Protein 5CWF (pdb70)

Structure (mmCIF, N/CA/C/O backbone):
data_5CWF
#
_entry.id   5CWF
#
_cell.length_a   75.690
_cell.length_b   76.360
_cell.length_c   133.140
_cell.angle_alpha   90.000
_cell.angle_beta   90.000
_cell.angle_gamma   90.000
#
_symmetry.space_group_name_H-M   'P 21 21 2'
#
loop_
_entity.id
_entity.type
_entity.pdbx_description
1 polymer 'Designed helical repeat protein'
2 non-polymer 'CALCIUM ION'
3 water water
#
loop_
_atom_site.group_PDB
_atom_site.id
_atom_site.type_symbol
_atom_site.label_atom_id
_atom_site.label_alt_id
_atom_site.label_comp_id
_atom_site.label_asym_id
_atom_site.label_entity_id
_atom_site.label_seq_id
_atom_site.pdbx_PDB_ins_code
_atom_site.Cartn_x
_atom_site.Cartn_y
_atom_site.Cartn_z
_atom_site.occupancy
_atom_site.B_iso_or_equiv
_atom_site.auth_seq_id
_atom_site.auth_comp_id
_atom_site.auth_asym_id
_atom_site.auth_atom_id
_atom_site.pdbx_PDB_model_num
ATOM 1 N N . MET A 1 1 ? 19.570 59.260 122.591 1.00 89.73 1 MET A N 1
ATOM 2 C CA . MET A 1 1 ? 19.568 58.771 121.183 1.00 84.75 1 MET A CA 1
ATOM 3 C C . MET A 1 1 ? 20.217 59.775 120.233 1.00 81.09 1 MET A C 1
ATOM 4 O O . MET A 1 1 ? 19.804 60.932 120.152 1.00 83.26 1 MET A O 1
ATOM 20 N N . SER A 1 2 ? 21.231 59.306 119.511 1.00 71.99 2 SER A N 1
ATOM 21 C CA . SER A 1 2 ? 21.949 60.115 118.531 1.00 65.67 2 SER A CA 1
ATOM 22 C C . SER A 1 2 ? 21.091 60.456 117.321 1.00 67.02 2 SER A C 1
ATOM 23 O O . SER A 1 2 ? 20.010 59.893 117.127 1.00 65.98 2 SER A O 1
ATOM 31 N N . ASP A 1 3 ? 21.591 61.380 116.505 1.00 70.15 3 ASP A N 1
ATOM 32 C CA . ASP A 1 3 ? 20.906 61.787 115.286 1.00 69.86 3 ASP A CA 1
ATOM 33 C C . ASP A 1 3 ? 21.010 60.722 114.193 1.00 58.70 3 ASP A C 1
ATOM 34 O O . ASP A 1 3 ? 20.092 60.576 113.386 1.00 52.95 3 ASP A O 1
ATOM 43 N N . GLU A 1 4 ? 22.117 59.982 114.153 1.00 55.22 4 GLU A N 1
ATOM 44 C CA . GLU A 1 4 ? 22.222 58.876 113.207 1.00 54.09 4 GLU A CA 1
ATOM 45 C C . GLU A 1 4 ? 21.254 57.763 113.601 1.00 49.22 4 GLU A C 1
ATOM 46 O O . GLU A 1 4 ? 20.662 57.114 112.736 1.00 43.76 4 GLU A O 1
ATOM 58 N N . MET A 1 5 ? 21.070 57.561 114.902 1.00 52.45 5 MET A N 1
ATOM 59 C CA . MET A 1 5 ? 20.105 56.578 115.371 1.00 50.04 5 MET A CA 1
ATOM 60 C C . MET A 1 5 ? 18.691 57.033 115.030 1.00 48.70 5 MET A C 1
ATOM 61 O O . MET A 1 5 ? 17.881 56.235 114.572 1.00 46.91 5 MET A O 1
ATOM 75 N N . LYS A 1 6 ? 18.397 58.313 115.237 1.00 47.07 6 LYS A N 1
ATOM 76 C CA . LYS A 1 6 ? 17.039 58.806 114.995 1.00 50.59 6 LYS A CA 1
ATOM 77 C C . LYS A 1 6 ? 16.650 58.578 113.540 1.00 45.73 6 LYS A C 1
ATOM 78 O O . LYS A 1 6 ? 15.485 58.279 113.248 1.00 39.82 6 LYS A O 1
ATOM 97 N N . LYS A 1 7 ? 17.618 58.733 112.635 1.00 49.34 7 LYS A N 1
ATOM 98 C CA . LYS A 1 7 ? 17.392 58.470 111.210 1.00 52.73 7 LYS A CA 1
ATOM 99 C C . LYS A 1 7 ? 17.098 56.998 110.928 1.00 41.73 7 LYS A C 1
ATOM 100 O O . LYS A 1 7 ? 16.193 56.671 110.159 1.00 38.10 7 LYS A O 1
ATOM 119 N N . VAL A 1 8 ? 17.872 56.100 111.533 1.00 36.78 8 VAL A N 1
ATOM 120 C CA . VAL A 1 8 ? 17.639 54.678 111.342 1.00 36.14 8 VAL A CA 1
ATOM 121 C C . VAL A 1 8 ? 16.279 54.258 111.896 1.00 33.63 8 VAL A C 1
ATOM 122 O O . VAL A 1 8 ? 15.600 53.420 111.296 1.00 33.61 8 VAL A O 1
ATOM 135 N N . MET A 1 9 ? 15.889 54.826 113.032 1.00 33.72 9 MET A N 1
ATOM 136 C CA . MET A 1 9 ? 14.609 54.480 113.662 1.00 34.77 9 MET A CA 1
ATOM 137 C C . MET A 1 9 ? 13.408 54.923 112.835 1.00 39.28 9 MET A C 1
ATOM 138 O O . MET A 1 9 ? 12.395 54.217 112.751 1.00 38.32 9 MET A O 1
ATOM 152 N N . GLU A 1 10 ? 13.534 56.088 112.216 1.00 38.92 10 GLU A N 1
ATOM 153 C CA . GLU A 1 10 ? 12.502 56.590 111.320 1.00 40.51 10 GLU A CA 1
ATOM 154 C C . GLU A 1 10 ? 12.403 55.662 110.115 1.00 34.18 10 GLU A C 1
ATOM 155 O O . GLU A 1 10 ? 11.303 55.416 109.595 1.00 33.39 10 GLU A O 1
ATOM 167 N N . ALA A 1 11 ? 13.535 55.113 109.684 1.00 35.17 11 ALA A N 1
ATOM 168 C CA . ALA A 1 11 ? 13.531 54.177 108.555 1.00 34.96 11 ALA A CA 1
ATOM 169 C C . ALA A 1 11 ? 12.883 52.849 108.966 1.00 31.98 11 ALA A C 1
ATOM 170 O O . ALA A 1 11 ? 12.211 52.188 108.156 1.00 29.79 11 ALA A O 1
ATOM 177 N N . LEU A 1 12 ? 13.121 52.441 110.210 1.00 30.44 12 LEU A N 1
ATOM 178 C CA . LEU A 1 12 ? 12.488 51.240 110.746 1.00 27.15 12 LEU A CA 1
ATOM 179 C C . LEU A 1 12 ? 10.984 51.415 110.807 1.00 25.57 12 LEU A C 1
ATOM 180 O O . LEU A 1 12 ? 10.250 50.490 110.495 1.00 29.89 12 LEU A O 1
ATOM 196 N N . LYS A 1 13 ? 10.533 52.591 111.230 1.00 27.11 13 LYS A N 1
ATOM 197 C CA . LYS A 1 13 ? 9.101 52.875 111.274 1.00 31.12 13 LYS A CA 1
ATOM 198 C C . LYS A 1 13 ? 8.508 52.785 109.857 1.00 32.93 13 LYS A C 1
ATOM 199 O O . LYS A 1 13 ? 7.391 52.296 109.669 1.00 29.45 13 LYS A O 1
ATOM 218 N N . LYS A 1 14 ? 9.260 53.236 108.863 1.00 34.21 14 LYS A N 1
ATOM 219 C CA . LYS A 1 14 ? 8.828 53.103 107.472 1.00 35.57 14 LYS A CA 1
ATOM 220 C C . LYS A 1 14 ? 8.815 51.653 107.018 1.00 29.14 14 LYS A C 1
ATOM 221 O O . LYS A 1 14 ? 7.955 51.249 106.225 1.00 27.27 14 LYS A O 1
ATOM 240 N N . ALA A 1 15 ? 9.782 50.873 107.486 1.00 26.40 15 ALA A N 1
ATOM 241 C CA . ALA A 1 15 ? 9.848 49.458 107.138 1.00 24.58 15 ALA A CA 1
ATOM 242 C C . ALA A 1 15 ? 8.655 48.680 107.702 1.00 22.69 15 ALA A C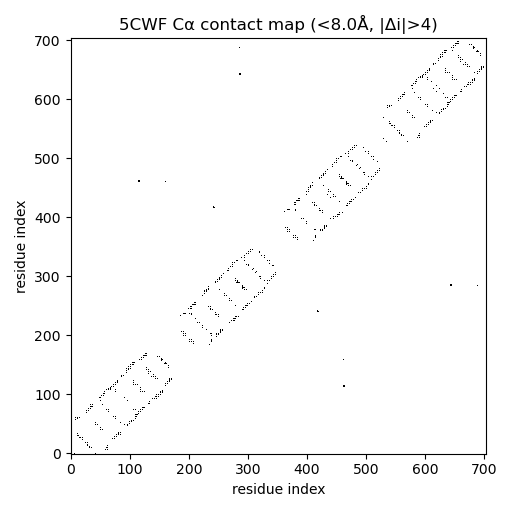 1
ATOM 243 O O . ALA A 1 15 ? 8.162 47.735 107.075 1.00 22.97 15 ALA A O 1
ATOM 250 N N . VAL A 1 16 ? 8.204 49.071 108.885 1.00 23.45 16 VAL A N 1
ATOM 251 C CA . VAL A 1 16 ? 7.057 48.427 109.508 1.00 23.45 16 VAL A CA 1
ATOM 252 C C . VAL A 1 16 ? 5.818 48.731 108.680 1.00 23.93 16 VAL A C 1
ATOM 253 O O . VAL A 1 16 ? 5.006 47.861 108.412 1.00 24.13 16 VAL A O 1
ATOM 266 N N . GLU A 1 17 ? 5.675 49.991 108.295 1.00 25.69 17 GLU A N 1
ATOM 267 C CA . GLU A 1 17 ? 4.518 50.414 107.519 1.00 26.88 17 GLU A CA 1
ATOM 268 C C . GLU A 1 17 ? 4.483 49.736 106.151 1.00 25.64 17 GLU A C 1
ATOM 269 O O . GLU A 1 17 ? 3.415 49.339 105.663 1.00 24.77 17 GLU A O 1
ATOM 281 N N . LEU A 1 18 ? 5.647 49.591 105.532 1.00 25.35 18 LEU A N 1
ATOM 282 C CA . LEU A 1 18 ? 5.749 48.898 104.262 1.00 25.90 18 LEU A CA 1
ATOM 283 C C . LEU A 1 18 ? 5.414 47.421 104.416 1.00 24.85 18 LEU A C 1
ATOM 284 O O . LEU A 1 18 ? 4.754 46.840 103.573 1.00 26.53 18 LEU A O 1
ATOM 300 N N . ALA A 1 19 ? 5.913 46.800 105.478 1.00 22.14 19 ALA A N 1
ATOM 301 C CA . ALA A 1 19 ? 5.568 45.411 105.750 1.00 19.79 19 ALA A CA 1
ATOM 302 C C . ALA A 1 19 ? 4.056 45.262 105.893 1.00 18.95 19 ALA A C 1
ATOM 303 O O . ALA A 1 19 ? 3.459 44.296 105.375 1.00 19.72 19 ALA A O 1
ATOM 310 N N . LYS A 1 20 ? 3.422 46.172 106.630 1.00 20.26 20 LYS A N 1
ATOM 311 C CA . LYS A 1 20 ? 1.976 46.069 106.800 1.00 20.09 20 LYS A CA 1
ATOM 312 C C . LYS A 1 20 ? 1.264 46.223 105.459 1.00 21.10 20 LYS A C 1
ATOM 313 O O . LYS A 1 20 ? 0.275 45.537 105.190 1.00 20.53 20 LYS A O 1
ATOM 332 N N . LYS A 1 21 ? 1.757 47.142 104.643 1.00 23.66 21 LYS A N 1
ATOM 333 C CA . LYS A 1 21 ? 1.139 47.425 103.332 1.00 26.25 21 LYS A CA 1
ATOM 334 C C . LYS A 1 21 ? 1.088 46.167 102.468 1.00 25.02 21 LYS A C 1
ATOM 335 O O . LYS A 1 21 ? 0.112 45.948 101.724 1.00 24.85 21 LYS A O 1
ATOM 354 N N . ASN A 1 22 ? 2.131 45.336 102.588 1.00 25.37 22 ASN A N 1
ATOM 355 C CA . ASN A 1 22 ? 2.255 44.124 101.793 1.00 26.95 22 ASN A CA 1
ATOM 356 C C . ASN A 1 22 ? 1.628 42.885 102.466 1.00 28.81 22 ASN A C 1
ATOM 357 O O . ASN A 1 22 ? 1.850 41.765 102.029 1.00 29.60 22 ASN A O 1
ATOM 368 N N . ASN A 1 23 ? 0.823 43.109 103.509 1.00 23.45 23 ASN A N 1
ATOM 369 C CA . ASN A 1 23 ? 0.182 42.046 104.307 1.00 23.24 23 ASN A CA 1
ATOM 370 C C . ASN A 1 23 ? 1.181 41.107 105.003 1.00 25.77 23 ASN A C 1
ATOM 371 O O . ASN A 1 23 ? 0.854 39.947 105.289 1.00 28.60 23 ASN A O 1
ATOM 382 N N . ASP A 1 24 ? 2.368 41.625 105.313 1.00 22.76 24 ASP A N 1
ATOM 383 C CA . ASP A 1 24 ? 3.392 40.876 106.030 1.00 19.90 24 ASP A CA 1
ATOM 384 C C . ASP A 1 24 ? 3.297 41.259 107.510 1.00 19.87 24 ASP A C 1
ATOM 385 O O . ASP A 1 24 ? 4.225 41.821 108.078 1.00 19.60 24 ASP A O 1
ATOM 394 N N . ASP A 1 25 ? 2.170 40.928 108.128 1.00 20.39 25 ASP A N 1
ATOM 395 C CA . ASP A 1 25 ? 1.877 41.420 109.474 1.00 20.25 25 ASP A CA 1
ATOM 396 C C . ASP A 1 25 ? 2.824 40.851 110.532 1.00 22.94 25 ASP A C 1
ATOM 397 O O . ASP A 1 25 ? 3.193 41.554 111.508 1.00 23.71 25 ASP A O 1
ATOM 406 N N . GLU A 1 26 ? 3.198 39.584 110.395 1.00 20.44 26 GLU A N 1
ATOM 407 C CA . GLU A 1 26 ? 4.121 38.992 111.389 1.00 21.36 26 GLU A CA 1
ATOM 408 C C . GLU A 1 26 ? 5.551 39.551 111.288 1.00 23.11 26 GLU A C 1
ATOM 409 O O . GLU A 1 26 ? 6.292 39.670 112.299 1.00 24.44 26 GLU A O 1
ATOM 421 N N . VAL A 1 27 ? 5.964 39.901 110.082 1.00 24.62 27 VAL A N 1
ATOM 422 C CA . VAL A 1 27 ? 7.259 40.549 109.891 1.00 25.54 27 VAL A CA 1
ATOM 423 C C . VAL A 1 27 ? 7.231 41.915 110.558 1.00 24.46 27 VAL A C 1
ATOM 424 O O . VAL A 1 27 ? 8.176 42.314 111.238 1.00 25.21 27 VAL A O 1
ATOM 437 N N . ALA A 1 28 ? 6.140 42.647 110.326 1.00 21.44 28 ALA A N 1
ATOM 438 C CA . ALA A 1 28 ? 5.986 43.976 110.858 1.00 21.15 28 ALA A CA 1
ATOM 439 C C . ALA A 1 28 ? 6.018 43.955 112.387 1.00 22.48 28 ALA A C 1
ATOM 440 O O . ALA A 1 28 ? 6.637 44.820 113.033 1.00 20.28 28 ALA A O 1
ATOM 447 N N B ARG A 1 29 ? 5.383 42.940 112.965 0.56 23.04 29 ARG A N 1
ATOM 448 N N C ARG A 1 29 ? 5.379 42.939 112.962 0.44 23.01 29 ARG A N 1
ATOM 449 C CA B ARG A 1 29 ? 5.356 42.808 114.416 0.56 23.57 29 ARG A CA 1
ATOM 450 C CA C ARG A 1 29 ? 5.297 42.799 114.414 0.44 23.43 29 ARG A CA 1
ATOM 451 C C B ARG A 1 29 ? 6.755 42.633 114.976 0.56 22.62 29 ARG A C 1
ATOM 452 C C C ARG A 1 29 ? 6.668 42.498 115.044 0.44 22.57 29 ARG A C 1
ATOM 453 O O B ARG A 1 29 ? 7.133 43.269 115.963 0.56 21.56 29 ARG A O 1
ATOM 454 O O C ARG A 1 29 ? 6.934 42.913 116.174 0.44 22.06 29 ARG A O 1
ATOM 495 N N . GLU A 1 30 ? 7.538 41.791 114.320 1.00 23.68 30 GLU A N 1
ATOM 496 C CA . GLU A 1 30 ? 8.866 41.486 114.833 1.00 26.05 30 GLU A CA 1
ATOM 497 C C . GLU A 1 30 ? 9.823 42.663 114.652 1.00 23.23 30 GLU A C 1
ATOM 498 O O . GLU A 1 30 ? 10.677 42.913 115.510 1.00 22.59 30 GLU A O 1
ATOM 511 N N . ILE A 1 31 ? 9.705 43.385 113.542 1.00 22.61 31 ILE A N 1
ATOM 512 C CA . ILE A 1 31 ? 10.519 44.589 113.382 1.00 25.66 31 ILE A CA 1
ATOM 513 C C . ILE A 1 31 ? 10.149 45.592 114.473 1.00 27.17 31 ILE A C 1
ATOM 514 O O . ILE A 1 31 ? 11.018 46.182 115.131 1.00 28.40 31 ILE A O 1
ATOM 530 N N . GLU A 1 32 ? 8.849 45.759 114.708 1.00 25.19 32 GLU A N 1
ATOM 531 C CA . GLU A 1 32 ? 8.409 46.679 115.731 1.00 25.34 32 GLU A CA 1
ATOM 532 C C . GLU A 1 32 ? 8.884 46.251 117.122 1.00 27.61 32 GLU A C 1
ATOM 533 O O . GLU A 1 32 ? 9.335 47.094 117.895 1.00 26.31 32 GLU A O 1
ATOM 545 N N . ARG A 1 33 ? 8.829 44.953 117.431 1.00 26.65 33 ARG A N 1
ATOM 546 C CA . ARG A 1 33 ? 9.340 44.467 118.717 1.00 24.11 33 ARG A CA 1
ATOM 547 C C . ARG A 1 33 ? 10.822 44.787 118.904 1.00 22.85 33 ARG A C 1
ATOM 548 O O . ARG A 1 33 ? 11.228 45.188 119.986 1.00 26.06 33 ARG A O 1
ATOM 569 N N . ALA A 1 34 ? 11.637 44.559 117.880 1.00 22.69 34 ALA A N 1
ATOM 570 C CA . ALA A 1 34 ? 13.053 44.850 117.967 1.00 23.23 34 ALA A CA 1
ATOM 571 C C . ALA A 1 34 ? 13.303 46.344 118.151 1.00 26.26 34 ALA A C 1
ATOM 572 O O . ALA A 1 34 ? 14.094 46.747 118.998 1.00 28.05 34 ALA A O 1
ATOM 579 N N . ALA A 1 35 ? 12.639 47.160 117.343 1.00 27.55 35 ALA A N 1
ATOM 580 C CA . ALA A 1 35 ? 12.755 48.609 117.452 1.00 30.05 35 ALA A CA 1
ATOM 581 C C . ALA A 1 35 ? 12.366 49.075 118.857 1.00 29.88 35 ALA A C 1
ATOM 582 O O . ALA A 1 35 ? 13.042 49.912 119.441 1.00 31.20 35 ALA A O 1
ATOM 589 N N . LYS A 1 36 ? 11.293 48.515 119.413 1.00 28.76 36 LYS A N 1
ATOM 590 C CA . LYS A 1 36 ? 10.828 48.958 120.725 1.00 31.81 36 LYS A CA 1
ATOM 591 C C . LYS A 1 36 ? 11.826 48.581 121.824 1.00 30.03 36 LYS A C 1
ATOM 592 O O . LYS A 1 36 ? 12.072 49.365 122.756 1.00 32.08 36 LYS A O 1
ATOM 611 N N A GLU A 1 37 ? 12.393 47.390 121.714 0.54 28.61 37 GLU A N 1
ATOM 612 N N B GLU A 1 37 ? 12.403 47.386 121.739 0.46 28.70 37 GLU A N 1
ATOM 613 C CA A GLU A 1 37 ? 13.417 46.948 122.653 0.54 30.94 37 GLU A CA 1
ATOM 614 C CA B GLU A 1 37 ? 13.436 46.992 122.702 0.46 30.62 37 GLU A CA 1
ATOM 615 C C A GLU A 1 37 ? 14.644 47.875 122.637 0.54 30.03 37 GLU A C 1
ATOM 616 C C B GLU A 1 37 ? 14.632 47.937 122.650 0.46 30.55 37 GLU A C 1
ATOM 617 O O A GLU A 1 37 ? 15.186 48.234 123.690 0.54 30.69 37 GLU A O 1
ATOM 618 O O B GLU A 1 37 ? 15.149 48.365 123.690 0.46 30.66 37 GLU A O 1
ATOM 641 N N . ILE A 1 38 ? 15.082 48.248 121.440 1.00 31.82 38 ILE A N 1
ATOM 642 C CA . ILE A 1 38 ? 16.214 49.146 121.262 1.00 33.30 38 ILE A CA 1
ATOM 643 C C . ILE A 1 38 ? 15.934 50.494 121.926 1.00 35.05 38 ILE A C 1
ATOM 644 O O . ILE A 1 38 ? 16.782 51.036 122.635 1.00 33.69 38 ILE A O 1
ATOM 661 N N . VAL A 1 39 ? 14.747 51.043 121.695 1.00 31.21 39 VAL A N 1
ATOM 662 C CA . VAL A 1 39 ? 14.407 52.337 122.274 1.00 33.30 39 VAL A CA 1
ATOM 663 C C . VAL A 1 39 ? 14.437 52.290 123.805 1.00 36.19 39 VAL A C 1
ATOM 664 O O . VAL A 1 39 ? 14.967 53.201 124.432 1.00 36.03 39 VAL A O 1
ATOM 677 N N A GLU A 1 40 ? 13.883 51.241 124.407 0.59 34.85 40 GLU A N 1
ATOM 678 N N B GLU A 1 40 ? 13.893 51.228 124.394 0.41 34.90 40 GLU A N 1
ATOM 679 C CA A GLU A 1 40 ? 13.894 51.141 125.868 0.59 34.79 40 GLU A CA 1
ATOM 680 C CA B GLU A 1 40 ? 13.897 51.090 125.849 0.41 34.28 40 GLU A CA 1
ATOM 681 C C A GLU A 1 40 ? 15.318 50.937 126.401 0.59 35.46 40 GLU A C 1
ATOM 682 C C B GLU A 1 40 ? 15.320 50.954 126.380 0.41 35.51 40 GLU A C 1
ATOM 683 O O A GLU A 1 40 ? 15.668 51.487 127.441 0.59 36.79 40 GLU A O 1
ATOM 684 O O B GLU A 1 40 ? 15.669 51.560 127.390 0.41 36.82 40 GLU A O 1
ATOM 707 N N . ALA A 1 41 ? 16.136 50.159 125.695 1.00 34.45 41 ALA A N 1
ATOM 708 C CA . ALA A 1 41 ? 17.533 49.976 126.093 1.00 36.07 41 ALA A CA 1
ATOM 709 C C . ALA A 1 41 ? 18.277 51.318 126.119 1.00 39.40 41 ALA A C 1
ATOM 710 O O . ALA A 1 41 ? 19.097 51.561 126.998 1.00 40.99 41 ALA A O 1
ATOM 718 N N . LEU A 1 42 ? 18.025 52.171 125.128 1.00 37.51 42 LEU A N 1
ATOM 719 C CA . LEU A 1 42 ? 18.708 53.461 125.059 1.00 35.40 42 LEU A CA 1
ATOM 720 C C . LEU A 1 42 ? 18.165 54.483 126.084 1.00 43.48 42 LEU A C 1
ATOM 721 O O . LEU A 1 42 ? 18.887 55.382 126.517 1.00 42.52 42 LEU A O 1
ATOM 737 N N A ARG A 1 43 ? 16.901 54.331 126.463 0.41 43.01 43 ARG A N 1
ATOM 738 N N B ARG A 1 43 ? 16.899 54.340 126.462 0.59 42.93 43 ARG A N 1
ATOM 739 C CA A ARG A 1 43 ? 16.272 55.243 127.410 0.41 45.59 43 ARG A CA 1
ATOM 740 C CA B ARG A 1 43 ? 16.284 55.252 127.420 0.59 45.71 43 ARG A CA 1
ATOM 741 C C A ARG A 1 43 ? 16.932 55.138 128.783 0.41 45.64 43 ARG A C 1
ATOM 742 C C B ARG A 1 43 ? 16.946 55.143 128.786 0.59 45.64 43 ARG A C 1
ATOM 743 O O A ARG A 1 43 ? 17.050 56.132 129.498 0.41 47.97 43 ARG A O 1
ATOM 744 O O B ARG A 1 43 ? 17.080 56.134 129.500 0.59 48.00 43 ARG A O 1
ATOM 785 N N . GLU A 1 44 ? 17.358 53.930 129.142 1.00 44.29 44 GLU A N 1
ATOM 786 C CA . GLU A 1 44 ? 17.852 53.652 130.487 1.00 50.35 44 GLU A CA 1
ATOM 787 C C . GLU A 1 44 ? 19.372 53.662 130.596 1.00 46.67 44 GLU A C 1
ATOM 788 O O . GLU A 1 44 ? 19.912 53.712 131.695 1.00 48.57 44 GLU A O 1
ATOM 801 N N . ASN A 1 45 ? 20.056 53.629 129.461 1.00 46.11 45 ASN A N 1
ATOM 802 C CA . ASN A 1 45 ? 21.496 53.407 129.445 1.00 42.72 45 ASN A CA 1
ATOM 803 C C . ASN A 1 45 ? 22.223 54.324 128.457 1.00 43.34 45 ASN A C 1
ATOM 804 O O . ASN A 1 45 ? 22.026 54.225 127.241 1.00 46.10 45 ASN A O 1
ATOM 815 N N . ASN A 1 46 ? 23.073 55.201 128.986 1.00 41.94 46 ASN A N 1
ATOM 816 C CA . ASN A 1 46 ? 23.830 56.144 128.167 1.00 49.96 46 ASN A CA 1
ATOM 817 C C . ASN A 1 46 ? 25.230 55.647 127.822 1.00 46.84 46 ASN A C 1
ATOM 818 O O . ASN A 1 46 ? 26.076 56.428 127.414 1.00 49.02 46 ASN A O 1
ATOM 829 N N . SER A 1 47 ? 25.470 54.354 127.979 1.00 44.72 47 SER A N 1
ATOM 830 C CA . SER A 1 47 ? 26.766 53.788 127.610 1.00 48.36 47 SER A CA 1
ATOM 831 C C . SER A 1 47 ? 26.972 53.932 126.100 1.00 53.79 47 SER A C 1
ATOM 832 O O . SER A 1 47 ? 26.061 53.649 125.322 1.00 46.71 47 SER A O 1
ATOM 840 N N . ASP A 1 48 ? 28.160 54.368 125.683 1.00 62.32 48 ASP A N 1
ATOM 841 C CA . ASP A 1 48 ? 28.458 54.500 124.251 1.00 68.14 48 ASP A CA 1
ATOM 842 C C . ASP A 1 48 ? 28.592 53.137 123.596 1.00 54.27 48 ASP A C 1
ATOM 843 O O . ASP A 1 48 ? 28.248 52.975 122.425 1.00 54.89 48 ASP A O 1
ATOM 852 N N A GLU A 1 49 ? 29.116 52.178 124.342 0.55 47.65 49 GLU A N 1
ATOM 853 N N B GLU A 1 49 ? 29.146 52.170 124.331 0.45 47.65 49 GLU A N 1
ATOM 854 C CA A GLU A 1 49 ? 29.229 50.832 123.828 0.55 42.06 49 GLU A CA 1
ATOM 855 C CA B GLU A 1 49 ? 29.200 50.783 123.873 0.45 41.68 49 GLU A CA 1
ATOM 856 C C A GLU A 1 49 ? 27.811 50.315 123.533 0.55 39.32 49 GLU A C 1
ATOM 857 C C B GLU A 1 49 ? 27.798 50.326 123.524 0.45 39.23 49 GLU A C 1
ATOM 858 O O A GLU A 1 49 ? 27.581 49.662 122.520 0.55 37.22 49 GLU A O 1
ATOM 859 O O B GLU A 1 49 ? 27.569 49.715 122.487 0.45 37.18 49 GLU A O 1
ATOM 882 N N . MET A 1 50 ? 26.868 50.610 124.427 1.00 38.90 50 MET A N 1
ATOM 883 C CA . MET A 1 50 ? 25.468 50.248 124.216 1.00 40.47 50 MET A CA 1
ATOM 884 C C . MET A 1 50 ? 24.948 50.862 122.919 1.00 37.81 50 MET A C 1
ATOM 885 O O . MET A 1 50 ? 24.351 50.176 122.074 1.00 34.58 50 MET A O 1
ATOM 900 N N . ALA A 1 51 ? 25.214 52.153 122.746 1.00 37.49 51 ALA A N 1
ATOM 901 C CA . ALA A 1 51 ? 24.742 52.873 121.571 1.00 38.48 51 ALA A CA 1
ATOM 902 C C . ALA A 1 51 ? 25.306 52.228 120.306 1.00 36.28 51 ALA A C 1
ATOM 903 O O . ALA A 1 51 ? 24.607 52.114 119.288 1.00 35.96 51 ALA A O 1
ATOM 910 N N A LYS A 1 52 ? 26.540 51.748 120.395 0.34 35.32 52 LYS A N 1
ATOM 911 N N B LYS A 1 52 ? 26.562 51.793 120.378 0.66 35.07 52 LYS A N 1
ATOM 912 C CA A LYS A 1 52 ? 27.225 51.165 119.247 0.34 35.10 52 LYS A CA 1
ATOM 913 C CA B LYS A 1 52 ? 27.221 51.152 119.236 0.66 34.92 52 LYS A CA 1
ATOM 914 C C A LYS A 1 52 ? 26.552 49.863 118.809 0.34 32.28 52 LYS A C 1
ATOM 915 C C B LYS A 1 52 ? 26.494 49.883 118.810 0.66 32.39 52 LYS A C 1
ATOM 916 O O A LYS A 1 52 ? 26.346 49.631 117.620 0.34 30.41 52 LYS A O 1
ATOM 917 O O B LYS A 1 52 ? 26.203 49.687 117.636 0.66 30.69 52 LYS A O 1
ATOM 954 N N . VAL A 1 53 ? 26.227 49.011 119.776 1.00 31.47 53 VAL A N 1
ATOM 955 C CA . VAL A 1 53 ? 25.519 47.769 119.509 1.00 31.19 53 VAL A CA 1
ATOM 956 C C . VAL A 1 53 ? 24.127 48.057 118.957 1.00 29.25 53 VAL A C 1
ATOM 957 O O . VAL A 1 53 ? 23.705 47.440 117.975 1.00 26.77 53 VAL A O 1
ATOM 971 N N . MET A 1 54 ? 23.423 49.016 119.563 1.00 27.40 54 MET A N 1
ATOM 972 C CA . MET A 1 54 ? 22.060 49.296 119.139 1.00 29.29 54 MET A CA 1
ATOM 973 C C . MET A 1 54 ? 22.016 49.818 117.705 1.00 27.50 54 MET A C 1
ATOM 974 O O . MET A 1 54 ? 21.101 49.475 116.955 1.00 28.43 54 MET A O 1
ATOM 988 N N . LEU A 1 55 ? 22.995 50.632 117.312 1.00 31.05 55 LEU A N 1
ATOM 989 C CA . LEU A 1 55 ? 23.017 51.141 115.936 1.00 31.89 55 LEU A CA 1
ATOM 990 C C . LEU A 1 55 ? 23.230 50.025 114.943 1.00 29.78 55 LEU A C 1
ATOM 991 O O . LEU A 1 55 ? 22.551 49.957 113.904 1.00 30.72 55 LEU A O 1
ATOM 1007 N N . ALA A 1 56 ? 24.164 49.135 115.251 1.00 29.63 56 ALA A N 1
ATOM 1008 C CA . ALA A 1 56 ? 24.426 48.013 114.361 1.00 27.54 56 ALA A CA 1
ATOM 1009 C C . ALA A 1 56 ? 23.162 47.156 114.217 1.00 23.55 56 ALA A C 1
ATOM 1010 O O . ALA A 1 56 ? 22.804 46.756 113.113 1.00 26.10 56 ALA A O 1
ATOM 1017 N N . LEU A 1 57 ? 22.476 46.884 115.320 1.00 24.89 57 LEU A N 1
ATOM 1018 C CA . LEU A 1 57 ? 21.257 46.057 115.268 1.00 24.18 57 LEU A CA 1
ATOM 1019 C C . LEU A 1 57 ? 20.130 46.698 114.463 1.00 24.83 57 LEU A C 1
ATOM 1020 O O . LEU A 1 57 ? 19.486 46.031 113.644 1.00 23.68 57 LEU A O 1
ATOM 1036 N N . ALA A 1 58 ? 19.919 47.987 114.685 1.00 25.51 58 ALA A N 1
ATOM 1037 C CA . ALA A 1 58 ? 18.902 48.731 113.968 1.00 30.97 58 ALA A CA 1
ATOM 1038 C C . ALA A 1 58 ? 19.169 48.670 112.470 1.00 28.26 58 ALA A C 1
ATOM 1039 O O . ALA A 1 58 ? 18.264 48.393 111.689 1.00 29.28 58 ALA A O 1
ATOM 1046 N N . LYS A 1 59 ? 20.414 48.890 112.063 1.00 25.41 59 LYS A N 1
ATOM 1047 C CA . LYS A 1 59 ? 20.758 48.786 110.633 1.00 24.37 59 LYS A CA 1
ATOM 1048 C C . LYS A 1 59 ? 20.573 47.388 110.091 1.00 23.39 59 LYS A C 1
ATOM 1049 O O . LYS A 1 59 ? 20.197 47.219 108.923 1.00 26.50 59 LYS A O 1
ATOM 1068 N N . ALA A 1 60 ? 20.841 46.376 110.916 1.00 26.48 60 ALA A N 1
ATOM 1069 C CA . ALA A 1 60 ? 20.740 44.994 110.444 1.00 27.88 60 ALA A CA 1
ATOM 1070 C C . ALA A 1 60 ? 19.291 44.636 110.152 1.00 27.67 60 ALA A C 1
ATOM 1071 O O . ALA A 1 60 ? 18.988 43.996 109.142 1.00 24.68 60 ALA A O 1
ATOM 1078 N N . VAL A 1 61 ? 18.396 45.064 111.027 1.00 24.26 61 VAL A N 1
ATOM 1079 C CA . VAL A 1 61 ? 16.980 44.778 110.845 1.00 22.33 61 VAL A CA 1
ATOM 1080 C C . VAL A 1 61 ? 16.469 45.471 109.583 1.00 25.47 61 VAL A C 1
ATOM 1081 O O . VAL A 1 61 ? 15.752 44.878 108.776 1.00 26.35 61 VAL A O 1
ATOM 1094 N N . LEU A 1 62 ? 16.887 46.715 109.401 1.00 25.65 62 LEU A N 1
ATOM 1095 C CA . LEU A 1 62 ? 16.459 47.532 108.272 1.00 29.21 62 LEU A CA 1
ATOM 1096 C C . LEU A 1 62 ? 16.926 46.923 106.950 1.00 30.29 62 LEU A C 1
ATOM 1097 O O . LEU A 1 62 ? 16.156 46.837 105.992 1.00 28.28 62 LEU A O 1
ATOM 1113 N N . LEU A 1 63 ? 18.185 46.477 106.910 1.00 27.40 63 LEU A N 1
ATOM 1114 C CA . LEU A 1 63 ? 18.714 45.868 105.699 1.00 27.56 63 LEU A CA 1
ATOM 1115 C C . LEU A 1 63 ? 18.087 44.516 105.405 1.00 25.66 63 LEU A C 1
ATOM 1116 O O . LEU A 1 63 ? 17.855 44.181 104.233 1.00 30.76 63 LEU A O 1
ATOM 1132 N N . ALA A 1 64 ? 17.811 43.746 106.453 1.00 24.85 64 ALA A N 1
ATOM 1133 C CA . ALA A 1 64 ? 17.185 42.446 106.273 1.00 26.76 64 ALA A CA 1
ATOM 1134 C C . ALA A 1 64 ? 15.766 42.620 105.762 1.00 27.34 64 ALA A C 1
ATOM 1135 O O . ALA A 1 64 ? 15.308 41.870 104.898 1.00 28.33 64 ALA A O 1
ATOM 1142 N N . ALA A 1 65 ? 15.070 43.634 106.260 1.00 27.58 65 ALA A N 1
ATOM 1143 C CA . ALA A 1 65 ? 13.703 43.852 105.791 1.00 28.50 65 ALA A CA 1
ATOM 1144 C C . ALA A 1 65 ? 13.729 44.194 104.299 1.00 30.67 65 ALA A C 1
ATOM 1145 O O . ALA A 1 65 ? 12.828 43.830 103.551 1.00 29.75 65 ALA A O 1
ATOM 1152 N N . LYS A 1 66 ? 14.793 44.854 103.869 1.00 30.84 66 LYS A N 1
ATOM 1153 C CA . LYS A 1 66 ? 14.909 45.265 102.476 1.00 36.12 66 LYS A CA 1
ATOM 1154 C C . LYS A 1 66 ? 15.476 44.170 101.580 1.00 34.74 66 LYS A C 1
ATOM 1155 O O . LYS A 1 66 ? 15.044 44.019 100.439 1.00 37.83 66 LYS A O 1
ATOM 1174 N N . ASN A 1 67 ? 16.438 43.412 102.095 1.00 30.47 67 ASN A N 1
ATOM 1175 C CA . ASN A 1 67 ? 17.189 42.471 101.275 1.00 32.34 67 ASN A CA 1
ATOM 1176 C C . ASN A 1 67 ? 16.677 41.042 101.299 1.00 34.73 67 ASN A C 1
ATOM 1177 O O . ASN A 1 67 ? 16.762 40.341 100.298 1.00 38.49 67 ASN A O 1
ATOM 1188 N N . ASN A 1 68 ? 16.180 40.588 102.439 1.00 31.38 68 ASN A N 1
ATOM 1189 C CA . ASN A 1 68 ? 15.910 39.161 102.595 1.00 28.32 68 ASN A CA 1
ATOM 1190 C C . ASN A 1 68 ? 14.443 38.749 102.444 1.00 29.55 68 ASN A C 1
ATOM 1191 O O . ASN A 1 68 ? 13.542 39.579 102.483 1.00 33.27 68 ASN A O 1
ATOM 1202 N N . ASP A 1 69 ? 14.246 37.447 102.252 1.00 30.42 69 ASP A N 1
ATOM 1203 C CA . ASP A 1 69 ? 12.938 36.802 102.309 1.00 34.83 69 ASP A CA 1
ATOM 1204 C C . ASP A 1 69 ? 12.203 37.166 103.601 1.00 30.20 69 ASP A C 1
ATOM 1205 O O . ASP A 1 69 ? 12.849 37.423 104.617 1.00 30.41 69 ASP A O 1
ATOM 1214 N N . ASP A 1 70 ? 10.869 37.185 103.563 1.00 26.41 70 ASP A N 1
ATOM 1215 C CA . ASP A 1 70 ? 10.072 37.547 104.755 1.00 26.34 70 ASP A CA 1
ATOM 1216 C C . ASP A 1 70 ? 10.455 36.729 105.958 1.00 23.91 70 ASP A C 1
ATOM 1217 O O . ASP A 1 70 ? 10.650 37.254 107.070 1.00 24.65 70 ASP A O 1
ATOM 1226 N N . GLU A 1 71 ? 10.598 35.429 105.741 1.00 24.06 71 GLU A N 1
ATOM 1227 C CA . GLU A 1 71 ? 10.833 34.544 106.875 1.00 23.96 71 GLU A CA 1
ATOM 1228 C C . GLU A 1 71 ? 12.259 34.697 107.410 1.00 23.87 71 GLU A C 1
ATOM 1229 O O . GLU A 1 71 ? 12.491 34.563 108.611 1.00 24.86 71 GLU A O 1
ATOM 1241 N N . VAL A 1 72 ? 13.210 35.044 106.559 1.00 26.93 72 VAL A N 1
ATOM 1242 C CA . VAL A 1 72 ? 14.574 35.318 107.031 1.00 27.26 72 VAL A CA 1
ATOM 1243 C C . VAL A 1 72 ? 14.625 36.662 107.767 1.00 24.53 72 VAL A C 1
ATOM 1244 O O . VAL A 1 72 ? 15.349 36.824 108.767 1.00 24.69 72 VAL A O 1
ATOM 1257 N N . ALA A 1 73 ? 13.875 37.630 107.255 1.00 25.26 73 ALA A N 1
ATOM 1258 C CA . ALA A 1 73 ? 13.772 38.943 107.861 1.00 26.99 73 ALA A CA 1
ATOM 1259 C C . ALA A 1 73 ? 13.247 38.803 109.287 1.00 25.99 73 ALA A C 1
ATOM 1260 O O . ALA A 1 73 ? 13.697 39.498 110.181 1.00 23.54 73 ALA A O 1
ATOM 1267 N N . ARG A 1 74 ? 12.283 37.913 109.482 1.00 25.12 74 ARG A N 1
ATOM 1268 C CA . ARG A 1 74 ? 11.746 37.670 110.819 1.00 24.28 74 ARG A CA 1
ATOM 1269 C C . ARG A 1 74 ? 12.813 37.145 111.767 1.00 25.82 74 ARG A C 1
ATOM 1270 O O . ARG A 1 74 ? 12.845 37.518 112.936 1.00 26.45 74 ARG A O 1
ATOM 1291 N N . GLU A 1 75 ? 13.676 36.266 111.276 1.00 25.06 75 GLU A N 1
ATOM 1292 C CA . GLU A 1 75 ? 14.721 35.688 112.127 1.00 24.59 75 GLU A CA 1
ATOM 1293 C C . GLU A 1 75 ? 15.767 36.704 112.534 1.00 24.34 75 GLU A C 1
ATOM 1294 O O . GLU A 1 75 ? 16.237 36.670 113.660 1.00 25.78 75 GLU A O 1
ATOM 1306 N N A ILE A 1 76 ? 16.147 37.595 111.623 0.55 23.43 76 ILE A N 1
ATOM 1307 N N B ILE A 1 76 ? 16.135 37.593 111.617 0.45 23.45 76 ILE A N 1
ATOM 1308 C CA A ILE A 1 76 ? 17.099 38.639 111.961 0.55 23.20 76 ILE A CA 1
ATOM 1309 C CA B ILE A 1 76 ? 17.073 38.657 111.930 0.45 23.06 76 ILE A CA 1
ATOM 1310 C C A ILE A 1 76 ? 16.461 39.592 112.970 0.55 23.02 76 ILE A C 1
ATOM 1311 C C B ILE A 1 76 ? 16.456 39.583 112.967 0.45 23.05 76 ILE A C 1
ATOM 1312 O O A ILE A 1 76 ? 17.103 39.976 113.948 0.55 23.46 76 ILE A O 1
ATOM 1313 O O B ILE A 1 76 ? 17.102 39.934 113.954 0.45 23.41 76 ILE A O 1
ATOM 1344 N N . ALA A 1 77 ? 15.202 39.972 112.749 1.00 23.10 77 ALA A N 1
ATOM 1345 C CA . ALA A 1 77 ? 14.522 40.855 113.694 1.00 25.33 77 ALA A CA 1
ATOM 1346 C C . ALA A 1 77 ? 14.423 40.184 115.071 1.00 26.29 77 ALA A C 1
ATOM 1347 O O . ALA A 1 77 ? 14.657 40.817 116.119 1.00 24.53 77 ALA A O 1
ATOM 1355 N N . ARG A 1 78 ? 14.110 38.892 115.091 1.00 26.17 78 ARG A N 1
ATOM 1356 C CA . ARG A 1 78 ? 14.041 38.200 116.378 1.00 28.18 78 ARG A CA 1
ATOM 1357 C C . ARG A 1 78 ? 15.401 38.161 117.058 1.00 25.37 78 ARG A C 1
ATOM 1358 O O . ARG A 1 78 ? 15.498 38.371 118.282 1.00 24.93 78 ARG A O 1
ATOM 1379 N N . ALA A 1 79 ? 16.445 37.864 116.290 1.00 24.24 79 ALA A N 1
ATOM 1380 C CA . ALA A 1 79 ? 17.794 37.798 116.851 1.00 25.11 79 ALA A CA 1
ATOM 1381 C C . ALA A 1 79 ? 18.155 39.134 117.446 1.00 27.49 79 ALA A C 1
ATOM 1382 O O . ALA A 1 79 ? 18.719 39.194 118.543 1.00 25.68 79 ALA A O 1
ATOM 1389 N N . ALA A 1 80 ? 17.829 40.211 116.729 1.00 24.63 80 ALA A N 1
ATOM 1390 C CA . ALA A 1 80 ? 18.126 41.548 117.221 1.00 24.79 80 ALA A CA 1
ATOM 1391 C C . ALA A 1 80 ? 17.413 41.822 118.543 1.00 25.69 80 ALA A C 1
ATOM 1392 O O . ALA A 1 80 ? 18.035 42.276 119.504 1.00 31.28 80 ALA A O 1
ATOM 1399 N N . ALA A 1 81 ? 16.115 41.542 118.598 1.00 24.75 81 ALA A N 1
ATOM 1400 C CA . ALA A 1 81 ? 15.338 41.791 119.809 1.00 23.71 81 ALA A CA 1
ATOM 1401 C C . ALA A 1 81 ? 15.878 40.964 120.984 1.00 26.23 81 ALA A C 1
ATOM 1402 O O . ALA A 1 81 ? 15.949 41.460 122.118 1.00 25.77 81 ALA A O 1
ATOM 1409 N N . GLU A 1 82 ? 16.265 39.716 120.735 1.00 24.68 82 GLU A N 1
ATOM 1410 C CA . GLU A 1 82 ? 16.753 38.873 121.829 1.00 24.21 82 GLU A CA 1
ATOM 1411 C C . GLU A 1 82 ? 18.147 39.333 122.294 1.00 24.25 82 GLU A C 1
ATOM 1412 O O . GLU A 1 82 ? 18.469 39.222 123.482 1.00 25.58 82 GLU A O 1
ATOM 1424 N N . ILE A 1 83 ? 18.966 39.836 121.369 1.00 26.08 83 ILE A N 1
ATOM 1425 C CA . ILE A 1 83 ? 20.266 40.416 121.722 1.00 28.00 83 ILE A CA 1
ATOM 1426 C C . ILE A 1 83 ? 20.062 41.601 122.659 1.00 27.89 83 ILE A C 1
ATOM 1427 O O . ILE A 1 83 ? 20.768 41.749 123.669 1.00 26.92 83 ILE A O 1
ATOM 1443 N N . VAL A 1 84 ? 19.094 42.455 122.330 1.00 26.29 84 VAL A N 1
ATOM 1444 C CA . VAL A 1 84 ? 18.826 43.613 123.180 1.00 26.16 84 VAL A CA 1
ATOM 1445 C C . VAL A 1 84 ? 18.299 43.159 124.533 1.00 26.06 84 VAL A C 1
ATOM 1446 O O . VAL A 1 84 ? 18.713 43.709 125.553 1.00 28.23 84 VAL A O 1
ATOM 1459 N N . GLU A 1 85 ? 17.387 42.180 124.560 1.00 25.61 85 GLU A N 1
ATOM 1460 C CA . GLU A 1 85 ? 16.884 41.665 125.841 1.00 29.18 85 GLU A CA 1
ATOM 1461 C C . GLU A 1 85 ? 18.021 41.154 126.743 1.00 29.88 85 GLU A C 1
ATOM 1462 O O . GLU A 1 85 ? 18.018 41.385 127.962 1.00 29.62 85 GLU A O 1
ATOM 1474 N N . ALA A 1 86 ? 18.983 40.455 126.151 1.00 25.45 86 ALA A N 1
ATOM 1475 C CA . ALA A 1 86 ? 20.123 39.913 126.887 1.00 26.73 86 ALA A CA 1
ATOM 1476 C C . ALA A 1 86 ? 21.004 41.023 127.447 1.00 29.75 86 ALA A C 1
ATOM 1477 O O . ALA A 1 86 ? 21.494 40.949 128.588 1.00 28.78 86 ALA A O 1
ATOM 1484 N N . LEU A 1 87 ? 21.200 42.062 126.648 1.00 28.17 87 LEU A N 1
ATOM 1485 C CA . LEU A 1 87 ? 22.006 43.184 127.096 1.00 33.59 87 LEU A CA 1
ATOM 1486 C C . LEU A 1 87 ? 21.323 43.978 128.186 1.00 35.19 87 LEU A C 1
ATOM 1487 O O . LEU A 1 87 ? 21.980 44.537 129.070 1.00 31.92 87 LEU A O 1
ATOM 1503 N N . ARG A 1 88 ? 19.999 44.034 128.145 1.00 33.95 88 ARG A N 1
ATOM 1504 C CA . ARG A 1 88 ? 19.305 44.756 129.184 1.00 32.70 88 ARG A CA 1
ATOM 1505 C C . ARG A 1 88 ? 19.376 43.980 130.498 1.00 32.78 88 ARG A C 1
ATOM 1506 O O . ARG A 1 88 ? 19.308 44.576 131.561 1.00 31.46 88 ARG A O 1
ATOM 1527 N N . GLU A 1 89 ? 19.562 42.666 130.441 1.00 28.08 89 GLU A N 1
ATOM 1528 C CA . GLU A 1 89 ? 19.761 41.908 131.674 1.00 33.59 89 GLU A CA 1
ATOM 1529 C C . GLU A 1 89 ? 21.174 42.103 132.217 1.00 34.22 89 GLU A C 1
ATOM 1530 O O . GLU A 1 89 ? 21.376 42.175 133.415 1.00 31.11 89 GLU A O 1
ATOM 1542 N N . ASN A 1 90 ? 22.160 42.160 131.336 1.00 33.12 90 ASN A N 1
ATOM 1543 C CA . ASN A 1 90 ? 23.548 42.283 131.785 1.00 33.78 90 ASN A CA 1
ATOM 1544 C C . ASN A 1 90 ? 24.362 42.946 130.692 1.00 32.79 90 ASN A C 1
ATOM 1545 O O . ASN A 1 90 ? 24.537 42.339 129.637 1.00 33.35 90 ASN A O 1
ATOM 1556 N N . ASN A 1 91 ? 24.842 44.178 130.920 1.00 30.41 91 ASN A N 1
ATOM 1557 C CA . ASN A 1 91 ? 25.668 44.857 129.900 1.00 30.53 91 ASN A CA 1
ATOM 1558 C C . ASN A 1 91 ? 27.059 45.125 130.444 1.00 33.01 91 ASN A C 1
ATOM 1559 O O . ASN A 1 91 ? 27.625 46.202 130.247 1.00 35.83 91 ASN A O 1
ATOM 1570 N N . SER A 1 92 ? 27.617 44.110 131.105 1.00 32.63 92 SER A N 1
ATOM 1571 C CA . SER A 1 92 ? 29.029 44.124 131.489 1.00 39.03 92 SER A CA 1
ATOM 1572 C C . SER A 1 92 ? 29.884 44.360 130.254 1.00 38.38 92 SER A C 1
ATOM 1573 O O . SER A 1 92 ? 29.409 44.196 129.142 1.00 31.57 92 SER A O 1
ATOM 1581 N N . ASP A 1 93 ? 31.141 44.753 130.431 1.00 37.56 93 ASP A N 1
ATOM 1582 C CA . ASP A 1 93 ? 31.983 45.026 129.265 1.00 38.83 93 ASP A CA 1
ATOM 1583 C C . ASP A 1 93 ? 32.157 43.762 128.397 1.00 35.00 93 ASP A C 1
ATOM 1584 O O . ASP A 1 93 ? 32.181 43.840 127.163 1.00 33.87 93 ASP A O 1
ATOM 1593 N N . GLU A 1 94 ? 32.231 42.598 129.035 1.00 36.19 94 GLU A N 1
ATOM 1594 C CA . GLU A 1 94 ? 32.318 41.333 128.304 1.00 36.38 94 GLU A CA 1
ATOM 1595 C C . GLU A 1 94 ? 31.029 41.014 127.530 1.00 32.63 94 GLU A C 1
ATOM 1596 O O . GLU A 1 94 ? 31.088 40.601 126.392 1.00 30.46 94 GLU A O 1
ATOM 1608 N N . MET A 1 95 ? 29.868 41.225 128.142 1.00 32.15 95 MET A N 1
ATOM 1609 C CA . MET A 1 95 ? 28.599 40.998 127.454 1.00 29.82 95 MET A CA 1
ATOM 1610 C C . MET A 1 95 ? 28.458 41.908 126.253 1.00 31.05 95 MET A C 1
ATOM 1611 O O . MET A 1 95 ? 27.963 41.486 125.212 1.00 30.61 95 MET A O 1
ATOM 1625 N N . ALA A 1 96 ? 28.883 43.160 126.395 1.00 30.24 96 ALA A N 1
ATOM 1626 C CA . ALA A 1 96 ? 28.778 44.100 125.283 1.00 30.86 96 ALA A CA 1
ATOM 1627 C C . ALA A 1 96 ? 29.675 43.664 124.136 1.00 29.13 96 ALA A C 1
ATOM 1628 O O . ALA A 1 96 ? 29.304 43.805 122.983 1.00 28.25 96 ALA A O 1
ATOM 1635 N N . LYS A 1 97 ? 30.840 43.106 124.444 1.00 28.89 97 LYS A N 1
ATOM 1636 C CA . LYS A 1 97 ? 31.729 42.634 123.385 1.00 28.58 97 LYS A CA 1
ATOM 1637 C C . LYS A 1 97 ? 31.103 41.492 122.599 1.00 27.48 97 LYS A C 1
ATOM 1638 O O . LYS A 1 97 ? 31.219 41.444 121.382 1.00 27.15 97 LYS A O 1
ATOM 1657 N N . VAL A 1 98 ? 30.466 40.562 123.300 1.00 28.20 98 VAL A N 1
ATOM 1658 C CA . VAL A 1 98 ? 29.794 39.460 122.632 1.00 26.11 98 VAL A CA 1
ATOM 1659 C C . VAL A 1 98 ? 28.717 39.996 121.703 1.00 25.76 98 VAL A C 1
ATOM 1660 O O . VAL A 1 98 ? 28.622 39.625 120.543 1.00 27.42 98 VAL A O 1
ATOM 1673 N N . MET A 1 99 ? 27.901 40.893 122.241 1.00 26.18 99 MET A N 1
ATOM 1674 C CA . MET A 1 99 ? 26.760 41.373 121.510 1.00 27.24 99 MET A CA 1
ATOM 1675 C C . MET A 1 99 ? 27.185 42.281 120.363 1.00 29.04 99 MET A C 1
ATOM 1676 O O . MET A 1 99 ? 26.516 42.307 119.330 1.00 27.66 99 MET A O 1
ATOM 1690 N N . LEU A 1 100 ? 28.294 43.007 120.514 1.00 26.80 100 LEU A N 1
ATOM 1691 C CA . LEU A 1 100 ? 28.742 43.839 119.391 1.00 27.15 100 LEU A CA 1
ATOM 1692 C C . LEU A 1 100 ? 29.181 42.941 118.229 1.00 26.58 100 LEU A C 1
ATOM 1693 O O . LEU A 1 100 ? 28.878 43.211 117.076 1.00 26.46 100 LEU A O 1
ATOM 1709 N N . ALA A 1 101 ? 29.878 41.861 118.549 1.00 28.33 101 ALA A N 1
ATOM 1710 C CA . ALA A 1 101 ? 30.311 40.912 117.523 1.00 28.37 101 ALA A CA 1
ATOM 1711 C C . ALA A 1 101 ? 29.106 40.291 116.826 1.00 27.58 101 ALA A C 1
ATOM 1712 O O . ALA A 1 101 ? 29.087 40.169 115.600 1.00 25.27 101 ALA A O 1
ATOM 1719 N N . LEU A 1 102 ? 28.071 39.925 117.582 1.00 26.42 102 LEU A N 1
ATOM 1720 C CA . LEU A 1 102 ? 26.897 39.333 116.973 1.00 24.68 102 LEU A CA 1
ATOM 1721 C C . LEU A 1 102 ? 26.129 40.355 116.140 1.00 24.68 102 LEU A C 1
ATOM 1722 O O . LEU A 1 102 ? 25.679 40.036 115.058 1.00 23.98 102 LEU A O 1
ATOM 1738 N N . ALA A 1 103 ? 26.023 41.588 116.638 1.00 26.52 103 ALA A N 1
ATOM 1739 C CA . ALA A 1 103 ? 25.335 42.646 115.898 1.00 27.22 103 ALA A CA 1
ATOM 1740 C C . ALA A 1 103 ? 26.045 42.931 114.577 1.00 26.47 103 ALA A C 1
ATOM 1741 O O . ALA A 1 103 ? 25.409 43.087 113.539 1.00 26.55 103 ALA A O 1
ATOM 1748 N N . LYS A 1 104 ? 27.372 42.952 114.610 1.00 25.66 104 LYS A N 1
ATOM 1749 C CA . LYS A 1 104 ? 28.136 43.138 113.387 1.00 26.11 104 LYS A CA 1
ATOM 1750 C C . LYS A 1 104 ? 27.927 41.989 112.410 1.00 25.50 104 LYS A C 1
ATOM 1751 O O . LYS A 1 104 ? 27.868 42.205 111.201 1.00 25.84 104 LYS A O 1
ATOM 1770 N N . ALA A 1 105 ? 27.798 40.770 112.937 1.00 25.71 105 ALA A N 1
ATOM 1771 C CA . ALA A 1 105 ? 27.604 39.593 112.083 1.00 24.42 105 ALA A CA 1
ATOM 1772 C C . ALA A 1 105 ? 26.227 39.567 111.397 1.00 23.92 105 ALA A C 1
ATOM 1773 O O . ALA A 1 105 ? 26.131 39.235 110.216 1.00 25.30 105 ALA A O 1
ATOM 1780 N N . VAL A 1 106 ? 25.172 39.882 112.135 1.00 26.69 106 VAL A N 1
ATOM 1781 C CA . VAL A 1 106 ? 23.846 39.891 111.531 1.00 26.96 106 VAL A CA 1
ATOM 1782 C C . VAL A 1 106 ? 23.756 41.061 110.548 1.00 27.25 106 VAL A C 1
ATOM 1783 O O . VAL A 1 106 ? 23.113 40.947 109.528 1.00 27.06 106 VAL A O 1
ATOM 1796 N N . LEU A 1 107 ? 24.441 42.165 110.818 1.00 27.58 107 LEU A N 1
ATOM 1797 C CA . LEU A 1 107 ? 24.441 43.285 109.870 1.00 31.12 107 LEU A CA 1
ATOM 1798 C C . LEU A 1 107 ? 25.109 42.903 108.549 1.00 32.29 107 LEU A C 1
ATOM 1799 O O . LEU A 1 107 ? 24.561 43.119 107.467 1.00 31.98 107 LEU A O 1
ATOM 1815 N N . LEU A 1 108 ? 26.270 42.279 108.647 1.00 30.14 108 LEU A N 1
ATOM 1816 C CA . LEU A 1 108 ? 26.988 41.868 107.453 1.00 29.35 108 LEU A CA 1
ATOM 1817 C C . LEU A 1 108 ? 26.185 40.805 106.694 1.00 29.16 108 LEU A C 1
ATOM 1818 O O . LEU A 1 108 ? 26.087 40.854 105.464 1.00 29.60 108 LEU A O 1
ATOM 1834 N N . ALA A 1 109 ? 25.595 39.857 107.420 1.00 29.56 109 ALA A N 1
ATOM 1835 C CA . ALA A 1 109 ? 24.778 38.837 106.782 1.00 32.32 109 ALA A CA 1
ATOM 1836 C C . ALA A 1 109 ? 23.589 39.475 106.057 1.00 31.84 109 ALA A C 1
ATOM 1837 O O . ALA A 1 109 ? 23.277 39.117 104.908 1.00 32.28 109 ALA A O 1
ATOM 1844 N N . ALA A 1 110 ? 22.931 40.428 106.711 1.00 29.54 110 ALA A N 1
ATOM 1845 C CA . ALA A 1 110 ? 21.799 41.122 106.067 1.00 30.31 110 ALA A CA 1
ATOM 1846 C C . ALA A 1 110 ? 22.251 41.935 104.850 1.00 35.07 110 ALA A C 1
ATOM 1847 O O . ALA A 1 110 ? 21.468 42.156 103.913 1.00 39.78 110 ALA A O 1
ATOM 1854 N N . LYS A 1 111 ? 23.501 42.385 104.870 1.00 33.12 111 LYS A N 1
ATOM 1855 C CA . LYS A 1 111 ? 24.034 43.232 103.804 1.00 38.15 111 LYS A CA 1
ATOM 1856 C C . LYS A 1 111 ? 24.517 42.420 102.605 1.00 42.40 111 LYS A C 1
ATOM 1857 O O . LYS A 1 111 ? 24.511 42.901 101.463 1.00 41.43 111 LYS A O 1
ATOM 1876 N N . ASN A 1 112 ? 24.874 41.168 102.852 1.00 43.90 112 ASN A N 1
ATOM 1877 C CA . ASN A 1 112 ? 25.428 40.324 101.801 1.00 44.84 112 ASN A CA 1
ATOM 1878 C C . ASN A 1 112 ? 24.359 39.707 100.898 1.00 43.63 112 ASN A C 1
ATOM 1879 O O . ASN A 1 112 ? 24.686 39.006 99.944 1.00 50.14 112 ASN A O 1
ATOM 1890 N N . ASN A 1 113 ? 23.084 39.941 101.206 1.00 40.37 113 ASN A N 1
ATOM 1891 C CA . ASN A 1 113 ? 22.000 39.479 100.338 1.00 45.26 113 ASN A CA 1
ATOM 1892 C C . ASN A 1 113 ? 21.892 37.954 100.103 1.00 47.39 113 ASN A C 1
ATOM 1893 O O . ASN A 1 113 ? 21.427 37.533 99.039 1.00 47.71 113 ASN A O 1
ATOM 1904 N N . ASP A 1 114 ? 22.439 37.135 100.999 1.00 46.45 114 ASP A N 1
ATOM 1905 C CA . ASP A 1 114 ? 22.256 35.675 100.923 1.00 45.03 114 ASP A CA 1
ATOM 1906 C C . ASP A 1 114 ? 21.281 35.140 102.000 1.00 38.21 114 ASP A C 1
ATOM 1907 O O . ASP A 1 114 ? 21.586 35.200 103.199 1.00 33.21 114 ASP A O 1
ATOM 1916 N N . ASP A 1 115 ? 20.105 34.644 101.595 1.00 33.36 115 ASP A N 1
ATOM 1917 C CA . ASP A 1 115 ? 19.087 34.228 102.577 1.00 34.47 115 ASP A CA 1
ATOM 1918 C C . ASP A 1 115 ? 19.512 33.075 103.485 1.00 33.63 115 ASP A C 1
ATOM 1919 O O . ASP A 1 115 ? 19.112 33.037 104.647 1.00 33.42 115 ASP A O 1
ATOM 1928 N N . GLU A 1 116 ? 20.273 32.119 102.962 1.00 30.82 116 GLU A N 1
ATOM 1929 C CA . GLU A 1 116 ? 20.657 30.948 103.753 1.00 35.13 116 GLU A CA 1
ATOM 1930 C C . GLU A 1 116 ? 21.687 31.352 104.796 1.00 33.80 116 GLU A C 1
ATOM 1931 O O . GLU A 1 116 ? 21.623 30.931 105.955 1.00 29.33 116 GLU A O 1
ATOM 1943 N N . VAL A 1 117 ? 22.644 32.186 104.399 1.00 31.81 117 VAL A N 1
ATOM 1944 C CA . VAL A 1 117 ? 23.639 32.672 105.344 1.00 30.47 117 VAL A CA 1
ATOM 1945 C C . VAL A 1 117 ? 22.991 33.563 106.399 1.00 31.16 117 VAL A C 1
ATOM 1946 O O . VAL A 1 117 ? 23.277 33.440 107.591 1.00 30.24 117 VAL A O 1
ATOM 1959 N N . ALA A 1 118 ? 22.087 34.441 105.976 1.00 30.28 118 ALA A N 1
ATOM 1960 C CA . ALA A 1 118 ? 21.445 35.344 106.913 1.00 29.54 118 ALA A CA 1
ATOM 1961 C C . ALA A 1 118 ? 20.687 34.535 107.954 1.00 28.90 118 ALA A C 1
ATOM 1962 O O . ALA A 1 118 ? 20.751 34.830 109.150 1.00 28.97 118 ALA A O 1
ATOM 1969 N N A ARG A 1 119 ? 19.984 33.497 107.507 0.64 25.46 119 ARG A N 1
ATOM 1970 N N B ARG A 1 119 ? 19.957 33.524 107.495 0.36 25.76 119 ARG A N 1
ATOM 1971 C CA A ARG A 1 119 ? 19.227 32.663 108.434 0.64 25.99 119 ARG A CA 1
ATOM 1972 C CA B ARG A 1 119 ? 19.238 32.639 108.401 0.36 26.22 119 ARG A CA 1
ATOM 1973 C C A ARG A 1 119 ? 20.134 31.939 109.428 0.64 25.80 119 ARG A C 1
ATOM 1974 C C B ARG A 1 119 ? 20.178 32.015 109.429 0.36 26.07 119 ARG A C 1
ATOM 1975 O O A ARG A 1 119 ? 19.813 31.852 110.610 0.64 25.83 119 ARG A O 1
ATOM 1976 O O B ARG A 1 119 ? 19.938 32.094 110.630 0.36 25.84 119 ARG A O 1
ATOM 2017 N N . GLU A 1 120 ? 21.248 31.394 108.958 1.00 26.29 120 GLU A N 1
ATOM 2018 C CA . GLU A 1 120 ? 22.111 30.611 109.841 1.00 24.38 120 GLU A CA 1
ATOM 2019 C C . GLU A 1 120 ? 22.919 31.502 110.794 1.00 23.87 120 GLU A C 1
ATOM 2020 O O . GLU A 1 120 ? 23.207 31.105 111.909 1.00 25.67 120 GLU A O 1
ATOM 2033 N N . ILE A 1 121 ? 23.320 32.689 110.343 1.00 24.31 121 ILE A N 1
ATOM 2034 C CA . ILE A 1 121 ? 24.031 33.628 111.226 1.00 24.26 121 ILE A CA 1
ATOM 2035 C C . ILE A 1 121 ? 23.081 34.083 112.340 1.00 23.10 121 ILE A C 1
ATOM 2036 O O . ILE A 1 121 ? 23.450 34.064 113.518 1.00 25.87 121 ILE A O 1
ATOM 2052 N N . ALA A 1 122 ? 21.841 34.411 111.987 1.00 24.40 122 ALA A N 1
ATOM 2053 C CA . ALA A 1 122 ? 20.866 34.829 112.987 1.00 27.93 122 ALA A CA 1
ATOM 2054 C C . ALA A 1 122 ? 20.646 33.712 114.003 1.00 28.97 122 ALA A C 1
ATOM 2055 O O . ALA A 1 122 ? 20.525 33.966 115.190 1.00 29.12 122 ALA A O 1
ATOM 2062 N N . ARG A 1 123 ? 20.591 32.472 113.536 1.00 25.01 123 ARG A N 1
ATOM 2063 C CA . ARG A 1 123 ? 20.339 31.349 114.449 1.00 25.06 123 ARG A CA 1
ATOM 2064 C C . ARG A 1 123 ? 21.513 31.084 115.398 1.00 24.31 123 ARG A C 1
ATOM 2065 O O . ARG A 1 123 ? 21.327 30.704 116.557 1.00 24.73 123 ARG A O 1
ATOM 2086 N N . ALA A 1 124 ? 22.724 31.233 114.889 1.00 24.87 124 ALA A N 1
ATOM 2087 C CA . ALA A 1 124 ? 23.911 31.066 115.702 1.00 25.36 124 ALA A CA 1
ATOM 2088 C C . ALA A 1 124 ? 23.965 32.147 116.796 1.00 24.86 124 ALA A C 1
ATOM 2089 O O . ALA A 1 124 ? 24.215 31.856 117.965 1.00 24.04 124 ALA A O 1
ATOM 2096 N N . ALA A 1 125 ? 23.683 33.386 116.407 1.00 24.94 125 ALA A N 1
ATOM 2097 C CA . ALA A 1 125 ? 23.584 34.498 117.348 1.00 25.84 125 ALA A CA 1
ATOM 2098 C C . ALA A 1 125 ? 22.535 34.185 118.401 1.00 25.93 125 ALA A C 1
ATOM 2099 O O . ALA A 1 125 ? 22.751 34.376 119.601 1.00 25.83 125 ALA A O 1
ATOM 2106 N N . ALA A 1 126 ? 21.384 33.700 117.955 1.00 23.75 126 ALA A N 1
ATOM 2107 C CA . ALA A 1 126 ? 20.324 33.378 118.910 1.00 25.11 126 ALA A CA 1
ATOM 2108 C C . ALA A 1 126 ? 20.731 32.293 119.896 1.00 24.94 126 ALA A C 1
ATOM 2109 O O . ALA A 1 126 ? 20.334 32.348 121.067 1.00 27.50 126 ALA A O 1
ATOM 2116 N N . GLU A 1 127 ? 21.514 31.317 119.456 1.00 24.80 127 GLU A N 1
ATOM 2117 C CA . GLU A 1 127 ? 21.906 30.245 120.355 1.00 25.26 127 GLU A CA 1
ATOM 2118 C C . GLU A 1 127 ? 22.865 30.750 121.415 1.00 24.68 127 GLU A C 1
ATOM 2119 O O . GLU A 1 127 ? 22.790 30.356 122.571 1.00 25.22 127 GLU A O 1
ATOM 2131 N N . ILE A 1 128 ? 23.762 31.626 120.997 1.00 23.66 128 ILE A N 1
ATOM 2132 C CA . ILE A 1 128 ? 24.743 32.232 121.897 1.00 23.47 128 ILE A CA 1
ATOM 2133 C C . ILE A 1 128 ? 24.038 33.123 122.917 1.00 25.00 128 ILE A C 1
ATOM 2134 O O . ILE A 1 128 ? 24.337 33.080 124.124 1.00 23.72 128 ILE A O 1
ATOM 2150 N N . VAL A 1 129 ? 23.074 33.918 122.444 1.00 23.61 129 VAL A N 1
ATOM 2151 C CA . VAL A 1 129 ? 22.289 34.757 123.377 1.00 25.47 129 VAL A CA 1
ATOM 2152 C C . VAL A 1 129 ? 21.569 33.897 124.405 1.00 30.06 129 VAL A C 1
ATOM 2153 O O . VAL A 1 129 ? 21.661 34.146 125.623 1.00 28.78 129 VAL A O 1
ATOM 2166 N N . GLU A 1 130 ? 20.906 32.846 123.935 1.00 29.17 130 GLU A N 1
ATOM 2167 C CA . GLU A 1 130 ? 20.150 31.960 124.826 1.00 30.26 130 GLU A CA 1
ATOM 2168 C C . GLU A 1 130 ? 21.055 31.382 125.913 1.00 28.43 130 GLU A C 1
ATOM 2169 O O . GLU A 1 130 ? 20.685 31.320 127.090 1.00 31.38 130 GLU A O 1
ATOM 2181 N N . ALA A 1 131 ? 22.266 31.006 125.528 1.00 27.71 131 ALA A N 1
ATOM 2182 C CA . ALA A 1 131 ? 23.229 30.443 126.484 1.00 29.04 131 ALA A CA 1
ATOM 2183 C C . ALA A 1 131 ? 23.594 31.446 127.574 1.00 29.60 131 ALA A C 1
ATOM 2184 O O . ALA A 1 131 ? 23.741 31.102 128.753 1.00 30.80 131 ALA A O 1
ATOM 2191 N N . LEU A 1 132 ? 23.785 32.688 127.169 1.00 28.82 132 LEU A N 1
ATOM 2192 C CA . LEU A 1 132 ? 24.182 33.718 128.107 1.00 30.90 132 LEU A CA 1
ATOM 2193 C C . LEU A 1 132 ? 23.019 34.071 129.038 1.00 37.20 132 LEU A C 1
ATOM 2194 O O . LEU A 1 132 ? 23.226 34.447 130.186 1.00 36.73 132 LEU A O 1
ATOM 2210 N N . ARG A 1 133 ? 21.786 33.982 128.553 1.00 37.75 133 ARG A N 1
ATOM 2211 C CA . ARG A 1 133 ? 20.674 34.312 129.443 1.00 41.43 133 ARG A CA 1
ATOM 2212 C C . ARG A 1 133 ? 20.465 33.230 130.494 1.00 37.38 133 ARG A C 1
ATOM 2213 O O . ARG A 1 133 ? 19.940 33.503 131.582 1.00 35.98 133 ARG A O 1
ATOM 2234 N N . GLU A 1 134 ? 20.910 32.014 130.190 1.00 30.13 134 GLU A N 1
ATOM 2235 C CA . GLU A 1 134 ? 20.869 30.932 131.168 1.00 33.56 134 GLU A CA 1
ATOM 2236 C C . GLU A 1 134 ? 21.988 31.116 132.191 1.00 33.20 134 GLU A C 1
ATOM 2237 O O . GLU A 1 134 ? 21.811 30.869 133.395 1.00 34.60 134 GLU A O 1
ATOM 2249 N N . ASN A 1 135 ? 23.137 31.589 131.714 1.00 30.75 135 ASN A N 1
ATOM 2250 C CA . ASN A 1 135 ? 24.294 31.838 132.582 1.00 32.77 135 ASN A CA 1
ATOM 2251 C C . ASN A 1 135 ? 25.224 32.888 131.991 1.00 33.94 135 ASN A C 1
ATOM 2252 O O . ASN A 1 135 ? 25.937 32.608 131.026 1.00 33.68 135 ASN A O 1
ATOM 2263 N N . ASN A 1 136 ? 25.192 34.105 132.536 1.00 38.00 136 ASN A N 1
ATOM 2264 C CA . ASN A 1 136 ? 25.986 35.205 131.972 1.00 43.34 136 ASN A CA 1
ATOM 2265 C C . ASN A 1 136 ? 27.129 35.575 132.915 1.00 46.02 136 ASN A C 1
ATOM 2266 O O . ASN A 1 136 ? 27.474 36.750 133.086 1.00 51.35 136 ASN A O 1
ATOM 2277 N N . SER A 1 137 ? 27.695 34.540 133.531 1.00 42.07 137 SER A N 1
ATOM 2278 C CA . SER A 1 137 ? 28.933 34.644 134.292 1.00 47.82 137 SER A CA 1
ATOM 2279 C C . SER A 1 137 ? 30.069 35.154 133.416 1.00 46.44 137 SER A C 1
ATOM 2280 O O . SER A 1 137 ? 30.040 35.010 132.193 1.00 41.42 137 SER A O 1
ATOM 2288 N N . ASP A 1 138 ? 31.075 35.740 134.056 1.00 48.92 138 ASP A N 1
ATOM 2289 C CA . ASP A 1 138 ? 32.269 36.186 133.357 1.00 57.63 138 ASP A CA 1
ATOM 2290 C C . ASP A 1 138 ? 32.850 35.045 132.525 1.00 49.21 138 ASP A C 1
ATOM 2291 O O . ASP A 1 138 ? 33.262 35.254 131.395 1.00 44.59 138 ASP A O 1
ATOM 2300 N N . GLU A 1 139 ? 32.886 33.843 133.097 1.00 53.44 139 GLU A N 1
ATOM 2301 C CA . GLU A 1 139 ? 33.430 32.679 132.402 1.00 55.40 139 GLU A CA 1
ATOM 2302 C C . GLU A 1 139 ? 32.606 32.252 131.185 1.00 47.63 139 GLU A C 1
ATOM 2303 O O . GLU A 1 139 ? 33.163 31.911 130.149 1.00 45.66 139 GLU A O 1
ATOM 2315 N N . MET A 1 140 ? 31.284 32.239 131.304 1.00 39.21 140 MET A N 1
ATOM 2316 C CA . MET A 1 140 ? 30.472 31.866 130.151 1.00 36.38 140 MET A CA 1
ATOM 2317 C C . MET A 1 140 ? 30.601 32.938 129.073 1.00 34.37 140 MET A C 1
ATOM 2318 O O . MET A 1 140 ? 30.711 32.622 127.880 1.00 33.46 140 MET A O 1
ATOM 2332 N N . ALA A 1 141 ? 30.647 34.201 129.481 1.00 34.92 141 ALA A N 1
ATOM 2333 C CA . ALA A 1 141 ? 30.732 35.293 128.513 1.00 36.12 141 ALA A CA 1
ATOM 2334 C C . ALA A 1 141 ? 32.031 35.237 127.706 1.00 35.02 141 ALA A C 1
ATOM 2335 O O . ALA A 1 141 ? 32.052 35.567 126.519 1.00 34.17 141 ALA A O 1
ATOM 2342 N N . LYS A 1 142 ? 33.124 34.838 128.349 1.00 36.63 142 LYS A N 1
ATOM 2343 C CA . LYS A 1 142 ? 34.393 34.721 127.639 1.00 37.40 142 LYS A CA 1
ATOM 2344 C C . LYS A 1 142 ? 34.326 33.614 126.582 1.00 36.36 142 LYS A C 1
ATOM 2345 O O . LYS A 1 142 ? 34.799 33.776 125.466 1.00 36.07 142 LYS A O 1
ATOM 2364 N N . LYS A 1 143 ? 33.729 32.488 126.947 1.00 37.71 143 LYS A N 1
ATOM 2365 C CA . LYS A 1 143 ? 33.524 31.389 126.010 1.00 39.26 143 LYS A CA 1
ATOM 2366 C C . LYS A 1 143 ? 32.645 31.819 124.842 1.00 33.07 143 LYS A C 1
ATOM 2367 O O . LYS A 1 143 ? 32.915 31.516 123.678 1.00 32.51 143 LYS A O 1
ATOM 2386 N N . MET A 1 144 ? 31.575 32.537 125.147 1.00 32.24 144 MET A N 1
ATOM 2387 C CA . MET A 1 144 ? 30.643 32.918 124.085 1.00 30.54 144 MET A CA 1
ATOM 2388 C C . MET A 1 144 ? 31.254 34.013 123.203 1.00 30.70 144 MET A C 1
ATOM 2389 O O . MET A 1 144 ? 30.890 34.138 122.026 1.00 29.54 144 MET A O 1
ATOM 2403 N N . LEU A 1 145 ? 32.207 34.772 123.734 1.00 32.17 145 LEU A N 1
ATOM 2404 C CA . LEU A 1 145 ? 32.872 35.805 122.926 1.00 32.49 145 LEU A CA 1
ATOM 2405 C C . LEU A 1 145 ? 33.679 35.160 121.805 1.00 32.53 145 LEU A C 1
ATOM 2406 O O . LEU A 1 145 ? 33.684 35.631 120.664 1.00 31.89 145 LEU A O 1
ATOM 2422 N N . GLU A 1 146 ? 34.352 34.069 122.118 1.00 33.32 146 GLU A N 1
ATOM 2423 C CA . GLU A 1 146 ? 35.119 33.359 121.096 1.00 33.44 146 GLU A CA 1
ATOM 2424 C C . GLU A 1 146 ? 34.209 32.790 120.001 1.00 31.69 146 GLU A C 1
ATOM 2425 O O . GLU A 1 146 ? 34.541 32.828 118.794 1.00 31.37 146 GLU A O 1
ATOM 2437 N N . LEU A 1 147 ? 33.048 32.296 120.398 1.00 30.60 147 LEU A N 1
ATOM 2438 C CA . LEU A 1 147 ? 32.091 31.797 119.412 1.00 28.92 147 LEU A CA 1
ATOM 2439 C C . LEU A 1 147 ? 31.485 32.922 118.574 1.00 27.90 147 LEU A C 1
ATOM 2440 O O . LEU A 1 147 ? 31.306 32.769 117.376 1.00 27.02 147 LEU A O 1
ATOM 2456 N N . ALA A 1 148 ? 31.201 34.053 119.206 1.00 28.10 148 ALA A N 1
ATOM 2457 C CA . ALA A 1 148 ? 30.646 35.214 118.517 1.00 27.26 148 ALA A CA 1
ATOM 2458 C C . ALA A 1 148 ? 31.616 35.775 117.487 1.00 27.81 148 ALA A C 1
ATOM 2459 O O . ALA A 1 148 ? 31.220 36.219 116.414 1.00 26.88 148 ALA A O 1
ATOM 2466 N N A LYS A 1 149 ? 32.901 35.748 117.826 0.50 29.40 149 LYS A N 1
ATOM 2467 N N B LYS A 1 149 ? 32.902 35.770 117.815 0.50 29.40 149 LYS A N 1
ATOM 2468 C CA A LYS A 1 149 ? 33.941 36.174 116.900 0.50 30.13 149 LYS A CA 1
ATOM 2469 C CA B LYS A 1 149 ? 33.913 36.192 116.853 0.50 30.08 149 LYS A CA 1
ATOM 2470 C C A LYS A 1 149 ? 33.937 35.258 115.678 0.50 29.37 149 LYS A C 1
ATOM 2471 C C B LYS A 1 149 ? 33.893 35.259 115.651 0.50 29.31 149 LYS A C 1
ATOM 2472 O O A LYS A 1 149 ? 34.164 35.693 114.544 0.50 29.16 149 LYS A O 1
ATOM 2473 O O B LYS A 1 149 ? 34.060 35.681 114.501 0.50 29.02 149 LYS A O 1
ATOM 2510 N N . ARG A 1 150 ? 33.679 33.974 115.906 1.00 29.02 150 ARG A N 1
ATOM 2511 C CA . ARG A 1 150 ? 33.637 33.014 114.790 1.00 28.32 150 ARG A CA 1
ATOM 2512 C C . ARG A 1 150 ? 32.389 33.194 113.922 1.00 26.54 150 ARG A C 1
ATOM 2513 O O . ARG A 1 150 ? 32.450 33.002 112.707 1.00 26.20 150 ARG A O 1
ATOM 2535 N N . VAL A 1 151 ? 31.281 33.604 114.530 1.00 26.98 151 VAL A N 1
ATOM 2536 C CA . VAL A 1 151 ? 30.060 33.889 113.779 1.00 24.35 151 VAL A CA 1
ATOM 2537 C C . VAL A 1 151 ? 30.301 35.069 112.839 1.00 26.05 151 VAL A C 1
ATOM 2538 O O . VAL A 1 151 ? 29.930 35.033 111.658 1.00 26.85 151 VAL A O 1
ATOM 2551 N N . LEU A 1 152 ? 30.960 36.098 113.351 1.00 26.36 152 LEU A N 1
ATOM 2552 C CA . LEU A 1 152 ? 31.299 37.262 112.544 1.00 27.67 152 LEU A CA 1
ATOM 2553 C C . LEU A 1 152 ? 32.202 36.866 111.380 1.00 26.97 152 LEU A C 1
ATOM 2554 O O . LEU A 1 152 ? 31.989 37.314 110.240 1.00 28.96 152 LEU A O 1
ATOM 2570 N N . ASP A 1 153 ? 33.190 36.003 111.632 1.00 26.86 153 ASP A N 1
ATOM 2571 C CA . ASP A 1 153 ? 34.090 35.560 110.564 1.00 28.79 153 ASP A CA 1
ATOM 2572 C C . ASP A 1 153 ? 33.297 34.763 109.518 1.00 26.38 153 ASP A C 1
ATOM 2573 O O . ASP A 1 153 ? 33.507 34.919 108.288 1.00 25.91 153 ASP A O 1
ATOM 2582 N N . ALA A 1 154 ? 32.353 33.948 109.992 1.00 27.75 154 ALA A N 1
ATOM 2583 C CA . ALA A 1 154 ? 31.501 33.158 109.090 1.00 26.03 154 ALA A CA 1
ATOM 2584 C C . ALA A 1 154 ? 30.640 34.043 108.210 1.00 28.05 154 ALA A C 1
ATOM 2585 O O . ALA A 1 154 ? 30.379 33.705 107.064 1.00 29.37 154 ALA A O 1
ATOM 2592 N N . ALA A 1 155 ? 30.132 35.133 108.767 1.00 26.28 155 ALA A N 1
ATOM 2593 C CA . ALA A 1 155 ? 29.377 36.086 107.976 1.00 25.19 155 ALA A CA 1
ATOM 2594 C C . ALA A 1 155 ? 30.292 36.718 106.923 1.00 29.30 155 ALA A C 1
ATOM 2595 O O . ALA A 1 155 ? 29.896 36.905 105.764 1.00 30.84 155 ALA A O 1
ATOM 2602 N N . LYS A 1 156 ? 31.513 37.033 107.332 1.00 28.74 156 LYS A N 1
ATOM 2603 C CA . LYS A 1 156 ? 32.491 37.638 106.421 1.00 30.74 156 LYS A CA 1
ATOM 2604 C C . LYS A 1 156 ? 32.858 36.703 105.271 1.00 36.33 156 LYS A C 1
ATOM 2605 O O . LYS A 1 156 ? 33.148 37.157 104.156 1.00 39.28 156 LYS A O 1
ATOM 2624 N N . ASN A 1 157 ? 32.808 35.401 105.534 1.00 35.50 157 ASN A N 1
ATOM 2625 C CA . ASN A 1 157 ? 33.121 34.392 104.534 1.00 35.10 157 ASN A CA 1
ATOM 2626 C C . ASN A 1 157 ? 31.886 33.823 103.834 1.00 33.83 157 ASN A C 1
ATOM 2627 O O . ASN A 1 157 ? 32.008 32.868 103.061 1.00 35.11 157 ASN A O 1
ATOM 2638 N N . ASN A 1 158 ? 30.713 34.390 104.117 1.00 36.78 158 ASN A N 1
ATOM 2639 C CA . ASN A 1 158 ? 29.446 33.905 103.564 1.00 39.44 158 ASN A CA 1
ATOM 2640 C C . ASN A 1 158 ? 29.331 32.385 103.727 1.00 39.40 158 ASN A C 1
ATOM 2641 O O . ASN A 1 158 ? 29.079 31.664 102.780 1.00 42.13 158 ASN A O 1
ATOM 2652 N N . ASP A 1 159 ? 29.590 31.914 104.942 1.00 36.86 159 ASP A N 1
ATOM 2653 C CA . ASP A 1 159 ? 29.784 30.490 105.215 1.00 38.49 159 ASP A CA 1
ATOM 2654 C C . ASP A 1 159 ? 28.659 29.944 106.107 1.00 36.35 159 ASP A C 1
ATOM 2655 O O . ASP A 1 159 ? 28.763 29.983 107.341 1.00 35.49 159 ASP A O 1
ATOM 2664 N N . ASP A 1 160 ? 27.593 29.453 105.480 1.00 32.60 160 ASP A N 1
ATOM 2665 C CA . ASP A 1 160 ? 26.410 28.999 106.223 1.00 31.99 160 ASP A CA 1
ATOM 2666 C C . ASP A 1 160 ? 26.685 27.691 106.960 1.00 35.52 160 ASP A C 1
ATOM 2667 O O . ASP A 1 160 ? 26.149 27.463 108.039 1.00 37.70 160 ASP A O 1
ATOM 2676 N N . GLU A 1 161 ? 27.545 26.845 106.397 1.00 36.30 161 GLU A N 1
ATOM 2677 C CA . GLU A 1 161 ? 27.866 25.570 107.027 1.00 37.31 161 GLU A CA 1
ATOM 2678 C C . GLU A 1 161 ? 28.575 25.805 108.373 1.00 37.10 161 GLU A C 1
ATOM 2679 O O . GLU A 1 161 ? 28.258 25.183 109.395 1.00 37.30 161 GLU A O 1
ATOM 2691 N N . THR A 1 162 ? 29.532 26.720 108.381 1.00 36.72 162 THR A N 1
ATOM 2692 C CA . THR A 1 162 ? 30.252 27.037 109.613 1.00 36.48 162 THR A CA 1
ATOM 2693 C C . THR A 1 162 ? 29.327 27.721 110.627 1.00 34.38 162 THR A C 1
ATOM 2694 O O . THR A 1 162 ? 29.405 27.452 111.820 1.00 34.40 162 THR A O 1
ATOM 2705 N N . ALA A 1 163 ? 28.421 28.567 110.153 1.00 32.64 163 ALA A N 1
ATOM 2706 C CA . ALA A 1 163 ? 27.459 29.182 111.073 1.00 30.69 163 ALA A CA 1
ATOM 2707 C C . ALA A 1 163 ? 26.649 28.107 111.820 1.00 31.19 163 ALA A C 1
ATOM 2708 O O . ALA A 1 163 ? 26.478 28.173 113.047 1.00 30.58 163 ALA A O 1
ATOM 2715 N N . ARG A 1 164 ? 26.188 27.092 111.098 1.00 32.40 164 ARG A N 1
ATOM 2716 C CA . ARG A 1 164 ? 25.399 26.031 111.726 1.00 33.01 164 ARG A CA 1
ATOM 2717 C C . ARG A 1 164 ? 26.219 25.262 112.761 1.00 34.40 164 ARG A C 1
ATOM 2718 O O . ARG A 1 164 ? 25.702 24.883 113.802 1.00 34.21 164 ARG A O 1
ATOM 2739 N N A GLU A 1 165 ? 27.497 25.028 112.474 0.50 35.85 165 GLU A N 1
ATOM 2740 N N B GLU A 1 165 ? 27.500 25.059 112.459 0.50 35.81 165 GLU A N 1
ATOM 2741 C CA A GLU A 1 165 ? 28.366 24.347 113.433 0.50 37.23 165 GLU A CA 1
ATOM 2742 C CA B GLU A 1 165 ? 28.435 24.389 113.362 0.50 37.25 165 GLU A CA 1
ATOM 2743 C C A GLU A 1 165 ? 28.544 25.156 114.710 0.50 35.89 165 GLU A C 1
ATOM 2744 C C B GLU A 1 165 ? 28.600 25.149 114.674 0.50 35.96 165 GLU A C 1
ATOM 2745 O O A GLU A 1 165 ? 28.557 24.599 115.812 0.50 36.38 165 GLU A O 1
ATOM 2746 O O B GLU A 1 165 ? 28.648 24.558 115.757 0.50 36.52 165 GLU A O 1
ATOM 2769 N N . ILE A 1 166 ? 28.688 26.468 114.575 1.00 34.25 166 ILE A N 1
ATOM 2770 C CA . ILE A 1 166 ? 28.849 27.310 115.764 1.00 32.91 166 ILE A CA 1
ATOM 2771 C C . ILE A 1 166 ? 27.561 27.262 116.591 1.00 31.68 166 ILE A C 1
ATOM 2772 O O . ILE A 1 166 ? 27.614 27.223 117.803 1.00 31.47 166 ILE A O 1
ATOM 2789 N N . ALA A 1 167 ? 26.408 27.237 115.936 1.00 31.14 167 ALA A N 1
ATOM 2790 C CA . ALA A 1 167 ? 25.137 27.172 116.659 1.00 29.87 167 ALA A CA 1
ATOM 2791 C C . ALA A 1 167 ? 25.032 25.898 117.483 1.00 34.55 167 ALA A C 1
ATOM 2792 O O . ALA A 1 167 ? 24.557 25.935 118.632 1.00 32.86 167 ALA A O 1
ATOM 2799 N N . ARG A 1 168 ? 25.454 24.778 116.900 1.00 33.37 168 ARG A N 1
ATOM 2800 C CA . ARG A 1 168 ? 25.461 23.503 117.625 1.00 35.01 168 ARG A CA 1
ATOM 2801 C C . ARG A 1 168 ? 26.434 23.518 118.804 1.00 35.48 168 ARG A C 1
ATOM 2802 O O . ARG A 1 168 ? 26.116 23.013 119.874 1.00 35.75 168 ARG A O 1
ATOM 2823 N N . GLN A 1 169 ? 27.625 24.072 118.603 1.00 35.68 169 GLN A N 1
ATOM 2824 C CA . GLN A 1 169 ? 28.602 24.160 119.691 1.00 36.94 169 GLN A CA 1
ATOM 2825 C C . GLN A 1 169 ? 28.108 25.062 120.819 1.00 37.02 169 GLN A C 1
ATOM 2826 O O . GLN A 1 169 ? 28.321 24.764 121.990 1.00 38.29 169 GLN A O 1
ATOM 2840 N N . ALA A 1 170 ? 27.424 26.152 120.481 1.00 33.87 170 ALA A N 1
ATOM 2841 C CA . ALA A 1 170 ? 26.882 27.016 121.525 1.00 33.94 170 ALA A CA 1
ATOM 2842 C C . ALA A 1 170 ? 25.815 26.269 122.340 1.00 38.09 170 ALA A C 1
ATOM 2843 O O . ALA A 1 170 ? 25.806 26.361 123.568 1.00 33.41 170 ALA A O 1
ATOM 2850 N N . ALA A 1 171 ? 24.942 25.523 121.666 1.00 41.53 171 ALA A N 1
ATOM 2851 C CA . ALA A 1 171 ? 23.898 24.762 122.354 1.00 45.32 171 ALA A CA 1
ATOM 2852 C C . ALA A 1 171 ? 24.499 23.669 123.246 1.00 47.85 171 ALA A C 1
ATOM 2853 O O . ALA A 1 171 ? 23.975 23.380 124.324 1.00 47.66 171 ALA A O 1
ATOM 2860 N N . GLU A 1 172 ? 25.591 23.063 122.791 1.00 43.61 172 GLU A N 1
ATOM 2861 C CA . GLU A 1 172 ? 26.270 22.022 123.558 1.00 52.09 172 GLU A CA 1
ATOM 2862 C C . GLU A 1 172 ? 27.147 22.553 124.698 1.00 52.80 172 GLU A C 1
ATOM 2863 O O . GLU A 1 172 ? 27.372 21.850 125.680 1.00 51.22 172 GLU A O 1
ATOM 2875 N N . GLU A 1 173 ? 27.674 23.768 124.566 1.00 56.36 173 GLU A N 1
ATOM 2876 C CA . GLU A 1 173 ? 28.410 24.378 125.672 1.00 59.70 173 GLU A CA 1
ATOM 2877 C C . GLU A 1 173 ? 27.447 24.640 126.834 1.00 61.35 173 GLU A C 1
ATOM 2878 O O . GLU A 1 173 ? 27.820 24.513 128.004 1.00 57.59 173 GLU A O 1
ATOM 2890 N N . VAL A 1 174 ? 26.213 25.011 126.500 1.00 68.38 174 VAL A N 1
ATOM 2891 C CA . VAL A 1 174 ? 25.162 25.189 127.499 1.00 69.12 174 VAL A CA 1
ATOM 2892 C C . VAL A 1 174 ? 24.967 23.889 128.248 1.00 68.71 174 VAL A C 1
ATOM 2893 O O . VAL A 1 174 ? 24.883 23.872 129.474 1.00 69.96 174 VAL A O 1
ATOM 2906 N N . GLU A 1 175 ? 24.885 22.804 127.486 1.00 65.94 175 GLU A N 1
ATOM 2907 C CA . GLU A 1 175 ? 24.720 21.477 128.049 1.00 66.20 175 GLU A CA 1
ATOM 2908 C C . GLU A 1 175 ? 25.872 21.158 128.996 1.00 63.37 175 GLU A C 1
ATOM 2909 O O . GLU A 1 175 ? 25.654 20.674 130.106 1.00 62.23 175 GLU A O 1
ATOM 2921 N N . ALA A 1 176 ? 27.096 21.460 128.565 1.00 62.02 176 ALA A N 1
ATOM 2922 C CA . ALA A 1 176 ? 28.279 21.212 129.390 1.00 64.65 176 ALA A CA 1
ATOM 2923 C C . ALA A 1 176 ? 28.236 22.022 130.680 1.00 67.84 176 ALA A C 1
ATOM 2924 O O . ALA A 1 176 ? 28.590 21.521 131.744 1.00 65.91 176 ALA A O 1
ATOM 2931 N N . ASP A 1 177 ? 27.799 23.273 130.581 1.00 77.52 177 ASP A N 1
ATOM 2932 C CA . ASP A 1 177 ? 27.728 24.145 131.745 1.00 82.45 177 ASP A CA 1
ATOM 2933 C C . ASP A 1 177 ? 26.687 23.632 132.738 1.00 85.96 177 ASP A C 1
ATOM 2934 O O . ASP A 1 177 ? 26.789 23.873 133.941 1.00 87.15 177 ASP A O 1
ATOM 2943 N N . ASP B 1 3 ? 11.005 -9.042 118.656 1.00 128.53 3 ASP B N 1
ATOM 2944 C CA . ASP B 1 3 ? 11.467 -9.431 117.328 1.00 128.24 3 ASP B CA 1
ATOM 2945 C C . ASP B 1 3 ? 10.922 -8.477 116.268 1.00 125.95 3 ASP B C 1
ATOM 2946 O O . ASP B 1 3 ? 11.578 -8.215 115.259 1.00 125.83 3 ASP B O 1
ATOM 2949 N N . GLU B 1 4 ? 9.722 -7.957 116.507 1.00 121.71 4 GLU B N 1
ATOM 2950 C CA . GLU B 1 4 ? 9.154 -6.926 115.649 1.00 117.61 4 GLU B CA 1
ATOM 2951 C C . GLU B 1 4 ? 10.002 -5.673 115.813 1.00 115.08 4 GLU B C 1
ATOM 2952 O O . GLU B 1 4 ? 10.192 -4.896 114.876 1.00 114.09 4 GLU B O 1
ATOM 2956 N N . MET B 1 5 ? 10.502 -5.491 117.029 1.00 116.08 5 MET B N 1
ATOM 2957 C CA . MET B 1 5 ? 11.392 -4.389 117.354 1.00 112.88 5 MET B CA 1
ATOM 2958 C C . MET B 1 5 ? 12.733 -4.556 116.644 1.00 112.54 5 MET B C 1
ATOM 2959 O O . MET B 1 5 ? 13.262 -3.616 116.054 1.00 110.74 5 MET B O 1
ATOM 2973 N N . LYS B 1 6 ? 13.243 -5.784 116.689 1.00 108.74 6 LYS B N 1
ATOM 2974 C CA . LYS B 1 6 ? 14.571 -6.145 116.188 1.00 107.52 6 LYS B CA 1
ATOM 2975 C C . LYS B 1 6 ? 14.857 -5.946 114.692 1.00 104.09 6 LYS B C 1
ATOM 2976 O O . LYS B 1 6 ? 15.989 -5.631 114.324 1.00 104.87 6 LYS B O 1
ATOM 2980 N N . LYS B 1 7 ? 13.860 -6.133 113.832 1.00 102.78 7 LYS B N 1
ATOM 2981 C CA . LYS B 1 7 ? 14.089 -6.040 112.388 1.00 98.53 7 LYS B CA 1
ATOM 2982 C C . LYS B 1 7 ? 14.618 -4.669 111.966 1.00 96.92 7 LYS B C 1
ATOM 2983 O O . LYS B 1 7 ? 15.562 -4.583 111.175 1.00 95.12 7 LYS B O 1
ATOM 2987 N N . VAL B 1 8 ? 14.023 -3.605 112.497 1.00 90.36 8 VAL B N 1
ATOM 2988 C CA . VAL B 1 8 ? 14.494 -2.251 112.223 1.00 86.22 8 VAL B CA 1
ATOM 2989 C C . VAL B 1 8 ? 15.897 -2.057 112.771 1.00 83.22 8 VAL B C 1
ATOM 2990 O O . VAL B 1 8 ? 16.736 -1.392 112.162 1.00 80.83 8 VAL B O 1
ATOM 3003 N N . MET B 1 9 ? 16.142 -2.654 113.930 1.00 86.85 9 MET B N 1
ATOM 3004 C CA . MET B 1 9 ? 17.423 -2.524 114.603 1.00 87.51 9 MET B CA 1
ATOM 3005 C C . MET B 1 9 ? 18.500 -3.204 113.764 1.00 93.08 9 MET B C 1
ATOM 3006 O O . MET B 1 9 ? 19.651 -2.769 113.746 1.00 86.88 9 MET B O 1
ATOM 3020 N N . GLU B 1 10 ? 18.122 -4.281 113.080 1.00 108.81 10 GLU B N 1
ATOM 3021 C CA . GLU B 1 10 ? 19.023 -4.942 112.143 1.00 119.82 10 GLU B CA 1
ATOM 3022 C C . GLU B 1 10 ? 19.318 -4.006 110.975 1.00 121.47 10 GLU B C 1
ATOM 3023 O O . GLU B 1 10 ? 20.439 -3.955 110.472 1.00 125.27 10 GLU B O 1
ATOM 3027 N N . ALA B 1 11 ? 18.297 -3.268 110.550 1.00 118.01 11 ALA B N 1
ATOM 3028 C CA . ALA B 1 11 ? 18.449 -2.284 109.485 1.00 111.66 11 ALA B CA 1
ATOM 3029 C C . ALA B 1 11 ? 19.216 -1.067 109.995 1.00 102.27 11 ALA B C 1
ATOM 3030 O O . ALA B 1 11 ? 19.995 -0.464 109.256 1.00 103.53 11 ALA B O 1
ATOM 3037 N N . LEU B 1 12 ? 18.978 -0.713 111.260 1.00 89.59 12 LEU B N 1
ATOM 3038 C CA . LEU B 1 12 ? 19.648 0.415 111.903 1.00 77.22 12 LEU B CA 1
ATOM 3039 C C . LEU B 1 12 ? 21.158 0.209 111.929 1.00 72.62 12 LEU B C 1
ATOM 3040 O O . LEU B 1 12 ? 21.922 1.098 111.550 1.00 67.13 12 LEU B O 1
ATOM 3056 N N . LYS B 1 13 ? 21.578 -0.981 112.352 1.00 73.98 13 LYS B N 1
ATOM 3057 C CA . LYS B 1 13 ? 22.988 -1.347 112.369 1.00 81.50 13 LYS B CA 1
ATOM 3058 C C . LYS B 1 13 ? 23.502 -1.392 110.928 1.00 89.78 13 LYS B C 1
ATOM 3059 O O . LYS B 1 13 ? 24.648 -1.036 110.648 1.00 89.15 13 LYS B O 1
ATOM 3078 N N . LYS B 1 14 ? 22.643 -1.851 110.021 1.00 98.64 14 LYS B N 1
ATOM 3079 C CA . LYS B 1 14 ? 22.953 -1.873 108.593 1.00 104.87 14 LYS B CA 1
ATOM 3080 C C . LYS B 1 14 ? 22.991 -0.455 108.025 1.00 105.59 14 LYS B C 1
ATOM 3081 O O . LYS B 1 14 ? 23.803 -0.143 107.153 1.00 106.28 14 LYS B O 1
ATOM 3100 N N . ALA B 1 15 ? 22.104 0.395 108.532 1.00 106.55 15 ALA B N 1
ATOM 3101 C CA . ALA B 1 15 ? 22.035 1.791 108.116 1.00 103.43 15 ALA B CA 1
ATOM 3102 C C . ALA B 1 15 ? 23.321 2.519 108.483 1.00 99.81 15 ALA B C 1
ATOM 3103 O O . ALA B 1 15 ? 23.749 3.433 107.778 1.00 103.03 15 ALA B O 1
ATOM 3110 N N . VAL B 1 16 ? 23.926 2.119 109.599 1.00 88.74 16 VAL B N 1
ATOM 3111 C CA . VAL B 1 16 ? 25.214 2.662 110.003 1.00 82.99 16 VAL B CA 1
ATOM 3112 C C . VAL B 1 16 ? 26.256 2.231 108.982 1.00 95.18 16 VAL B C 1
ATOM 3113 O O . VAL B 1 16 ? 27.076 3.036 108.537 1.00 91.84 16 VAL B O 1
ATOM 3126 N N . GLU B 1 17 ? 26.214 0.951 108.616 1.00 115.47 17 GLU B N 1
ATOM 3127 C CA . GLU B 1 17 ? 27.133 0.397 107.629 1.00 127.94 17 GLU B CA 1
ATOM 3128 C C . GLU B 1 17 ? 26.910 1.091 106.291 1.00 134.87 17 GLU B C 1
ATOM 3129 O O . GLU B 1 17 ? 27.857 1.368 105.555 1.00 137.75 17 GLU B O 1
ATOM 3133 N N . LEU B 1 18 ? 25.646 1.370 105.991 1.00 134.45 18 LEU B N 1
ATOM 3134 C CA . LEU B 1 18 ? 25.279 2.088 104.778 1.00 134.25 18 LEU B CA 1
ATOM 3135 C C . LEU B 1 18 ? 25.856 3.498 104.793 1.00 132.83 18 LEU B C 1
ATOM 3136 O O . LEU B 1 18 ? 26.357 3.982 103.777 1.00 134.92 18 LEU B O 1
ATOM 3152 N N . ALA B 1 19 ? 25.777 4.152 105.948 1.00 127.50 19 ALA B N 1
ATOM 3153 C CA . ALA B 1 19 ? 26.351 5.481 106.120 1.00 123.72 19 ALA B CA 1
ATOM 3154 C C . ALA B 1 19 ? 27.845 5.435 105.821 1.00 124.93 19 ALA B C 1
ATOM 3155 O O . ALA B 1 19 ? 28.379 6.321 105.153 1.00 121.75 19 ALA B O 1
ATOM 3162 N N . LYS B 1 20 ? 28.513 4.404 106.329 1.00 132.63 20 LYS B N 1
ATOM 3163 C CA . LYS B 1 20 ? 29.938 4.223 106.086 1.00 136.03 20 LYS B CA 1
ATOM 3164 C C . LYS B 1 20 ? 30.180 4.102 104.584 1.00 133.54 20 LYS B C 1
ATOM 3165 O O . LYS B 1 20 ? 31.165 4.624 104.061 1.00 137.68 20 LYS B O 1
ATOM 3169 N N . LYS B 1 21 ? 29.273 3.405 103.901 1.00 124.88 21 LYS B N 1
ATOM 3170 C CA . LYS B 1 21 ? 29.368 3.207 102.456 1.00 112.04 21 LYS B CA 1
ATOM 3171 C C . LYS B 1 21 ? 29.371 4.540 101.713 1.00 105.06 21 LYS B C 1
ATOM 3172 O O . LYS B 1 21 ? 29.076 5.586 102.292 1.00 101.52 21 LYS B O 1
ATOM 3176 N N . ASP B 1 24 ? 30.922 13.289 103.815 1.00 117.01 24 ASP B N 1
ATOM 3177 C CA . ASP B 1 24 ? 29.769 12.520 104.262 1.00 114.51 24 ASP B CA 1
ATOM 3178 C C . ASP B 1 24 ? 30.019 11.915 105.645 1.00 105.67 24 ASP B C 1
ATOM 3179 O O . ASP B 1 24 ? 29.123 11.312 106.234 1.00 109.57 24 ASP B O 1
ATOM 3187 N N . ASP B 1 25 ? 31.238 12.069 106.157 1.00 74.22 25 ASP B N 1
ATOM 3188 C CA . ASP B 1 25 ? 31.625 11.398 107.395 1.00 65.67 25 ASP B CA 1
ATOM 3189 C C . ASP B 1 25 ? 30.927 11.951 108.631 1.00 61.41 25 ASP B C 1
ATOM 3190 O O . ASP B 1 25 ? 30.519 11.186 109.502 1.00 53.75 25 ASP B O 1
ATOM 3199 N N . GLU B 1 26 ? 30.767 13.269 108.711 1.00 66.65 26 GLU B N 1
ATOM 3200 C CA . GLU B 1 26 ? 30.148 13.854 109.898 1.00 69.89 26 GLU B CA 1
ATOM 3201 C C . GLU B 1 26 ? 28.675 13.478 109.944 1.00 60.28 26 GLU B C 1
ATOM 3202 O O . GLU B 1 26 ? 28.083 13.385 111.025 1.00 58.33 26 GLU B O 1
ATOM 3214 N N . VAL B 1 27 ? 28.082 13.278 108.772 1.00 58.60 27 VAL B N 1
ATOM 3215 C CA . VAL B 1 27 ? 26.732 12.737 108.714 1.00 55.48 27 VAL B CA 1
ATOM 3216 C C . VAL B 1 27 ? 26.751 11.308 109.244 1.00 47.44 27 VAL B C 1
ATOM 3217 O O . VAL B 1 27 ? 25.938 10.950 110.087 1.00 41.85 27 VAL B O 1
ATOM 3230 N N . ALA B 1 28 ? 27.696 10.504 108.773 1.00 42.81 28 ALA B N 1
ATOM 3231 C CA . ALA B 1 28 ? 27.769 9.112 109.212 1.00 46.60 28 ALA B CA 1
ATOM 3232 C C . ALA B 1 28 ? 27.996 9.037 110.730 1.00 47.88 28 ALA B C 1
ATOM 3233 O O . ALA B 1 28 ? 27.410 8.190 111.417 1.00 48.47 28 ALA B O 1
ATOM 3240 N N . ARG B 1 29 ? 28.834 9.929 111.255 1.00 43.92 29 ARG B N 1
ATOM 3241 C CA . ARG B 1 29 ? 29.096 9.964 112.689 1.00 47.88 29 ARG B CA 1
ATOM 3242 C C . ARG B 1 29 ? 27.845 10.352 113.478 1.00 44.19 29 ARG B C 1
ATOM 3243 O O . ARG B 1 29 ? 27.599 9.810 114.559 1.00 44.69 29 ARG B O 1
ATOM 3264 N N . GLU B 1 30 ? 27.064 11.295 112.953 1.00 42.81 30 GLU B N 1
ATOM 3265 C CA . GLU B 1 30 ? 25.844 11.720 113.638 1.00 42.77 30 GLU B CA 1
ATOM 3266 C C . GLU B 1 30 ? 24.810 10.597 113.596 1.00 38.88 30 GLU B C 1
ATOM 3267 O O . GLU B 1 30 ? 24.100 10.372 114.567 1.00 36.31 30 GLU B O 1
ATOM 3279 N N . ILE B 1 31 ? 24.744 9.872 112.485 1.00 36.72 31 ILE B N 1
ATOM 3280 C CA . ILE B 1 31 ? 23.874 8.704 112.413 1.00 37.88 31 ILE B CA 1
ATOM 3281 C C . ILE B 1 31 ? 24.316 7.642 113.425 1.00 41.27 31 ILE B C 1
ATOM 3282 O O . ILE B 1 31 ? 23.488 7.055 114.131 1.00 39.73 31 ILE B O 1
ATOM 3298 N N . GLU B 1 32 ? 25.622 7.410 113.505 1.00 43.02 32 GLU B N 1
ATOM 3299 C CA . GLU B 1 32 ? 26.169 6.454 114.464 1.00 44.30 32 GLU B CA 1
ATOM 3300 C C . GLU B 1 32 ? 25.913 6.866 115.923 1.00 39.12 32 GLU B C 1
ATOM 3301 O O . GLU B 1 32 ? 25.555 6.024 116.755 1.00 39.38 32 GLU B O 1
ATOM 3313 N N . ARG B 1 33 ? 26.073 8.152 116.236 1.00 36.91 33 ARG B N 1
ATOM 3314 C CA . ARG B 1 33 ? 25.742 8.658 117.573 1.00 39.63 33 ARG B CA 1
ATOM 3315 C C . ARG B 1 33 ? 24.293 8.389 117.968 1.00 39.11 33 ARG B C 1
ATOM 3316 O O . ARG B 1 33 ? 24.008 7.949 119.079 1.00 42.63 33 ARG B O 1
ATOM 3337 N N . ALA B 1 34 ? 23.380 8.644 117.051 1.00 37.07 34 ALA B N 1
ATOM 3338 C CA . ALA B 1 34 ? 21.967 8.426 117.314 1.00 35.19 34 ALA B CA 1
ATOM 3339 C C . ALA B 1 34 ? 21.691 6.943 117.535 1.00 34.21 34 ALA B C 1
ATOM 3340 O O . ALA B 1 34 ? 21.014 6.577 118.473 1.00 32.39 34 ALA B O 1
ATOM 3347 N N . ALA B 1 35 ? 22.232 6.096 116.668 1.00 35.24 35 ALA B N 1
ATOM 3348 C CA . ALA B 1 35 ? 22.044 4.653 116.781 1.00 39.14 35 ALA B CA 1
ATOM 3349 C C . ALA B 1 35 ? 22.512 4.141 118.138 1.00 41.76 35 ALA B C 1
ATOM 3350 O O . ALA B 1 35 ? 21.859 3.301 118.762 1.00 37.82 35 ALA B O 1
ATOM 3357 N N A LYS B 1 36 ? 23.649 4.658 118.593 0.51 42.76 36 LYS B N 1
ATOM 3358 N N B LYS B 1 36 ? 23.641 4.661 118.604 0.49 42.73 36 LYS B N 1
ATOM 3359 C CA A LYS B 1 36 ? 24.237 4.217 119.849 0.51 43.84 36 LYS B CA 1
ATOM 3360 C CA B LYS B 1 36 ? 24.227 4.198 119.853 0.49 43.75 36 LYS B CA 1
ATOM 3361 C C A LYS B 1 36 ? 23.416 4.668 121.055 0.51 40.30 36 LYS B C 1
ATOM 3362 C C B LYS B 1 36 ? 23.425 4.672 121.065 0.49 40.31 36 LYS B C 1
ATOM 3363 O O A LYS B 1 36 ? 23.225 3.904 122.004 0.51 40.92 36 LYS B O 1
ATOM 3364 O O B LYS B 1 36 ? 23.253 3.923 122.030 0.49 41.04 36 LYS B O 1
ATOM 3401 N N . GLU B 1 37 ? 22.917 5.900 121.009 1.00 38.19 37 GLU B N 1
ATOM 3402 C CA . GLU B 1 37 ? 22.036 6.399 122.057 1.00 37.62 37 GLU B CA 1
ATOM 3403 C C . GLU B 1 37 ? 20.782 5.528 122.131 1.00 31.27 37 GLU B C 1
ATOM 3404 O O . GLU B 1 37 ? 20.373 5.129 123.216 1.00 33.69 37 GLU B O 1
ATOM 3417 N N . ILE B 1 38 ? 20.189 5.220 120.976 1.00 34.05 38 ILE B N 1
ATOM 3418 C CA . ILE B 1 38 ? 18.969 4.412 120.947 1.00 35.34 38 ILE B CA 1
ATOM 3419 C C . ILE B 1 38 ? 19.226 3.045 121.558 1.00 41.56 38 ILE B C 1
ATOM 3420 O O . ILE B 1 38 ? 18.465 2.587 122.420 1.00 42.84 38 ILE B O 1
ATOM 3436 N N . VAL B 1 39 ? 20.307 2.397 121.128 1.00 40.40 39 VAL B N 1
ATOM 3437 C CA . VAL B 1 39 ? 20.635 1.069 121.637 1.00 42.23 39 VAL B CA 1
ATOM 3438 C C . VAL B 1 39 ? 20.883 1.093 123.141 1.00 43.05 39 VAL B C 1
ATOM 3439 O O . VAL B 1 39 ? 20.407 0.222 123.885 1.00 43.66 39 VAL B O 1
ATOM 3452 N N . GLU B 1 40 ? 21.633 2.091 123.591 1.00 39.29 40 GLU B N 1
ATOM 3453 C CA . GLU B 1 40 ? 21.979 2.185 125.003 1.00 39.33 40 GLU B CA 1
ATOM 3454 C C . GLU B 1 40 ? 20.733 2.480 125.849 1.00 41.05 40 GLU B C 1
ATOM 3455 O O . GLU B 1 40 ? 20.609 1.975 126.977 1.00 42.89 40 GLU B O 1
ATOM 3467 N N . ALA B 1 41 ? 19.827 3.299 125.316 1.00 40.34 41 ALA B N 1
ATOM 3468 C CA . ALA B 1 41 ? 18.549 3.562 125.984 1.00 38.64 41 ALA B CA 1
ATOM 3469 C C . ALA B 1 41 ? 17.762 2.258 126.177 1.00 38.76 41 ALA B C 1
ATOM 3470 O O . ALA B 1 41 ? 17.186 2.004 127.234 1.00 41.63 41 ALA B O 1
ATOM 3477 N N . LEU B 1 42 ? 17.750 1.434 125.135 1.00 41.29 42 LEU B N 1
ATOM 3478 C CA . LEU B 1 42 ? 17.016 0.183 125.153 1.00 45.25 42 LEU B CA 1
ATOM 3479 C C . LEU B 1 42 ? 17.707 -0.840 126.055 1.00 47.28 42 LEU B C 1
ATOM 3480 O O . LEU B 1 42 ? 17.060 -1.740 126.597 1.00 47.08 42 LEU B O 1
ATOM 3496 N N . ARG B 1 43 ? 19.019 -0.703 126.224 1.00 44.52 43 ARG B N 1
ATOM 3497 C CA . ARG B 1 43 ? 19.749 -1.632 127.067 1.00 46.64 43 ARG B CA 1
ATOM 3498 C C . ARG B 1 43 ? 19.279 -1.474 128.504 1.00 47.97 43 ARG B C 1
ATOM 3499 O O . ARG B 1 43 ? 19.146 -2.459 129.213 1.00 44.55 43 ARG B O 1
ATOM 3520 N N . GLU B 1 44 ? 18.999 -0.230 128.898 1.00 52.42 44 GLU B N 1
ATOM 3521 C CA . GLU B 1 44 ? 18.734 0.117 130.297 1.00 53.83 44 GLU B CA 1
ATOM 3522 C C . GLU B 1 44 ? 17.247 0.254 130.659 1.00 47.40 44 GLU B C 1
ATOM 3523 O O . GLU B 1 44 ? 16.905 0.250 131.837 1.00 46.79 44 GLU B O 1
ATOM 3535 N N . ASN B 1 45 ? 16.373 0.369 129.662 1.00 42.07 45 ASN B N 1
ATOM 3536 C CA . ASN B 1 45 ? 14.942 0.602 129.897 1.00 42.05 45 ASN B CA 1
ATOM 3537 C C . ASN B 1 45 ? 14.099 -0.250 128.969 1.00 43.87 45 ASN B C 1
ATOM 3538 O O . ASN B 1 45 ? 14.095 -0.029 127.749 1.00 39.46 45 ASN B O 1
ATOM 3549 N N . ASN B 1 46 ? 13.378 -1.200 129.557 1.00 45.71 46 ASN B N 1
ATOM 3550 C CA . ASN B 1 46 ? 12.534 -2.123 128.809 1.00 52.24 46 ASN B CA 1
ATOM 3551 C C . ASN B 1 46 ? 11.051 -1.731 128.788 1.00 49.08 46 ASN B C 1
ATOM 3552 O O . ASN B 1 46 ? 10.208 -2.542 128.419 1.00 54.31 46 ASN B O 1
ATOM 3563 N N . SER B 1 47 ? 10.727 -0.502 129.175 1.00 44.56 47 SER B N 1
ATOM 3564 C CA . SER B 1 47 ? 9.331 -0.069 129.194 1.00 49.51 47 SER B CA 1
ATOM 3565 C C . SER B 1 47 ? 8.765 -0.003 127.781 1.00 57.03 47 SER B C 1
ATOM 3566 O O . SER B 1 47 ? 9.482 0.289 126.822 1.00 53.00 47 SER B O 1
ATOM 3574 N N . ASP B 1 48 ? 7.479 -0.308 127.662 1.00 61.71 48 ASP B N 1
ATOM 3575 C CA . ASP B 1 48 ? 6.809 -0.313 126.372 1.00 69.43 48 ASP B CA 1
ATOM 3576 C C . ASP B 1 48 ? 6.758 1.078 125.740 1.00 58.55 48 ASP B C 1
ATOM 3577 O O . ASP B 1 48 ? 6.951 1.210 124.533 1.00 56.03 48 ASP B O 1
ATOM 3586 N N . GLU B 1 49 ? 6.530 2.114 126.541 1.00 54.26 49 GLU B N 1
ATOM 3587 C CA . GLU B 1 49 ? 6.544 3.467 126.001 1.00 52.20 49 GLU B CA 1
ATOM 3588 C C . GLU B 1 49 ? 7.923 3.819 125.451 1.00 46.46 49 GLU B C 1
ATOM 3589 O O . GLU B 1 49 ? 8.026 4.463 124.415 1.00 39.81 49 GLU B O 1
ATOM 3601 N N . MET B 1 50 ? 8.980 3.426 126.157 1.00 51.30 50 MET B N 1
ATOM 3602 C CA . MET B 1 50 ? 10.338 3.632 125.652 1.00 45.16 50 MET B CA 1
ATOM 3603 C C . MET B 1 50 ? 10.490 2.957 124.283 1.00 38.85 50 MET B C 1
ATOM 3604 O O . MET B 1 50 ? 11.058 3.531 123.351 1.00 41.10 50 MET B O 1
ATOM 3618 N N . ALA B 1 51 ? 9.999 1.728 124.175 1.00 35.32 51 ALA B N 1
ATOM 3619 C CA . ALA B 1 51 ? 10.101 0.974 122.932 1.00 37.64 51 ALA B CA 1
ATOM 3620 C C . ALA B 1 51 ? 9.404 1.709 121.782 1.00 39.30 51 ALA B C 1
ATOM 3621 O O . ALA B 1 51 ? 9.865 1.657 120.647 1.00 39.18 51 ALA B O 1
ATOM 3628 N N . LYS B 1 52 ? 8.298 2.391 122.076 1.00 45.07 52 LYS B N 1
ATOM 3629 C CA . LYS B 1 52 ? 7.545 3.104 121.038 1.00 43.94 52 LYS B CA 1
ATOM 3630 C C . LYS B 1 52 ? 8.324 4.304 120.498 1.00 40.18 52 LYS B C 1
ATOM 3631 O O . LYS B 1 52 ? 8.439 4.482 119.288 1.00 36.70 52 LYS B O 1
ATOM 3650 N N . VAL B 1 53 ? 8.877 5.108 121.404 1.00 38.68 53 VAL B N 1
ATOM 3651 C CA . VAL B 1 53 ? 9.657 6.266 121.008 1.00 34.68 53 VAL B CA 1
ATOM 3652 C C . VAL B 1 53 ? 10.891 5.831 120.220 1.00 35.98 53 VAL B C 1
ATOM 3653 O O . VAL B 1 53 ? 11.205 6.403 119.175 1.00 36.98 53 VAL B O 1
ATOM 3666 N N . MET B 1 54 ? 11.585 4.814 120.713 1.00 33.12 54 MET B N 1
ATOM 3667 C CA . MET B 1 54 ? 12.820 4.374 120.075 1.00 31.56 54 MET B CA 1
ATOM 3668 C C . MET B 1 54 ? 12.561 3.811 118.661 1.00 33.88 54 MET B C 1
ATOM 3669 O O . MET B 1 54 ? 13.358 4.035 117.750 1.00 31.69 54 MET B O 1
ATOM 3683 N N . LEU B 1 55 ? 11.446 3.114 118.470 1.00 38.16 55 LEU B N 1
ATOM 3684 C CA . LEU B 1 55 ? 11.110 2.584 117.155 1.00 40.00 55 LEU B CA 1
ATOM 3685 C C . LEU B 1 55 ? 10.888 3.709 116.132 1.00 36.08 55 LEU B C 1
ATOM 3686 O O . LEU B 1 55 ? 11.340 3.615 114.994 1.00 35.98 55 LEU B O 1
ATOM 3702 N N . ALA B 1 56 ? 10.185 4.758 116.548 1.00 33.35 56 ALA B N 1
ATOM 3703 C CA . ALA B 1 56 ? 9.923 5.895 115.686 1.00 32.62 56 ALA B CA 1
ATOM 3704 C C . ALA B 1 56 ? 11.246 6.544 115.276 1.00 32.33 56 ALA B C 1
ATOM 3705 O O . ALA B 1 56 ? 11.467 6.870 114.107 1.00 32.19 56 ALA B O 1
ATOM 3712 N N . LEU B 1 57 ? 12.130 6.709 116.253 1.00 29.79 57 LEU B N 1
ATOM 3713 C CA . LEU B 1 57 ? 13.444 7.303 116.020 1.00 26.22 57 LEU B CA 1
ATOM 3714 C C . LEU B 1 57 ? 14.345 6.414 115.167 1.00 27.68 57 LEU B C 1
ATOM 3715 O O . LEU B 1 57 ? 15.047 6.913 114.286 1.00 29.32 57 LEU B O 1
ATOM 3731 N N . ALA B 1 58 ? 14.354 5.106 115.422 1.00 32.32 58 ALA B N 1
ATOM 3732 C CA . ALA B 1 58 ? 15.152 4.188 114.591 1.00 35.60 58 ALA B CA 1
ATOM 3733 C C . ALA B 1 58 ? 14.727 4.252 113.128 1.00 33.68 58 ALA B C 1
ATOM 3734 O O . ALA B 1 58 ? 15.570 4.234 112.232 1.00 33.10 58 ALA B O 1
ATOM 3741 N N . LYS B 1 59 ? 13.420 4.284 112.885 1.00 36.18 59 LYS B N 1
ATOM 3742 C CA . LYS B 1 59 ? 12.905 4.417 111.534 1.00 38.02 59 LYS B CA 1
ATOM 3743 C C . LYS B 1 59 ? 13.319 5.754 110.915 1.00 33.74 59 LYS B C 1
ATOM 3744 O O . LYS B 1 59 ? 13.595 5.830 109.715 1.00 33.26 59 LYS B O 1
ATOM 3763 N N . ALA B 1 60 ? 13.363 6.805 111.733 1.00 31.75 60 ALA B N 1
ATOM 3764 C CA . ALA B 1 60 ? 13.718 8.125 111.221 1.00 32.24 60 ALA B CA 1
ATOM 3765 C C . ALA B 1 60 ? 15.194 8.185 110.832 1.00 30.68 60 ALA B C 1
ATOM 3766 O O . ALA B 1 60 ? 15.558 8.760 109.802 1.00 30.75 60 ALA B O 1
ATOM 3773 N N . VAL B 1 61 ? 16.046 7.592 111.666 1.00 31.04 61 VAL B N 1
ATOM 3774 C CA . VAL B 1 61 ? 17.478 7.585 111.389 1.00 32.06 61 VAL B CA 1
ATOM 3775 C C . VAL B 1 61 ? 17.754 6.761 110.129 1.00 33.90 61 VAL B C 1
ATOM 3776 O O . VAL B 1 61 ? 18.634 7.103 109.344 1.00 34.88 61 VAL B O 1
ATOM 3789 N N . LEU B 1 62 ? 17.016 5.674 109.941 1.00 34.82 62 LEU B N 1
ATOM 3790 C CA . LEU B 1 62 ? 17.152 4.874 108.722 1.00 40.49 62 LEU B CA 1
ATOM 3791 C C . LEU B 1 62 ? 16.815 5.694 107.476 1.00 38.72 62 LEU B C 1
ATOM 3792 O O . LEU B 1 62 ? 17.525 5.631 106.471 1.00 40.08 62 LEU B O 1
ATOM 3808 N N . LEU B 1 63 ? 15.737 6.458 107.542 1.00 34.92 63 LEU B N 1
ATOM 3809 C CA . LEU B 1 63 ? 15.326 7.296 106.415 1.00 34.23 63 LEU B CA 1
ATOM 3810 C C . LEU B 1 63 ? 16.319 8.442 106.239 1.00 37.70 63 LEU B C 1
ATOM 3811 O O . LEU B 1 63 ? 16.558 8.905 105.126 1.00 38.95 63 LEU B O 1
ATOM 3827 N N . ALA B 1 64 ? 16.884 8.914 107.349 1.00 34.76 64 ALA B N 1
ATOM 3828 C CA . ALA B 1 64 ? 17.883 9.984 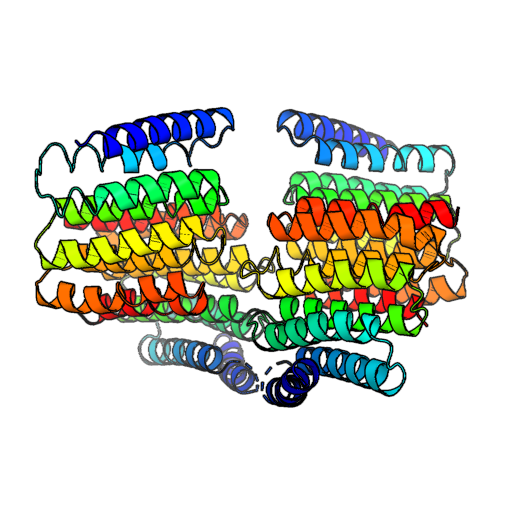107.307 1.00 32.64 64 ALA B CA 1
ATOM 3829 C C . ALA B 1 64 ? 19.129 9.516 106.551 1.00 35.84 64 ALA B C 1
ATOM 3830 O O . ALA B 1 64 ? 19.757 10.284 105.819 1.00 35.27 64 ALA B O 1
ATOM 3837 N N . ALA B 1 65 ? 19.473 8.247 106.720 1.00 37.23 65 ALA B N 1
ATOM 3838 C CA . ALA B 1 65 ? 20.628 7.663 106.042 1.00 40.36 65 ALA B CA 1
ATOM 3839 C C . ALA B 1 65 ? 20.451 7.631 104.523 1.00 44.17 65 ALA B C 1
ATOM 3840 O O . ALA B 1 65 ? 21.429 7.632 103.786 1.00 46.84 65 ALA B O 1
ATOM 3847 N N . LYS B 1 66 ? 19.202 7.556 104.077 1.00 43.41 66 LYS B N 1
ATOM 3848 C CA . LYS B 1 66 ? 18.857 7.501 102.653 1.00 48.27 66 LYS B CA 1
ATOM 3849 C C . LYS B 1 66 ? 18.747 8.879 101.999 1.00 44.19 66 LYS B C 1
ATOM 3850 O O . LYS B 1 66 ? 18.511 8.981 100.800 1.00 44.43 66 LYS B O 1
ATOM 3869 N N . ASN B 1 67 ? 18.883 9.946 102.774 1.00 37.19 67 ASN B N 1
ATOM 3870 C CA . ASN B 1 67 ? 18.575 11.264 102.247 1.00 38.25 67 ASN B CA 1
ATOM 3871 C C . ASN B 1 67 ? 19.787 11.860 101.545 1.00 40.85 67 ASN B C 1
ATOM 3872 O O . ASN B 1 67 ? 20.875 11.846 102.104 1.00 40.12 67 ASN B O 1
ATOM 3883 N N . ASN B 1 68 ? 19.635 12.374 100.317 1.00 33.50 68 ASN B N 1
ATOM 3884 C CA . ASN B 1 68 ? 20.828 12.770 99.594 1.00 34.55 68 ASN B CA 1
ATOM 3885 C C . ASN B 1 68 ? 21.099 14.263 99.828 1.00 34.41 68 ASN B C 1
ATOM 3886 O O . ASN B 1 68 ? 21.936 14.867 99.161 1.00 37.03 68 ASN B O 1
ATOM 3897 N N . ASP B 1 69 ? 20.411 14.837 100.816 1.00 34.60 69 ASP B N 1
ATOM 3898 C CA . ASP B 1 69 ? 20.738 16.162 101.318 1.00 34.59 69 ASP B CA 1
ATOM 3899 C C . ASP B 1 69 ? 21.386 15.988 102.716 1.00 43.69 69 ASP B C 1
ATOM 3900 O O . ASP B 1 69 ? 20.705 15.700 103.697 1.00 40.32 69 ASP B O 1
ATOM 3909 N N . ASP B 1 70 ? 22.701 16.174 102.793 1.00 38.50 70 ASP B N 1
ATOM 3910 C CA . ASP B 1 70 ? 23.448 15.980 104.042 1.00 38.82 70 ASP B CA 1
ATOM 3911 C C . ASP B 1 70 ? 22.924 16.799 105.208 1.00 35.13 70 ASP B C 1
ATOM 3912 O O . ASP B 1 70 ? 22.961 16.350 106.358 1.00 34.71 70 ASP B O 1
ATOM 3921 N N . GLU B 1 71 ? 22.499 18.025 104.925 1.00 33.73 71 GLU B N 1
ATOM 3922 C CA . GLU B 1 71 ? 22.056 18.923 105.981 1.00 34.01 71 GLU B CA 1
ATOM 3923 C C . GLU B 1 71 ? 20.736 18.439 106.558 1.00 31.84 71 GLU B C 1
ATOM 3924 O O . GLU B 1 71 ? 20.473 18.601 107.758 1.00 31.36 71 GLU B O 1
ATOM 3936 N N . VAL B 1 72 ? 19.920 17.790 105.734 1.00 31.43 72 VAL B N 1
ATOM 3937 C CA . VAL B 1 72 ? 18.701 17.190 106.254 1.00 30.42 72 VAL B CA 1
ATOM 3938 C C . VAL B 1 72 ? 19.011 15.937 107.062 1.00 30.75 72 VAL B C 1
ATOM 3939 O O . VAL B 1 72 ? 18.479 15.742 108.137 1.00 30.14 72 VAL B O 1
ATOM 3952 N N . ALA B 1 73 ? 19.891 15.094 106.543 1.00 31.74 73 ALA B N 1
ATOM 3953 C CA . ALA B 1 73 ? 20.231 13.859 107.238 1.00 32.14 73 ALA B CA 1
ATOM 3954 C C . ALA B 1 73 ? 20.806 14.145 108.619 1.00 32.32 73 ALA B C 1
ATOM 3955 O O . ALA B 1 73 ? 20.420 13.523 109.627 1.00 31.96 73 ALA B O 1
ATOM 3962 N N . ARG B 1 74 ? 21.715 15.109 108.671 1.00 32.89 74 ARG B N 1
ATOM 3963 C CA . ARG B 1 74 ? 22.335 15.460 109.941 1.00 34.66 74 ARG B CA 1
ATOM 3964 C C . ARG B 1 74 ? 21.322 16.028 110.922 1.00 32.02 74 ARG B C 1
ATOM 3965 O O . ARG B 1 74 ? 21.371 15.731 112.124 1.00 31.95 74 ARG B O 1
ATOM 3986 N N . GLU B 1 75 ? 20.397 16.850 110.427 1.00 31.14 75 GLU B N 1
ATOM 3987 C CA . GLU B 1 75 ? 19.437 17.473 111.326 1.00 30.07 75 GLU B CA 1
ATOM 3988 C C . GLU B 1 75 ? 18.482 16.450 111.946 1.00 29.36 75 GLU B C 1
ATOM 3989 O O . GLU B 1 75 ? 18.095 16.559 113.139 1.00 28.84 75 GLU B O 1
ATOM 4001 N N . ILE B 1 76 ? 18.080 15.480 111.133 1.00 29.34 76 ILE B N 1
ATOM 4002 C CA . ILE B 1 76 ? 17.213 14.414 111.591 1.00 28.78 76 ILE B CA 1
ATOM 4003 C C . ILE B 1 76 ? 17.949 13.540 112.626 1.00 29.43 76 ILE B C 1
ATOM 4004 O O . ILE B 1 76 ? 17.422 13.239 113.686 1.00 28.92 76 ILE B O 1
ATOM 4020 N N . ALA B 1 77 ? 19.182 13.170 112.309 1.00 30.60 77 ALA B N 1
ATOM 4021 C CA . ALA B 1 77 ? 19.974 12.335 113.188 1.00 31.35 77 ALA B CA 1
ATOM 4022 C C . ALA B 1 77 ? 20.235 13.032 114.517 1.00 31.26 77 ALA B C 1
ATOM 4023 O O . ALA B 1 77 ? 20.139 12.413 115.577 1.00 31.21 77 ALA B O 1
ATOM 4030 N N A ARG B 1 78 ? 20.522 14.324 114.440 0.57 31.22 78 ARG B N 1
ATOM 4031 N N B ARG B 1 78 ? 20.553 14.325 114.483 0.43 31.25 78 ARG B N 1
ATOM 4032 C CA A ARG B 1 78 ? 20.780 15.132 115.615 0.57 31.15 78 ARG B CA 1
ATOM 4033 C CA B ARG B 1 78 ? 20.811 15.051 115.726 0.43 31.18 78 ARG B CA 1
ATOM 4034 C C A ARG B 1 78 ? 19.534 15.220 116.496 0.57 29.95 78 ARG B C 1
ATOM 4035 C C B ARG B 1 78 ? 19.520 15.237 116.534 0.43 29.93 78 ARG B C 1
ATOM 4036 O O A ARG B 1 78 ? 19.606 15.086 117.721 0.57 29.93 78 ARG B O 1
ATOM 4037 O O B ARG B 1 78 ? 19.549 15.182 117.766 0.43 29.86 78 ARG B O 1
ATOM 4078 N N . ALA B 1 79 ? 18.391 15.456 115.862 1.00 28.98 79 ALA B N 1
ATOM 4079 C CA . ALA B 1 79 ? 17.112 15.570 116.582 1.00 27.78 79 ALA B CA 1
ATOM 4080 C C . ALA B 1 79 ? 16.820 14.286 117.347 1.00 27.74 79 ALA B C 1
ATOM 4081 O O . ALA B 1 79 ? 16.422 14.310 118.533 1.00 27.28 79 ALA B O 1
ATOM 4089 N N . ALA B 1 80 ? 17.043 13.165 116.672 1.00 28.26 80 ALA B N 1
ATOM 4090 C CA . ALA B 1 80 ? 16.839 11.850 117.255 1.00 28.36 80 ALA B CA 1
ATOM 4091 C C . ALA B 1 80 ? 17.746 11.655 118.469 1.00 29.08 80 ALA B C 1
ATOM 4092 O O . ALA B 1 80 ? 17.311 11.195 119.536 1.00 28.75 80 ALA B O 1
ATOM 4099 N N . ALA B 1 81 ? 19.019 11.990 118.299 1.00 30.11 81 ALA B N 1
ATOM 4100 C CA . ALA B 1 81 ? 20.002 11.830 119.374 1.00 30.94 81 ALA B CA 1
ATOM 4101 C C . ALA B 1 81 ? 19.635 12.677 120.597 1.00 30.33 81 ALA B C 1
ATOM 4102 O O . ALA B 1 81 ? 19.777 12.223 121.736 1.00 30.52 81 ALA B O 1
ATOM 4109 N N . GLU B 1 82 ? 19.160 13.898 120.368 1.00 29.62 82 GLU B N 1
ATOM 4110 C CA . GLU B 1 82 ? 18.843 14.798 121.481 1.00 29.07 82 GLU B CA 1
ATOM 4111 C C . GLU B 1 82 ? 17.570 14.376 122.229 1.00 28.01 82 GLU B C 1
ATOM 4112 O O . GLU B 1 82 ? 17.474 14.504 123.463 1.00 27.84 82 GLU B O 1
ATOM 4124 N N . ILE B 1 83 ? 16.603 13.833 121.502 1.00 27.33 83 ILE B N 1
ATOM 4125 C CA . ILE B 1 83 ? 15.404 13.288 122.141 1.00 26.39 83 ILE B CA 1
ATOM 4126 C C . ILE B 1 83 ? 15.812 12.133 123.066 1.00 27.00 83 ILE B C 1
ATOM 4127 O O . ILE B 1 83 ? 15.357 12.026 124.221 1.00 26.59 83 ILE B O 1
ATOM 4143 N N . VAL B 1 84 ? 16.675 11.250 122.580 1.00 28.01 84 VAL B N 1
ATOM 4144 C CA . VAL B 1 84 ? 17.089 10.138 123.424 1.00 29.10 84 VAL B CA 1
ATOM 4145 C C . VAL B 1 84 ? 17.867 10.656 124.630 1.00 29.17 84 VAL B C 1
ATOM 4146 O O . VAL B 1 84 ? 17.645 10.199 125.769 1.00 29.09 84 VAL B O 1
ATOM 4159 N N . GLU B 1 85 ? 18.773 11.613 124.423 1.00 29.72 85 GLU B N 1
ATOM 4160 C CA . GLU B 1 85 ? 19.519 12.152 125.569 1.00 30.24 85 GLU B CA 1
ATOM 4161 C C . GLU B 1 85 ? 18.599 12.714 126.637 1.00 29.26 85 GLU B C 1
ATOM 4162 O O . GLU B 1 85 ? 18.831 12.513 127.841 1.00 29.54 85 GLU B O 1
ATOM 4174 N N . ALA B 1 86 ? 17.567 13.431 126.198 1.00 29.20 86 ALA B N 1
ATOM 4175 C CA . ALA B 1 86 ? 16.635 14.068 127.115 1.00 30.64 86 ALA B CA 1
ATOM 4176 C C . ALA B 1 86 ? 15.854 13.031 127.913 1.00 29.06 86 ALA B C 1
ATOM 4177 O O . ALA B 1 86 ? 15.664 13.181 129.124 1.00 27.63 86 ALA B O 1
ATOM 4184 N N . LEU B 1 87 ? 15.430 11.972 127.231 1.00 28.43 87 LEU B N 1
ATOM 4185 C CA . LEU B 1 87 ? 14.656 10.900 127.864 1.00 29.92 87 LEU B CA 1
ATOM 4186 C C . LEU B 1 87 ? 15.550 10.081 128.800 1.00 29.44 87 LEU B C 1
ATOM 4187 O O . LEU B 1 87 ? 15.111 9.578 129.852 1.00 30.73 87 LEU B O 1
ATOM 4203 N N . ARG B 1 88 ? 16.825 9.964 128.462 1.00 30.69 88 ARG B N 1
ATOM 4204 C CA . ARG B 1 88 ? 17.733 9.265 129.361 1.00 31.79 88 ARG B CA 1
ATOM 4205 C C . ARG B 1 88 ? 18.020 10.096 130.607 1.00 31.76 88 ARG B C 1
ATOM 4206 O O . ARG B 1 88 ? 18.347 9.543 131.647 1.00 31.39 88 ARG B O 1
ATOM 4227 N N . GLU B 1 89 ? 17.850 11.411 130.542 1.00 29.33 89 GLU B N 1
ATOM 4228 C CA . GLU B 1 89 ? 17.980 12.225 131.751 1.00 31.36 89 GLU B CA 1
ATOM 4229 C C . GLU B 1 89 ? 16.745 12.074 132.636 1.00 36.42 89 GLU B C 1
ATOM 4230 O O . GLU B 1 89 ? 16.865 11.991 133.863 1.00 34.72 89 GLU B O 1
ATOM 4242 N N . ASN B 1 90 ? 15.569 12.014 132.020 1.00 28.79 90 ASN B N 1
ATOM 4243 C CA . ASN B 1 90 ? 14.308 11.928 132.767 1.00 27.59 90 ASN B CA 1
ATOM 4244 C C . ASN B 1 90 ? 13.241 11.277 131.885 1.00 29.32 90 ASN B C 1
ATOM 4245 O O . ASN B 1 90 ? 12.897 11.854 130.847 1.00 27.63 90 ASN B O 1
ATOM 4256 N N . ASN B 1 91 ? 12.764 10.076 132.225 1.00 28.18 91 ASN B N 1
ATOM 4257 C CA . ASN B 1 91 ? 11.679 9.458 131.428 1.00 29.42 91 ASN B CA 1
ATOM 4258 C C . ASN B 1 91 ? 10.418 9.258 132.255 1.00 32.82 91 ASN B C 1
ATOM 4259 O O . ASN B 1 91 ? 9.748 8.215 132.184 1.00 34.80 91 ASN B O 1
ATOM 4270 N N . SER B 1 92 ? 10.073 10.290 133.017 1.00 29.67 92 SER B N 1
ATOM 4271 C CA . SER B 1 92 ? 8.763 10.330 133.659 1.00 34.58 92 SER B CA 1
ATOM 4272 C C . SER B 1 92 ? 7.666 10.180 132.605 1.00 36.00 92 SER B C 1
ATOM 4273 O O . SER B 1 92 ? 7.887 10.373 131.417 1.00 29.97 92 SER B O 1
ATOM 4281 N N . ASP B 1 93 ? 6.463 9.858 133.036 1.00 35.76 93 ASP B N 1
ATOM 4282 C CA . ASP B 1 93 ? 5.383 9.660 132.090 1.00 36.59 93 ASP B CA 1
ATOM 4283 C C . ASP B 1 93 ? 5.095 10.943 131.295 1.00 38.28 93 ASP B C 1
ATOM 4284 O O . ASP B 1 93 ? 4.775 10.879 130.111 1.00 35.91 93 ASP B O 1
ATOM 4293 N N . GLU B 1 94 ? 5.244 12.100 131.932 1.00 34.39 94 GLU B N 1
ATOM 4294 C CA . GLU B 1 94 ? 5.063 13.365 131.230 1.00 35.51 94 GLU B CA 1
ATOM 4295 C C . GLU B 1 94 ? 6.160 13.615 130.180 1.00 31.24 94 GLU B C 1
ATOM 4296 O O . GLU B 1 94 ? 5.857 14.095 129.087 1.00 28.16 94 GLU B O 1
ATOM 4308 N N . MET B 1 95 ? 7.418 13.331 130.524 1.00 32.98 95 MET B N 1
ATOM 4309 C CA . MET B 1 95 ? 8.506 13.457 129.567 1.00 30.44 95 MET B CA 1
ATOM 4310 C C . MET B 1 95 ? 8.288 12.513 128.392 1.00 30.04 95 MET B C 1
ATOM 4311 O O . MET B 1 95 ? 8.494 12.883 127.233 1.00 31.30 95 MET B O 1
ATOM 4325 N N . ALA B 1 96 ? 7.844 11.297 128.689 1.00 28.89 96 ALA B N 1
ATOM 4326 C CA . ALA B 1 96 ? 7.656 10.299 127.633 1.00 32.39 96 ALA B CA 1
ATOM 4327 C C . ALA B 1 96 ? 6.580 10.702 126.637 1.00 31.12 96 ALA B C 1
ATOM 4328 O O . ALA B 1 96 ? 6.710 10.424 125.441 1.00 29.59 96 ALA B O 1
ATOM 4335 N N . LYS B 1 97 ? 5.528 11.365 127.109 1.00 31.13 97 LYS B N 1
ATOM 4336 C CA . LYS B 1 97 ? 4.470 11.842 126.206 1.00 32.43 97 LYS B CA 1
ATOM 4337 C C . LYS B 1 97 ? 5.004 12.895 125.241 1.00 29.19 97 LYS B C 1
ATOM 4338 O O . LYS B 1 97 ? 4.700 12.877 124.036 1.00 28.11 97 LYS B O 1
ATOM 4357 N N . VAL B 1 98 ? 5.784 13.836 125.767 1.00 26.29 98 VAL B N 1
ATOM 4358 C CA . VAL B 1 98 ? 6.400 14.853 124.927 1.00 25.79 98 VAL B CA 1
ATOM 4359 C C . VAL B 1 98 ? 7.310 14.203 123.884 1.00 27.72 98 VAL B C 1
ATOM 4360 O O . VAL B 1 98 ? 7.266 14.536 122.697 1.00 27.01 98 VAL B O 1
ATOM 4373 N N . MET B 1 99 ? 8.150 13.279 124.335 1.00 29.17 99 MET B N 1
ATOM 4374 C CA . MET B 1 99 ? 9.157 12.722 123.459 1.00 28.50 99 MET B CA 1
ATOM 4375 C C . MET B 1 99 ? 8.522 11.815 122.386 1.00 29.88 99 MET B C 1
ATOM 4376 O O . MET B 1 99 ? 9.040 11.736 121.274 1.00 26.16 99 MET B O 1
ATOM 4390 N N . LEU B 1 100 ? 7.407 11.159 122.702 1.00 26.57 100 LEU B N 1
ATOM 4391 C CA . LEU B 1 100 ? 6.720 10.365 121.684 1.00 27.03 100 LEU B CA 1
ATOM 4392 C C . LEU B 1 100 ? 6.156 11.267 120.570 1.00 27.64 100 LEU B C 1
ATOM 4393 O O . LEU B 1 100 ? 6.266 10.948 119.374 1.00 28.39 100 LEU B O 1
ATOM 4409 N N . ALA B 1 101 ? 5.586 12.406 120.947 1.00 28.93 101 ALA B N 1
ATOM 4410 C CA . ALA B 1 101 ? 5.051 13.338 119.959 1.00 26.89 101 ALA B CA 1
ATOM 4411 C C . ALA B 1 101 ? 6.163 13.902 119.059 1.00 25.68 101 ALA B C 1
ATOM 4412 O O . ALA B 1 101 ? 5.988 13.996 117.852 1.00 27.01 101 ALA B O 1
ATOM 4419 N N . LEU B 1 102 ? 7.305 14.249 119.642 1.00 23.71 102 LEU B N 1
ATOM 4420 C CA . LEU B 1 102 ? 8.423 14.781 118.874 1.00 24.35 102 LEU B CA 1
ATOM 4421 C C . LEU B 1 102 ? 9.037 13.694 117.978 1.00 24.98 102 LEU B C 1
ATOM 4422 O O . LEU B 1 102 ? 9.395 13.970 116.836 1.00 24.86 102 LEU B O 1
ATOM 4438 N N . ALA B 1 103 ? 9.127 12.459 118.479 1.00 27.80 103 ALA B N 1
ATOM 4439 C CA . ALA B 1 103 ? 9.655 11.346 117.686 1.00 29.13 103 ALA B CA 1
ATOM 4440 C C . ALA B 1 103 ? 8.771 11.078 116.466 1.00 28.36 103 ALA B C 1
ATOM 4441 O O . ALA B 1 103 ? 9.265 10.838 115.356 1.00 26.24 103 ALA B O 1
ATOM 4448 N N . LYS B 1 104 ? 7.457 11.140 116.665 1.00 26.60 104 LYS B N 1
ATOM 4449 C CA . LYS B 1 104 ? 6.537 10.985 115.544 1.00 26.08 104 LYS B CA 1
ATOM 4450 C C . LYS B 1 104 ? 6.729 12.113 114.551 1.00 24.92 104 LYS B C 1
ATOM 4451 O O . LYS B 1 104 ? 6.641 11.898 113.337 1.00 25.59 104 LYS B O 1
ATOM 4470 N N . ALA B 1 105 ? 6.984 13.313 115.056 1.00 25.56 105 ALA B N 1
ATOM 4471 C CA . ALA B 1 105 ? 7.190 14.456 114.177 1.00 26.13 105 ALA B CA 1
ATOM 4472 C C . ALA B 1 105 ? 8.497 14.323 113.401 1.00 27.30 105 ALA B C 1
ATOM 4473 O O . ALA B 1 105 ? 8.549 14.648 112.221 1.00 26.22 105 ALA B O 1
ATOM 4480 N N . VAL B 1 106 ? 9.554 13.854 114.060 1.00 26.42 106 VAL B N 1
ATOM 4481 C CA . VAL B 1 106 ? 10.834 13.669 113.381 1.00 26.47 106 VAL B CA 1
ATOM 4482 C C . VAL B 1 106 ? 10.737 12.564 112.321 1.00 27.77 106 VAL B C 1
ATOM 4483 O O . VAL B 1 106 ? 11.348 12.667 111.237 1.00 29.27 106 VAL B O 1
ATOM 4496 N N . LEU B 1 107 ? 9.942 11.527 112.583 1.00 25.12 107 LEU B N 1
ATOM 4497 C CA . LEU B 1 107 ? 9.736 10.493 111.584 1.00 27.08 107 LEU B CA 1
ATOM 4498 C C . LEU B 1 107 ? 9.015 11.094 110.368 1.00 30.73 107 LEU B C 1
ATOM 4499 O O . LEU B 1 107 ? 9.401 10.842 109.210 1.00 29.86 107 LEU B O 1
ATOM 4515 N N . LEU B 1 108 ? 7.994 11.910 110.613 1.00 29.60 108 LEU B N 1
ATOM 4516 C CA . LEU B 1 108 ? 7.318 12.573 109.484 1.00 26.96 108 LEU B CA 1
ATOM 4517 C C . LEU B 1 108 ? 8.290 13.466 108.707 1.00 28.33 108 LEU B C 1
ATOM 4518 O O . LEU B 1 108 ? 8.244 13.512 107.471 1.00 31.48 108 LEU B O 1
ATOM 4534 N N . ALA B 1 109 ? 9.161 14.176 109.414 1.00 28.76 109 ALA B N 1
ATOM 4535 C CA . ALA B 1 109 ? 10.159 15.000 108.759 1.00 27.29 109 ALA B CA 1
ATOM 4536 C C . ALA B 1 109 ? 11.061 14.164 107.848 1.00 29.84 109 ALA B C 1
ATOM 4537 O O . ALA B 1 109 ? 11.320 14.566 106.704 1.00 30.24 109 ALA B O 1
ATOM 4544 N N . ALA B 1 110 ? 11.504 13.000 108.337 1.00 27.12 110 ALA B N 1
ATOM 4545 C CA . ALA B 1 110 ? 12.393 12.112 107.578 1.00 27.17 110 ALA B CA 1
ATOM 4546 C C . ALA B 1 110 ? 11.730 11.575 106.309 1.00 30.07 110 ALA B C 1
ATOM 4547 O O . ALA B 1 110 ? 12.430 11.176 105.368 1.00 32.53 110 ALA B O 1
ATOM 4554 N N . LYS B 1 111 ? 10.398 11.500 106.318 1.00 31.46 111 LYS B N 1
ATOM 4555 C CA . LYS B 1 111 ? 9.618 11.046 105.150 1.00 33.11 111 LYS B CA 1
ATOM 4556 C C . LYS B 1 111 ? 9.320 12.171 104.148 1.00 34.06 111 LYS B C 1
ATOM 4557 O O . LYS B 1 111 ? 8.881 11.900 103.027 1.00 33.11 111 LYS B O 1
ATOM 4576 N N . ASN B 1 112 ? 9.485 13.424 104.559 1.00 29.50 112 ASN B N 1
ATOM 4577 C CA . ASN B 1 112 ? 9.108 14.552 103.710 1.00 31.13 112 ASN B CA 1
ATOM 4578 C C . ASN B 1 112 ? 10.137 14.810 102.613 1.00 31.39 112 ASN B C 1
ATOM 4579 O O . ASN B 1 112 ? 11.327 14.964 102.887 1.00 28.11 112 ASN B O 1
ATOM 4590 N N . ASN B 1 113 ? 9.681 14.861 101.358 1.00 30.34 113 ASN B N 1
ATOM 4591 C CA . ASN B 1 113 ? 10.594 15.072 100.256 1.00 29.78 113 ASN B CA 1
ATOM 4592 C C . ASN B 1 113 ? 10.940 16.546 100.017 1.00 30.43 113 ASN B C 1
ATOM 4593 O O . ASN B 1 113 ? 11.843 16.855 99.240 1.00 32.68 113 ASN B O 1
ATOM 4604 N N . ASP B 1 114 ? 10.346 17.443 100.803 1.00 29.69 114 ASP B N 1
ATOM 4605 C CA . ASP B 1 114 ? 1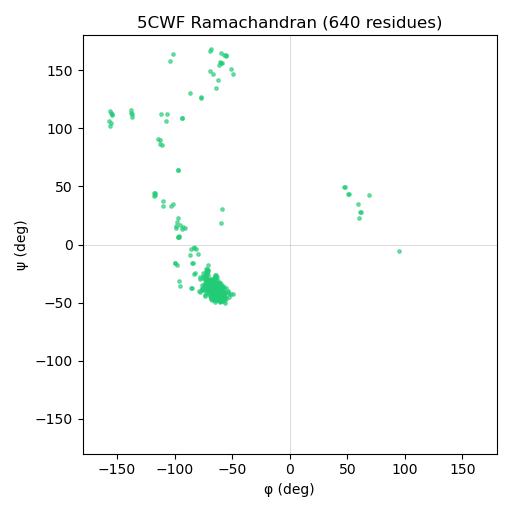0.684 18.856 100.712 1.00 28.47 114 ASP B CA 1
ATOM 4606 C C . ASP B 1 114 ? 11.769 19.067 101.754 1.00 28.79 114 ASP B C 1
ATOM 4607 O O . ASP B 1 114 ? 11.491 19.058 102.945 1.00 26.39 114 ASP B O 1
ATOM 4616 N N . ASP B 1 115 ? 13.000 19.277 101.301 1.00 30.24 115 ASP B N 1
ATOM 4617 C CA . ASP B 1 115 ? 14.144 19.281 102.205 1.00 31.63 115 ASP B CA 1
ATOM 4618 C C . ASP B 1 115 ? 14.009 20.430 103.230 1.00 28.14 115 ASP B C 1
ATOM 4619 O O . ASP B 1 115 ? 14.393 20.300 104.401 1.00 29.28 115 ASP B O 1
ATOM 4628 N N . GLU B 1 116 ? 13.417 21.536 102.800 1.00 27.12 116 GLU B N 1
ATOM 4629 C CA . GLU B 1 116 ? 13.273 22.725 103.640 1.00 36.75 116 GLU B CA 1
ATOM 4630 C C . GLU B 1 116 ? 12.326 22.447 104.812 1.00 30.40 116 GLU B C 1
ATOM 4631 O O . GLU B 1 116 ? 12.634 22.755 105.978 1.00 29.83 116 GLU B O 1
ATOM 4643 N N . VAL B 1 117 ? 11.212 21.792 104.524 1.00 25.77 117 VAL B N 1
ATOM 4644 C CA . VAL B 1 117 ? 10.272 21.413 105.564 1.00 23.85 117 VAL B CA 1
ATOM 4645 C C . VAL B 1 117 ? 10.869 20.366 106.484 1.00 24.50 117 VAL B C 1
ATOM 4646 O O . VAL B 1 117 ? 10.787 20.478 107.707 1.00 26.15 117 VAL B O 1
ATOM 4659 N N . ALA B 1 118 ? 11.510 19.357 105.909 1.00 24.27 118 ALA B N 1
ATOM 4660 C CA . ALA B 1 118 ? 12.052 18.291 106.733 1.00 24.32 118 ALA B CA 1
ATOM 4661 C C . ALA B 1 118 ? 13.070 18.825 107.736 1.00 24.90 118 ALA B C 1
ATOM 4662 O O . ALA B 1 118 ? 13.048 18.453 108.896 1.00 24.66 118 ALA B O 1
ATOM 4669 N N . ARG B 1 119 ? 13.974 19.695 107.298 1.00 25.72 119 ARG B N 1
ATOM 4670 C CA . ARG B 1 119 ? 14.998 20.190 108.208 1.00 26.38 119 ARG B CA 1
ATOM 4671 C C . ARG B 1 119 ? 14.379 21.106 109.293 1.00 25.97 119 ARG B C 1
ATOM 4672 O O . ARG B 1 119 ? 14.825 21.117 110.433 1.00 26.18 119 ARG B O 1
ATOM 4693 N N . GLU B 1 120 ? 13.382 21.901 108.915 1.00 25.47 120 GLU B N 1
ATOM 4694 C CA . GLU B 1 120 ? 12.783 22.835 109.845 1.00 25.16 120 GLU B CA 1
ATOM 4695 C C . GLU B 1 120 ? 11.948 22.123 110.905 1.00 24.39 120 GLU B C 1
ATOM 4696 O O . GLU B 1 120 ? 11.958 22.522 112.066 1.00 24.42 120 GLU B O 1
ATOM 4708 N N . ILE B 1 121 ? 11.255 21.047 110.536 1.00 23.76 121 ILE B N 1
ATOM 4709 C CA . ILE B 1 121 ? 10.507 20.263 111.532 1.00 23.07 121 ILE B CA 1
ATOM 4710 C C . ILE B 1 121 ? 11.444 19.577 112.500 1.00 23.46 121 ILE B C 1
ATOM 4711 O O . ILE B 1 121 ? 11.236 19.560 113.715 1.00 23.71 121 ILE B O 1
ATOM 4727 N N . ALA B 1 122 ? 12.486 18.965 111.964 1.00 24.22 122 ALA B N 1
ATOM 4728 C CA . ALA B 1 122 ? 13.444 18.306 112.842 1.00 24.50 122 ALA B CA 1
ATOM 4729 C C . ALA B 1 122 ? 14.112 19.310 113.778 1.00 25.11 122 ALA B C 1
ATOM 4730 O O . ALA B 1 122 ? 14.308 19.025 114.972 1.00 25.62 122 ALA B O 1
ATOM 4737 N N . ARG B 1 123 ? 14.448 20.491 113.270 1.00 25.61 123 ARG B N 1
ATOM 4738 C CA . ARG B 1 123 ? 15.068 21.495 114.113 1.00 26.25 123 ARG B CA 1
ATOM 4739 C C . ARG B 1 123 ? 14.084 21.982 115.184 1.00 25.67 123 ARG B C 1
ATOM 4740 O O . ARG B 1 123 ? 14.471 22.227 116.331 1.00 26.03 123 ARG B O 1
ATOM 4761 N N . ALA B 1 124 ? 12.812 22.129 114.825 1.00 25.15 124 ALA B N 1
ATOM 4762 C CA . ALA B 1 124 ? 11.807 22.599 115.793 1.00 26.41 124 ALA B CA 1
ATOM 4763 C C . ALA B 1 124 ? 11.635 21.618 116.946 1.00 27.43 124 ALA B C 1
ATOM 4764 O O . ALA B 1 124 ? 11.502 22.001 118.115 1.00 27.08 124 ALA B O 1
ATOM 4771 N N . ALA B 1 125 ? 11.628 20.344 116.595 1.00 26.99 125 ALA B N 1
ATOM 4772 C CA . ALA B 1 125 ? 11.609 19.273 117.562 1.00 26.81 125 ALA B CA 1
ATOM 4773 C C . ALA B 1 125 ? 12.785 19.387 118.512 1.00 27.21 125 ALA B C 1
ATOM 4774 O O . ALA B 1 125 ? 12.611 19.382 119.732 1.00 27.07 125 ALA B O 1
ATOM 4781 N N . ALA B 1 126 ? 13.980 19.547 117.948 1.00 27.39 126 ALA B N 1
ATOM 4782 C CA . ALA B 1 126 ? 15.202 19.678 118.728 1.00 28.20 126 ALA B CA 1
ATOM 4783 C C . ALA B 1 126 ? 15.189 20.902 119.662 1.00 26.39 126 ALA B C 1
ATOM 4784 O O . ALA B 1 126 ? 15.755 20.871 120.776 1.00 26.90 126 ALA B O 1
ATOM 4791 N N . GLU B 1 127 ? 14.535 21.978 119.235 1.00 26.19 127 GLU B N 1
ATOM 4792 C CA . GLU B 1 127 ? 14.453 23.197 120.055 1.00 27.97 127 GLU B CA 1
ATOM 4793 C C . GLU B 1 127 ? 13.564 23.015 121.279 1.00 26.51 127 GLU B C 1
ATOM 4794 O O . GLU B 1 127 ? 13.861 23.557 122.379 1.00 26.57 127 GLU B O 1
ATOM 4806 N N . ILE B 1 128 ? 12.490 22.259 121.099 1.00 28.77 128 ILE B N 1
ATOM 4807 C CA . ILE B 1 128 ? 11.597 21.925 122.207 1.00 30.24 128 ILE B CA 1
ATOM 4808 C C . ILE B 1 128 ? 12.356 21.050 123.208 1.00 30.70 128 ILE B C 1
ATOM 4809 O O . ILE B 1 128 ? 12.252 21.240 124.420 1.00 30.61 128 ILE B O 1
ATOM 4825 N N . VAL B 1 129 ? 13.118 20.090 122.696 1.00 25.43 129 VAL B N 1
ATOM 4826 C CA . VAL B 1 129 ? 13.931 19.254 123.569 1.00 25.49 129 VAL B CA 1
ATOM 4827 C C . VAL B 1 129 ? 14.943 20.098 124.315 1.00 26.57 129 VAL B C 1
ATOM 4828 O O . VAL B 1 129 ? 15.103 19.968 125.527 1.00 30.01 129 VAL B O 1
ATOM 4841 N N . GLU B 1 130 ? 15.637 20.965 123.584 1.00 27.21 130 GLU B N 1
ATOM 4842 C CA . GLU B 1 130 ? 16.654 21.820 124.179 1.00 30.23 130 GLU B CA 1
ATOM 4843 C C . GLU B 1 130 ? 16.035 22.648 125.329 1.00 36.14 130 GLU B C 1
ATOM 4844 O O . GLU B 1 130 ? 16.624 22.814 126.405 1.00 32.09 130 GLU B O 1
ATOM 4856 N N . ALA B 1 131 ? 14.831 23.157 125.092 1.00 35.38 131 ALA B N 1
ATOM 4857 C CA . ALA B 1 131 ? 14.127 23.958 126.093 1.00 35.94 131 ALA B CA 1
ATOM 4858 C C . ALA B 1 131 ? 13.748 23.135 127.322 1.00 36.08 131 ALA B C 1
ATOM 4859 O O . ALA B 1 131 ? 13.928 23.564 128.483 1.00 38.72 131 ALA B O 1
ATOM 4866 N N . LEU B 1 132 ? 13.260 21.928 127.076 1.00 35.65 132 LEU B N 1
ATOM 4867 C CA . LEU B 1 132 ? 12.791 21.075 128.162 1.00 38.92 132 LEU B CA 1
ATOM 4868 C C . LEU B 1 132 ? 13.944 20.633 129.065 1.00 39.57 132 LEU B C 1
ATOM 4869 O O . LEU B 1 132 ? 13.765 20.460 130.267 1.00 40.72 132 LEU B O 1
ATOM 4885 N N . ARG B 1 133 ? 15.132 20.476 128.487 1.00 36.81 133 ARG B N 1
ATOM 4886 C CA . ARG B 1 133 ? 16.311 20.063 129.243 1.00 36.39 133 ARG B CA 1
ATOM 4887 C C . ARG B 1 133 ? 16.849 21.133 130.190 1.00 39.28 133 ARG B C 1
ATOM 4888 O O . ARG B 1 133 ? 17.605 20.825 131.107 1.00 41.83 133 ARG B O 1
ATOM 4909 N N . GLU B 1 134 ? 16.463 22.386 129.988 1.00 33.14 134 GLU B N 1
ATOM 4910 C CA . GLU B 1 134 ? 16.882 23.429 130.906 1.00 39.32 134 GLU B CA 1
ATOM 4911 C C . GLU B 1 134 ? 16.128 23.217 132.229 1.00 40.15 134 GLU B C 1
ATOM 4912 O O . GLU B 1 134 ? 16.647 23.537 133.282 1.00 38.69 134 GLU B O 1
ATOM 4924 N N . ASN B 1 135 ? 14.911 22.678 132.153 1.00 37.69 135 ASN B N 1
ATOM 4925 C CA . ASN B 1 135 ? 14.114 22.338 133.334 1.00 41.38 135 ASN B CA 1
ATOM 4926 C C . ASN B 1 135 ? 13.100 21.255 132.970 1.00 39.66 135 ASN B C 1
ATOM 4927 O O . ASN B 1 135 ? 12.050 21.566 132.422 1.00 39.51 135 ASN B O 1
ATOM 4938 N N . ASN B 1 136 ? 13.365 20.002 133.337 1.00 37.80 136 ASN B N 1
ATOM 4939 C CA . ASN B 1 136 ? 12.514 18.891 132.888 1.00 37.40 136 ASN B CA 1
ATOM 4940 C C . ASN B 1 136 ? 11.542 18.432 133.964 1.00 36.99 136 ASN B C 1
ATOM 4941 O O . ASN B 1 136 ? 11.194 17.252 134.060 1.00 36.24 136 ASN B O 1
ATOM 4952 N N . SER B 1 137 ? 11.072 19.385 134.755 1.00 39.28 137 SER B N 1
ATOM 4953 C CA . SER B 1 137 ? 9.988 19.133 135.690 1.00 42.78 137 SER B CA 1
ATOM 4954 C C . SER B 1 137 ? 8.707 18.703 134.971 1.00 42.46 137 SER B C 1
ATOM 4955 O O . SER B 1 137 ? 8.489 19.051 133.805 1.00 34.15 137 SER B O 1
ATOM 4963 N N . ASP B 1 138 ? 7.862 17.960 135.685 1.00 44.61 138 ASP B N 1
ATOM 4964 C CA . ASP B 1 138 ? 6.553 17.555 135.180 1.00 50.99 138 ASP B CA 1
ATOM 4965 C C . ASP B 1 138 ? 5.727 18.735 134.694 1.00 44.93 138 ASP B C 1
ATOM 4966 O O . ASP B 1 138 ? 5.047 18.641 133.677 1.00 47.01 138 ASP B O 1
ATOM 4975 N N . GLU B 1 139 ? 5.769 19.840 135.427 1.00 40.96 139 GLU B N 1
ATOM 4976 C CA . GLU B 1 139 ? 5.023 21.028 135.028 1.00 44.78 139 GLU B CA 1
ATOM 4977 C C . GLU B 1 139 ? 5.527 21.569 133.689 1.00 39.16 139 GLU B C 1
ATOM 4978 O O . GLU B 1 139 ? 4.736 21.952 132.828 1.00 36.98 139 GLU B O 1
ATOM 4990 N N . MET B 1 140 ? 6.840 21.617 133.505 1.00 37.57 140 MET B N 1
ATOM 4991 C CA . MET B 1 140 ? 7.380 22.105 132.223 1.00 35.62 140 MET B CA 1
ATOM 4992 C C . MET B 1 140 ? 7.084 21.112 131.103 1.00 31.58 140 MET B C 1
ATOM 4993 O O . MET B 1 140 ? 6.823 21.504 129.958 1.00 29.77 140 MET B O 1
ATOM 5007 N N . ALA B 1 141 ? 7.144 19.826 131.419 1.00 33.28 141 ALA B N 1
ATOM 5008 C CA . ALA B 1 141 ? 6.904 18.809 130.408 1.00 32.72 141 ALA B CA 1
ATOM 5009 C C . ALA B 1 141 ? 5.472 18.915 129.894 1.00 34.82 141 ALA B C 1
ATOM 5010 O O . ALA B 1 141 ? 5.227 18.731 128.700 1.00 34.84 141 ALA B O 1
ATOM 5017 N N . LYS B 1 142 ? 4.536 19.249 130.779 1.00 35.41 142 LYS B N 1
ATOM 5018 C CA . LYS B 1 142 ? 3.135 19.417 130.357 1.00 41.90 142 LYS B CA 1
ATOM 5019 C C . LYS B 1 142 ? 2.964 20.580 129.383 1.00 41.46 142 LYS B C 1
ATOM 5020 O O . LYS B 1 142 ? 2.279 20.454 128.360 1.00 40.73 142 LYS B O 1
ATOM 5039 N N . LYS B 1 143 ? 3.607 21.706 129.669 1.00 45.22 143 LYS B N 1
ATOM 5040 C CA . LYS B 1 143 ? 3.568 22.850 128.751 1.00 43.65 143 LYS B CA 1
ATOM 5041 C C . LYS B 1 143 ? 4.170 22.504 127.399 1.00 35.85 143 LYS B C 1
ATOM 5042 O O . LYS B 1 143 ? 3.652 22.885 126.343 1.00 34.98 143 LYS B O 1
ATOM 5061 N N . MET B 1 144 ? 5.280 21.787 127.419 1.00 29.91 144 MET B N 1
ATOM 5062 C CA . MET B 1 144 ? 5.951 21.436 126.177 1.00 29.56 144 MET B CA 1
ATOM 5063 C C . MET B 1 144 ? 5.153 20.387 125.394 1.00 29.95 144 MET B C 1
ATOM 5064 O O . MET B 1 144 ? 5.334 20.256 124.183 1.00 29.67 144 MET B O 1
ATOM 5078 N N . LEU B 1 145 ? 4.281 19.631 126.068 1.00 28.29 145 LEU B N 1
ATOM 5079 C CA . LEU B 1 145 ? 3.487 18.640 125.359 1.00 29.73 145 LEU B CA 1
ATOM 5080 C C . LEU B 1 145 ? 2.553 19.312 124.351 1.00 32.99 145 LEU B C 1
ATOM 5081 O O . LEU B 1 145 ? 2.395 18.816 123.242 1.00 30.52 145 LEU B O 1
ATOM 5097 N N . GLU B 1 146 ? 1.941 20.430 124.732 1.00 36.46 146 GLU B N 1
ATOM 5098 C CA . GLU B 1 146 ? 1.074 21.155 123.802 1.00 40.45 146 GLU B CA 1
ATOM 5099 C C . GLU B 1 146 ? 1.866 21.632 122.593 1.00 33.34 146 GLU B C 1
ATOM 5100 O O . GLU B 1 146 ? 1.385 21.568 121.459 1.00 31.39 146 GLU B O 1
ATOM 5112 N N . LEU B 1 147 ? 3.098 22.083 122.832 1.00 27.74 147 LEU B N 1
ATOM 5113 C CA . LEU B 1 147 ? 3.934 22.545 121.736 1.00 25.08 147 LEU B CA 1
ATOM 5114 C C . LEU B 1 147 ? 4.355 21.375 120.846 1.00 25.25 147 LEU B C 1
ATOM 5115 O O . LEU B 1 147 ? 4.386 21.502 119.620 1.00 25.29 147 LEU B O 1
ATOM 5131 N N . 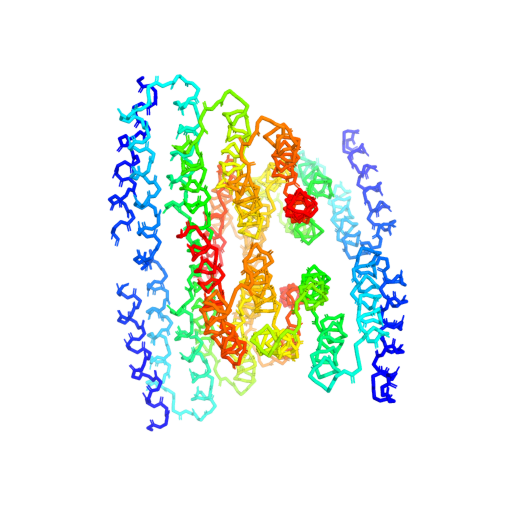ALA B 1 148 ? 4.648 20.226 121.449 1.00 30.43 148 ALA B N 1
ATOM 5132 C CA . ALA B 1 148 ? 5.069 19.061 120.684 1.00 28.78 148 ALA B CA 1
ATOM 5133 C C . ALA B 1 148 ? 3.955 18.549 119.779 1.00 27.89 148 ALA B C 1
ATOM 5134 O O . ALA B 1 148 ? 4.181 18.212 118.609 1.00 27.27 148 ALA B O 1
ATOM 5141 N N . LYS B 1 149 ? 2.740 18.529 120.300 1.00 27.55 149 LYS B N 1
ATOM 5142 C CA . LYS B 1 149 ? 1.599 18.136 119.483 1.00 28.95 149 LYS B CA 1
ATOM 5143 C C . LYS B 1 149 ? 1.360 19.093 118.316 1.00 26.28 149 LYS B C 1
ATOM 5144 O O . LYS B 1 149 ? 0.951 18.679 117.224 1.00 26.85 149 LYS B O 1
ATOM 5163 N N . ARG B 1 150 ? 1.594 20.379 118.531 1.00 25.52 150 ARG B N 1
ATOM 5164 C CA . ARG B 1 150 ? 1.432 21.339 117.446 1.00 30.08 150 ARG B CA 1
ATOM 5165 C C . ARG B 1 150 ? 2.554 21.185 116.400 1.00 29.94 150 ARG B C 1
ATOM 5166 O O . ARG B 1 150 ? 2.326 21.403 115.203 1.00 28.32 150 ARG B O 1
ATOM 5187 N N . VAL B 1 151 ? 3.755 20.798 116.829 1.00 27.14 151 VAL B N 1
ATOM 5188 C CA . VAL B 1 151 ? 4.830 20.520 115.861 1.00 25.21 151 VAL B CA 1
ATOM 5189 C C . VAL B 1 151 ? 4.478 19.309 115.014 1.00 25.17 151 VAL B C 1
ATOM 5190 O O . VAL B 1 151 ? 4.704 19.306 113.786 1.00 25.51 151 VAL B O 1
ATOM 5203 N N . LEU B 1 152 ? 3.921 18.285 115.657 1.00 26.66 152 LEU B N 1
ATOM 5204 C CA . LEU B 1 152 ? 3.471 17.103 114.939 1.00 28.56 152 LEU B CA 1
ATOM 5205 C C . LEU B 1 152 ? 2.423 17.487 113.890 1.00 28.83 152 LEU B C 1
ATOM 5206 O O . LEU B 1 152 ? 2.472 17.018 112.752 1.00 30.61 152 LEU B O 1
ATOM 5222 N N . ASP B 1 153 ? 1.487 18.355 114.261 1.00 27.84 153 ASP B N 1
ATOM 5223 C CA . ASP B 1 153 ? 0.446 18.795 113.333 1.00 30.41 153 ASP B CA 1
ATOM 5224 C C . ASP B 1 153 ? 1.058 19.623 112.186 1.00 30.78 153 ASP B C 1
ATOM 5225 O O . ASP B 1 153 ? 0.627 19.514 111.030 1.00 31.32 153 ASP B O 1
ATOM 5234 N N . ALA B 1 154 ? 2.062 20.437 112.508 1.00 30.57 154 ALA B N 1
ATOM 5235 C CA . ALA B 1 154 ? 2.763 21.241 111.512 1.00 28.65 154 ALA B CA 1
ATOM 5236 C C . ALA B 1 154 ? 3.490 20.336 110.508 1.00 29.28 154 ALA B C 1
ATOM 5237 O O . ALA B 1 154 ? 3.530 20.624 109.296 1.00 28.77 154 ALA B O 1
ATOM 5244 N N . ALA B 1 155 ? 4.050 19.242 111.012 1.00 28.87 155 ALA B N 1
ATOM 5245 C CA . ALA B 1 155 ? 4.721 18.279 110.146 1.00 30.00 155 ALA B CA 1
ATOM 5246 C C . ALA B 1 155 ? 3.726 17.682 109.155 1.00 33.40 155 ALA B C 1
ATOM 5247 O O . ALA B 1 155 ? 4.000 17.582 107.960 1.00 35.25 155 ALA B O 1
ATOM 5254 N N . LYS B 1 156 ? 2.543 17.343 109.642 1.00 30.41 156 LYS B N 1
ATOM 5255 C CA . LYS B 1 156 ? 1.507 16.810 108.781 1.00 29.96 156 LYS B CA 1
ATOM 5256 C C . LYS B 1 156 ? 1.025 17.836 107.751 1.00 31.70 156 LYS B C 1
ATOM 5257 O O . LYS B 1 156 ? 0.563 17.467 106.680 1.00 33.21 156 LYS B O 1
ATOM 5276 N N . ASN B 1 157 ? 1.110 19.123 108.072 1.00 30.28 157 ASN B N 1
ATOM 5277 C CA . ASN B 1 157 ? 0.652 20.175 107.154 1.00 33.04 157 ASN B CA 1
ATOM 5278 C C . ASN B 1 157 ? 1.769 20.772 106.304 1.00 34.24 157 ASN B C 1
ATOM 5279 O O . ASN B 1 157 ? 1.555 21.770 105.604 1.00 34.48 157 ASN B O 1
ATOM 5290 N N . ASN B 1 158 ? 2.956 20.173 106.378 1.00 31.18 158 ASN B N 1
ATOM 5291 C CA . ASN B 1 158 ? 4.141 20.699 105.703 1.00 31.35 158 ASN B CA 1
ATOM 5292 C C . ASN B 1 158 ? 4.358 22.182 105.999 1.00 29.26 158 ASN B C 1
ATOM 5293 O O . ASN B 1 158 ? 4.709 22.952 105.101 1.00 31.21 158 ASN B O 1
ATOM 5304 N N . ASP B 1 159 ? 4.188 22.575 107.263 1.00 27.64 159 ASP B N 1
ATOM 5305 C CA . ASP B 1 159 ? 4.111 23.985 107.637 1.00 24.33 159 ASP B CA 1
ATOM 5306 C C . ASP B 1 159 ? 5.351 24.370 108.436 1.00 24.50 159 ASP B C 1
ATOM 5307 O O . ASP B 1 159 ? 5.350 24.359 109.670 1.00 25.19 159 ASP B O 1
ATOM 5316 N N . ASP B 1 160 ? 6.419 24.731 107.736 1.00 26.56 160 ASP B N 1
ATOM 5317 C CA . ASP B 1 160 ? 7.672 25.015 108.412 1.00 29.40 160 ASP B CA 1
ATOM 5318 C C . ASP B 1 160 ? 7.586 26.347 109.155 1.00 26.40 160 ASP B C 1
ATOM 5319 O O . ASP B 1 160 ? 8.234 26.525 110.177 1.00 25.65 160 ASP B O 1
ATOM 5328 N N . GLU B 1 161 ? 6.780 27.273 108.651 1.00 25.24 161 GLU B N 1
ATOM 5329 C CA . GLU B 1 161 ? 6.617 28.567 109.322 1.00 20.94 161 GLU B CA 1
ATOM 5330 C C . GLU B 1 161 ? 6.044 28.402 110.709 1.00 20.92 161 GLU B C 1
ATOM 5331 O O . GLU B 1 161 ? 6.535 28.985 111.670 1.00 21.72 161 GLU B O 1
ATOM 5343 N N . THR B 1 162 ? 5.001 27.598 110.821 1.00 20.28 162 THR B N 1
ATOM 5344 C CA . THR B 1 162 ? 4.390 27.375 112.128 1.00 23.09 162 THR B CA 1
ATOM 5345 C C . THR B 1 162 ? 5.366 26.612 113.026 1.00 24.10 162 THR B C 1
ATOM 5346 O O . THR B 1 162 ? 5.462 26.885 114.212 1.00 23.37 162 THR B O 1
ATOM 5357 N N . ALA B 1 163 ? 6.121 25.694 112.442 1.00 26.50 163 ALA B N 1
ATOM 5358 C CA . ALA B 1 163 ? 7.113 24.957 113.214 1.00 28.46 163 ALA B CA 1
ATOM 5359 C C . ALA B 1 163 ? 8.096 25.917 113.872 1.00 26.91 163 ALA B C 1
ATOM 5360 O O . ALA B 1 163 ? 8.353 25.811 115.075 1.00 26.88 163 ALA B O 1
ATOM 5367 N N . ARG B 1 164 ? 8.587 26.888 113.109 1.00 22.50 164 ARG B N 1
ATOM 5368 C CA . ARG B 1 164 ? 9.523 27.866 113.645 1.00 23.64 164 ARG B CA 1
ATOM 5369 C C . ARG B 1 164 ? 8.873 28.718 114.744 1.00 25.34 164 ARG B C 1
ATOM 5370 O O . ARG B 1 164 ? 9.515 29.036 115.724 1.00 26.73 164 ARG B O 1
ATOM 5391 N N . GLU B 1 165 ? 7.604 29.070 114.576 1.00 23.48 165 GLU B N 1
ATOM 5392 C CA . GLU B 1 165 ? 6.888 29.833 115.601 1.00 22.58 165 GLU B CA 1
ATOM 5393 C C . GLU B 1 165 ? 6.780 29.049 116.906 1.00 25.39 165 GLU B C 1
ATOM 5394 O O . GLU B 1 165 ? 6.902 29.607 117.987 1.00 24.36 165 GLU B O 1
ATOM 5406 N N . ILE B 1 166 ? 6.510 27.755 116.791 1.00 28.13 166 ILE B N 1
ATOM 5407 C CA . ILE B 1 166 ? 6.372 26.910 117.978 1.00 25.97 166 ILE B CA 1
ATOM 5408 C C . ILE B 1 166 ? 7.723 26.766 118.685 1.00 26.31 166 ILE B C 1
ATOM 5409 O O . ILE B 1 166 ? 7.795 26.817 119.906 1.00 31.25 166 ILE B O 1
ATOM 5425 N N . ALA B 1 167 ? 8.797 26.634 117.923 1.00 27.42 167 ALA B N 1
ATOM 5426 C CA . ALA B 1 167 ? 10.135 26.533 118.511 1.00 28.06 167 ALA B CA 1
ATOM 5427 C C . ALA B 1 167 ? 10.465 27.780 119.336 1.00 27.58 167 ALA B C 1
ATOM 5428 O O . ALA B 1 167 ? 11.015 27.677 120.444 1.00 28.03 167 ALA B O 1
ATOM 5435 N N . ARG B 1 168 ? 10.105 28.945 118.803 1.00 24.39 168 ARG B N 1
ATOM 5436 C CA . ARG B 1 168 ? 10.276 30.226 119.498 1.00 26.15 168 ARG B CA 1
ATOM 5437 C C . ARG B 1 168 ? 9.466 30.271 120.780 1.00 26.37 168 ARG B C 1
ATOM 5438 O O . ARG B 1 168 ? 9.931 30.770 121.808 1.00 25.89 168 ARG B O 1
ATOM 5459 N N . GLN B 1 169 ? 8.245 29.755 120.714 1.00 26.24 169 GLN B N 1
ATOM 5460 C CA . GLN B 1 169 ? 7.382 29.729 121.894 1.00 29.44 169 GLN B CA 1
ATOM 5461 C C . GLN B 1 169 ? 7.997 28.877 123.001 1.00 28.78 169 GLN B C 1
ATOM 5462 O O . GLN B 1 169 ? 7.906 29.227 124.186 1.00 28.80 169 GLN B O 1
ATOM 5476 N N . ALA B 1 170 ? 8.663 27.786 122.625 1.00 28.07 170 ALA B N 1
ATOM 5477 C CA . ALA B 1 170 ? 9.354 26.931 123.611 1.00 26.97 170 ALA B CA 1
ATOM 5478 C C . ALA B 1 170 ? 10.489 27.681 124.291 1.00 28.60 170 ALA B C 1
ATOM 5479 O O . ALA B 1 170 ? 10.664 27.605 125.520 1.00 30.04 170 ALA B O 1
ATOM 5486 N N . ALA B 1 171 ? 11.266 28.421 123.512 1.00 29.13 171 ALA B N 1
ATOM 5487 C CA . ALA B 1 171 ? 12.363 29.200 124.098 1.00 30.41 171 ALA B CA 1
ATOM 5488 C C . ALA B 1 171 ? 11.838 30.283 125.030 1.00 27.02 171 ALA B C 1
ATOM 5489 O O . ALA B 1 171 ? 12.451 30.578 126.048 1.00 27.36 171 ALA B O 1
ATOM 5496 N N . GLU B 1 172 ? 10.695 30.864 124.684 1.00 28.16 172 GLU B N 1
ATOM 5497 C CA . GLU B 1 172 ? 10.100 31.921 125.505 1.00 29.19 172 GLU B CA 1
ATOM 5498 C C . GLU B 1 172 ? 9.443 31.340 126.762 1.00 31.76 172 GLU B C 1
ATOM 5499 O O . GLU B 1 172 ? 9.420 31.988 127.826 1.00 31.64 172 GLU B O 1
ATOM 5511 N N . GLU B 1 173 ? 8.970 30.101 126.696 1.00 31.39 173 GLU B N 1
ATOM 5512 C CA . GLU B 1 173 ? 8.458 29.452 127.919 1.00 32.42 173 GLU B CA 1
ATOM 5513 C C . GLU B 1 173 ? 9.546 29.243 128.965 1.00 36.15 173 GLU B C 1
ATOM 5514 O O . GLU B 1 173 ? 9.320 29.420 130.163 1.00 36.95 173 GLU B O 1
ATOM 5526 N N . VAL B 1 174 ? 10.728 28.837 128.514 1.00 38.38 174 VAL B N 1
ATOM 5527 C CA . VAL B 1 174 ? 11.880 28.674 129.392 1.00 38.84 174 VAL B CA 1
ATOM 5528 C C . VAL B 1 174 ? 12.315 30.029 129.957 1.00 36.25 174 VAL B C 1
ATOM 5529 O O . VAL B 1 174 ? 12.566 30.182 131.160 1.00 35.25 174 VAL B O 1
ATOM 5542 N N . GLU B 1 175 ? 12.380 31.020 129.077 1.00 34.37 175 GLU B N 1
ATOM 5543 C CA . GLU B 1 175 ? 12.762 32.371 129.467 1.00 36.79 175 GLU B CA 1
ATOM 5544 C C . GLU B 1 175 ? 11.827 32.878 130.576 1.00 41.07 175 GLU B C 1
ATOM 5545 O O . GLU B 1 175 ? 12.278 33.441 131.588 1.00 40.66 175 GLU B O 1
ATOM 5557 N N . ALA B 1 176 ? 10.530 32.649 130.386 1.00 37.91 176 ALA B N 1
ATOM 5558 C CA . ALA B 1 176 ? 9.525 33.036 131.372 1.00 39.62 176 ALA B CA 1
ATOM 5559 C C . ALA B 1 176 ? 9.756 32.284 132.683 1.00 45.18 176 ALA B C 1
ATOM 5560 O O . ALA B 1 176 ? 9.616 32.850 133.768 1.00 47.92 176 ALA B O 1
ATOM 5567 N N . ASP B 1 177 ? 10.127 31.012 132.566 1.00 47.36 177 ASP B N 1
ATOM 5568 C CA . ASP B 1 177 ? 10.383 30.154 133.720 1.00 50.06 177 ASP B CA 1
ATOM 5569 C C . ASP B 1 177 ? 11.561 30.688 134.528 1.00 51.54 177 ASP B C 1
ATOM 5570 O O . ASP B 1 177 ? 11.573 30.605 135.761 1.00 50.83 177 ASP B O 1
ATOM 5579 N N . ARG B 1 178 ? 12.546 31.239 133.825 1.00 52.56 178 ARG B N 1
ATOM 5580 C CA . ARG B 1 178 ? 13.738 31.802 134.454 1.00 60.47 178 ARG B CA 1
ATOM 5581 C C . ARG B 1 178 ? 13.416 33.088 135.192 1.00 66.59 178 ARG B C 1
ATOM 5582 O O . ARG B 1 178 ? 14.089 33.456 136.154 1.00 69.48 178 ARG B O 1
ATOM 5603 N N . GLU B 1 179 ? 12.371 33.762 134.731 1.00 71.07 179 GLU B N 1
ATOM 5604 C CA . GLU B 1 179 ? 12.007 35.079 135.231 1.00 72.46 179 GLU B CA 1
ATOM 5605 C C . GLU B 1 179 ? 10.919 35.019 136.305 1.00 76.68 179 GLU B C 1
ATOM 5606 O O . GLU B 1 179 ? 10.215 35.998 136.541 1.00 75.11 179 GLU B O 1
ATOM 5618 N N . ASN B 1 180 ? 10.794 33.866 136.958 1.00 85.55 180 ASN B N 1
ATOM 5619 C CA . ASN B 1 180 ? 9.909 33.730 138.112 1.00 92.83 180 ASN B CA 1
ATOM 5620 C C . ASN B 1 180 ? 10.353 34.629 139.259 1.00 96.11 180 ASN B C 1
ATOM 5621 O O . ASN B 1 180 ? 11.192 34.242 140.072 1.00 97.75 180 ASN B O 1
ATOM 5632 N N . ASP C 1 3 ? 47.125 30.643 81.195 1.00 107.71 3 ASP C N 1
ATOM 5633 C CA . ASP C 1 3 ? 47.780 30.084 82.374 1.00 109.75 3 ASP C CA 1
ATOM 5634 C C . ASP C 1 3 ? 46.869 30.182 83.592 1.00 111.03 3 ASP C C 1
ATOM 5635 O O . ASP C 1 3 ? 46.907 29.328 84.477 1.00 113.46 3 ASP C O 1
ATOM 5638 N N . GLU C 1 4 ? 46.065 31.239 83.639 1.00 111.49 4 GLU C N 1
ATOM 5639 C CA . GLU C 1 4 ? 45.029 31.371 84.656 1.00 111.05 4 GLU C CA 1
ATOM 5640 C C . GLU C 1 4 ? 43.950 30.333 84.386 1.00 110.65 4 GLU C C 1
ATOM 5641 O O . GLU C 1 4 ? 43.333 29.793 85.306 1.00 107.83 4 GLU C O 1
ATOM 5645 N N . MET C 1 5 ? 43.730 30.071 83.101 1.00 112.24 5 MET C N 1
ATOM 5646 C CA . MET C 1 5 ? 42.760 29.080 82.661 1.00 114.09 5 MET C CA 1
ATOM 5647 C C . MET C 1 5 ? 43.214 27.676 83.042 1.00 110.26 5 MET C C 1
ATOM 5648 O O . MET C 1 5 ? 42.449 26.897 83.606 1.00 111.77 5 MET C O 1
ATOM 5662 N N . LYS C 1 6 ? 44.477 27.381 82.741 1.00 105.17 6 LYS C N 1
ATOM 5663 C CA . LYS C 1 6 ? 45.071 26.067 82.980 1.00 106.19 6 LYS C CA 1
ATOM 5664 C C . LYS C 1 6 ? 45.139 25.700 84.463 1.00 127.76 6 LYS C C 1
ATOM 5665 O O . LYS C 1 6 ? 44.995 24.534 84.830 1.00 116.37 6 LYS C O 1
ATOM 5669 N N . LYS C 1 7 ? 45.375 26.699 85.309 1.00 164.65 7 LYS C N 1
ATOM 5670 C CA . LYS C 1 7 ? 45.495 26.485 86.750 1.00 188.48 7 LYS C CA 1
ATOM 5671 C C . LYS C 1 7 ? 44.211 25.919 87.346 1.00 179.38 7 LYS C C 1
ATOM 5672 O O . LYS C 1 7 ? 44.246 25.018 88.185 1.00 193.88 7 LYS C O 1
ATOM 5676 N N . VAL C 1 8 ? 43.082 26.461 86.908 1.00 134.75 8 VAL C N 1
ATOM 5677 C CA . VAL C 1 8 ? 41.773 26.003 87.354 1.00 101.13 8 VAL C CA 1
ATOM 5678 C C . VAL C 1 8 ? 41.547 24.546 86.956 1.00 80.68 8 VAL C C 1
ATOM 5679 O O . VAL C 1 8 ? 40.913 23.779 87.686 1.00 72.77 8 VAL C O 1
ATOM 5692 N N . MET C 1 9 ? 42.070 24.181 85.789 1.00 82.96 9 MET C N 1
ATOM 5693 C CA . MET C 1 9 ? 41.919 22.837 85.240 1.00 70.06 9 MET C CA 1
ATOM 5694 C C . MET C 1 9 ? 42.641 21.800 86.088 1.00 68.14 9 MET C C 1
ATOM 5695 O O . MET C 1 9 ? 42.200 20.657 86.197 1.00 64.07 9 MET C O 1
ATOM 5709 N N . GLU C 1 10 ? 43.766 22.199 86.668 1.00 71.09 10 GLU C N 1
ATOM 5710 C CA . GLU C 1 10 ? 44.511 21.315 87.554 1.00 80.30 10 GLU C CA 1
ATOM 5711 C C . GLU C 1 10 ? 43.690 21.001 88.793 1.00 82.57 10 GLU C C 1
ATOM 5712 O O . GLU C 1 10 ? 43.724 19.881 89.298 1.00 85.37 10 GLU C O 1
ATOM 5716 N N . ALA C 1 11 ? 42.950 21.985 89.290 1.00 71.09 11 ALA C N 1
ATOM 5717 C CA . ALA C 1 11 ? 42.097 21.739 90.439 1.00 68.86 11 ALA C CA 1
ATOM 5718 C C . ALA C 1 11 ? 40.913 20.900 89.997 1.00 66.38 11 ALA C C 1
ATOM 5719 O O . ALA C 1 11 ? 40.513 19.970 90.704 1.00 63.12 11 ALA C O 1
ATOM 5726 N N . LEU C 1 12 ? 40.408 21.206 88.797 1.00 75.38 12 LEU C N 1
ATOM 5727 C CA . LEU C 1 12 ? 39.266 20.516 88.198 1.00 67.26 12 LEU C CA 1
ATOM 5728 C C . LEU C 1 12 ? 39.547 19.028 88.029 1.00 69.85 12 LEU C C 1
ATOM 5729 O O . LEU C 1 12 ? 38.710 18.195 88.371 1.00 62.24 12 LEU C O 1
ATOM 5745 N N . LYS C 1 13 ? 40.732 18.690 87.529 1.00 80.61 13 LYS C N 1
ATOM 5746 C CA . LYS C 1 13 ? 41.103 17.286 87.383 1.00 91.05 13 LYS C CA 1
ATOM 5747 C C . LYS C 1 13 ? 41.142 16.641 88.771 1.00 94.47 13 LYS C C 1
ATOM 5748 O O . LYS C 1 13 ? 40.758 15.482 88.940 1.00 98.17 13 LYS C O 1
ATOM 5767 N N . LYS C 1 14 ? 41.612 17.402 89.757 1.00 93.90 14 LYS C N 1
ATOM 5768 C CA . LYS C 1 14 ? 41.626 16.966 91.151 1.00 92.51 14 LYS C CA 1
ATOM 5769 C C . LYS C 1 14 ? 40.215 16.921 91.736 1.00 94.40 14 LYS C C 1
ATOM 5770 O O . LYS C 1 14 ? 39.896 16.054 92.550 1.00 92.16 14 LYS C O 1
ATOM 5774 N N . ALA C 1 15 ? 39.378 17.861 91.309 1.00 100.32 15 ALA C N 1
ATOM 5775 C CA . ALA C 1 15 ? 37.997 17.948 91.771 1.00 103.63 15 ALA C CA 1
ATOM 5776 C C . ALA C 1 15 ? 37.230 16.688 91.393 1.00 99.30 15 ALA C C 1
ATOM 5777 O O . ALA C 1 15 ? 36.293 16.287 92.083 1.00 103.02 15 ALA C O 1
ATOM 5784 N N . VAL C 1 16 ? 37.593 16.094 90.263 1.00 87.79 16 VAL C N 1
ATOM 5785 C CA . VAL C 1 16 ? 37.027 14.812 89.878 1.00 83.31 16 VAL C CA 1
ATOM 5786 C C . VAL C 1 16 ? 37.530 13.752 90.853 1.00 99.22 16 VAL C C 1
ATOM 5787 O O . VAL C 1 16 ? 36.759 12.927 91.337 1.00 97.67 16 VAL C O 1
ATOM 5800 N N . GLU C 1 17 ? 38.827 13.790 91.143 1.00 115.24 17 GLU C N 1
ATOM 5801 C CA . GLU C 1 17 ? 39.433 12.851 92.079 1.00 131.40 17 GLU C CA 1
ATOM 5802 C C . GLU C 1 17 ? 38.776 13.048 93.438 1.00 140.23 17 GLU C C 1
ATOM 5803 O O . GLU C 1 17 ? 38.545 12.096 94.183 1.00 145.05 17 GLU C O 1
ATOM 5807 N N . LEU C 1 18 ? 38.478 14.306 93.740 1.00 139.07 18 LEU C N 1
ATOM 5808 C CA . LEU C 1 18 ? 37.778 14.676 94.959 1.00 135.22 18 LEU C CA 1
ATOM 5809 C C . LEU C 1 18 ? 36.387 14.052 94.976 1.00 130.30 18 LEU C C 1
ATOM 5810 O O . LEU C 1 18 ? 35.950 13.498 95.987 1.00 135.63 18 LEU C O 1
ATOM 5826 N N . ALA C 1 19 ? 35.704 14.145 93.840 1.00 111.89 19 ALA C N 1
ATOM 5827 C CA . ALA C 1 19 ? 34.386 13.543 93.657 1.00 106.14 19 ALA C CA 1
ATOM 5828 C C . ALA C 1 19 ? 34.393 12.022 93.796 1.00 111.67 19 ALA C C 1
ATOM 5829 O O . ALA C 1 19 ? 33.521 11.449 94.452 1.00 110.34 19 ALA C O 1
ATOM 5836 N N . LYS C 1 20 ? 35.383 11.376 93.183 1.00 125.89 20 LYS C N 1
ATOM 5837 C CA . LYS C 1 20 ? 35.477 9.918 93.194 1.00 131.79 20 LYS C CA 1
ATOM 5838 C C . LYS C 1 20 ? 35.523 9.384 94.622 1.00 139.39 20 LYS C C 1
ATOM 5839 O O . LYS C 1 20 ? 34.956 8.332 94.912 1.00 146.78 20 LYS C O 1
ATOM 5858 N N . LYS C 1 21 ? 36.209 10.105 95.504 1.00 135.39 21 LYS C N 1
ATOM 5859 C CA . LYS C 1 21 ? 36.306 9.710 96.905 1.00 133.25 21 LYS C CA 1
ATOM 5860 C C . LYS C 1 21 ? 34.921 9.619 97.546 1.00 130.68 21 LYS C C 1
ATOM 5861 O O . LYS C 1 21 ? 34.340 8.538 97.650 1.00 128.29 21 LYS C O 1
ATOM 5865 N N . ASP C 1 24 ? 27.592 8.191 96.642 1.00 106.69 24 ASP C N 1
ATOM 5866 C CA . ASP C 1 24 ? 27.264 9.350 95.821 1.00 104.12 24 ASP C CA 1
ATOM 5867 C C . ASP C 1 24 ? 27.920 9.214 94.445 1.00 93.48 24 ASP C C 1
ATOM 5868 O O . ASP C 1 24 ? 28.472 10.175 93.906 1.00 87.24 24 ASP C O 1
ATOM 5876 N N . ASP C 1 25 ? 27.863 8.007 93.889 1.00 63.96 25 ASP C N 1
ATOM 5877 C CA . ASP C 1 25 ? 28.565 7.695 92.649 1.00 67.25 25 ASP C CA 1
ATOM 5878 C C . ASP C 1 25 ? 27.973 8.434 91.453 1.00 63.44 25 ASP C C 1
ATOM 5879 O O . ASP C 1 25 ? 28.704 8.870 90.567 1.00 54.50 25 ASP C O 1
ATOM 5888 N N . GLU C 1 26 ? 26.652 8.591 91.437 1.00 72.49 26 GLU C N 1
ATOM 5889 C CA . GLU C 1 26 ? 25.989 9.236 90.311 1.00 75.67 26 GLU C CA 1
ATOM 5890 C C . GLU C 1 26 ? 26.362 10.711 90.228 1.00 66.21 26 GLU C C 1
ATOM 5891 O O . GLU C 1 26 ? 26.408 11.278 89.138 1.00 63.53 26 GLU C O 1
ATOM 5903 N N . VAL C 1 27 ? 26.631 11.328 91.374 1.00 61.21 27 VAL C N 1
ATOM 5904 C CA . VAL C 1 27 ? 27.132 12.701 91.396 1.00 55.73 27 VAL C CA 1
ATOM 5905 C C . VAL C 1 27 ? 28.512 12.783 90.766 1.00 49.74 27 VAL C C 1
ATOM 5906 O O . VAL C 1 27 ? 28.774 13.619 89.905 1.00 46.79 27 VAL C O 1
ATOM 5919 N N . ALA C 1 28 ? 29.394 11.895 91.204 1.00 47.50 28 ALA C N 1
ATOM 5920 C CA . ALA C 1 28 ? 30.764 11.892 90.727 1.00 43.18 28 ALA C CA 1
ATOM 5921 C C . ALA C 1 28 ? 30.795 11.651 89.223 1.00 43.31 28 ALA C C 1
ATOM 5922 O O . ALA C 1 28 ? 31.588 12.260 88.510 1.00 41.61 28 ALA C O 1
ATOM 5929 N N . ARG C 1 29 ? 29.916 10.778 88.742 1.00 44.38 29 ARG C N 1
ATOM 5930 C CA . ARG C 1 29 ? 29.845 10.484 87.314 1.00 47.75 29 ARG C CA 1
ATOM 5931 C C . ARG C 1 29 ? 29.420 11.731 86.528 1.00 42.18 29 ARG C C 1
ATOM 5932 O O . ARG C 1 29 ? 29.928 11.982 85.443 1.00 44.43 29 ARG C O 1
ATOM 5953 N N . GLU C 1 30 ? 28.483 12.502 87.072 1.00 43.79 30 GLU C N 1
ATOM 5954 C CA . GLU C 1 30 ? 28.017 13.715 86.404 1.00 42.27 30 GLU C CA 1
ATOM 5955 C C . GLU C 1 30 ? 29.081 14.807 86.428 1.00 39.36 30 GLU C C 1
ATOM 5956 O O . GLU C 1 30 ? 29.227 15.570 85.475 1.00 39.34 30 GLU C O 1
ATOM 5968 N N . ILE C 1 31 ? 29.799 14.903 87.538 1.00 36.02 31 ILE C N 1
ATOM 5969 C CA . ILE C 1 31 ? 30.935 15.814 87.625 1.00 37.12 31 ILE C CA 1
ATOM 5970 C C . ILE C 1 31 ? 32.033 15.365 86.655 1.00 39.92 31 ILE C C 1
ATOM 5971 O O . ILE C 1 31 ? 32.625 16.192 85.957 1.00 42.07 31 ILE C O 1
ATOM 5987 N N . GLU C 1 32 ? 32.287 14.060 86.591 1.00 37.64 32 GLU C N 1
ATOM 5988 C CA . GLU C 1 32 ? 33.276 13.517 85.657 1.00 38.92 32 GLU C CA 1
ATOM 5989 C C . GLU C 1 32 ? 32.901 13.750 84.194 1.00 37.11 32 GLU C C 1
ATOM 5990 O O . GLU C 1 32 ? 33.759 14.088 83.366 1.00 37.44 32 GLU C O 1
ATOM 6002 N N . ARG C 1 33 ? 31.623 13.552 83.872 1.00 37.22 33 ARG C N 1
ATOM 6003 C CA . ARG C 1 33 ? 31.118 13.839 82.534 1.00 41.06 33 ARG C CA 1
ATOM 6004 C C . ARG C 1 33 ? 31.317 1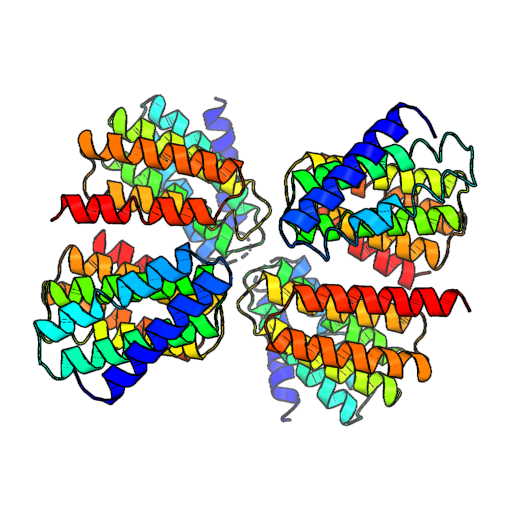5.304 82.142 1.00 41.86 33 ARG C C 1
ATOM 6005 O O . ARG C 1 33 ? 31.749 15.600 81.034 1.00 43.96 33 ARG C O 1
ATOM 6026 N N . ALA C 1 34 ? 31.002 16.213 83.061 1.00 38.77 34 ALA C N 1
ATOM 6027 C CA . ALA C 1 34 ? 31.155 17.631 82.798 1.00 37.08 34 ALA C CA 1
ATOM 6028 C C . ALA C 1 34 ? 32.622 17.986 82.561 1.00 39.82 34 ALA C C 1
ATOM 6029 O O . ALA C 1 34 ? 32.951 18.671 81.593 1.00 39.44 34 ALA C O 1
ATOM 6036 N N . ALA C 1 35 ? 33.500 17.499 83.434 1.00 39.40 35 ALA C N 1
ATOM 6037 C CA . ALA C 1 35 ? 34.932 17.744 83.292 1.00 42.22 35 ALA C CA 1
ATOM 6038 C C . ALA C 1 35 ? 35.460 17.243 81.951 1.00 43.84 35 ALA C C 1
ATOM 6039 O O . ALA C 1 35 ? 36.233 17.938 81.308 1.00 43.87 35 ALA C O 1
ATOM 6046 N N . LYS C 1 36 ? 35.026 16.055 81.523 1.00 43.12 36 LYS C N 1
ATOM 6047 C CA . LYS C 1 36 ? 35.522 15.450 80.279 1.00 45.81 36 LYS C CA 1
ATOM 6048 C C . LYS C 1 36 ? 35.044 16.197 79.037 1.00 40.08 36 LYS C C 1
ATOM 6049 O O . LYS C 1 36 ? 35.791 16.347 78.066 1.00 42.78 36 LYS C O 1
ATOM 6068 N N . GLU C 1 37 ? 33.795 16.650 79.059 1.00 37.19 37 GLU C N 1
ATOM 6069 C CA . GLU C 1 37 ? 33.277 17.479 77.986 1.00 41.69 37 GLU C CA 1
ATOM 6070 C C . GLU C 1 37 ? 34.071 18.771 77.885 1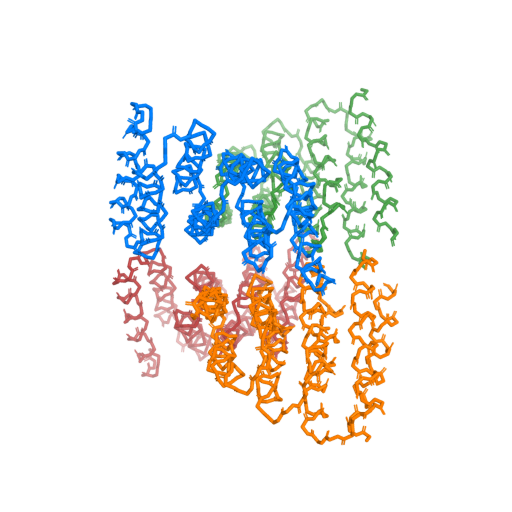.00 41.18 37 GLU C C 1
ATOM 6071 O O . GLU C 1 37 ? 34.431 19.183 76.798 1.00 39.23 37 GLU C O 1
ATOM 6083 N N . ILE C 1 38 ? 34.339 19.418 79.018 1.00 40.93 38 ILE C N 1
ATOM 6084 C CA . ILE C 1 38 ? 35.083 20.675 78.993 1.00 40.09 38 ILE C CA 1
ATOM 6085 C C . ILE C 1 38 ? 36.471 20.443 78.393 1.00 43.96 38 ILE C C 1
ATOM 6086 O O . ILE C 1 38 ? 36.889 21.156 77.482 1.00 48.40 38 ILE C O 1
ATOM 6102 N N . VAL C 1 39 ? 37.157 19.414 78.871 1.00 44.83 39 VAL C N 1
ATOM 6103 C CA . VAL C 1 39 ? 38.512 19.121 78.408 1.00 46.25 39 VAL C CA 1
ATOM 6104 C C . VAL C 1 39 ? 38.518 18.808 76.915 1.00 47.91 39 VAL C C 1
ATOM 6105 O O . VAL C 1 39 ? 39.375 19.288 76.182 1.00 53.70 39 VAL C O 1
ATOM 6118 N N . GLU C 1 40 ? 37.556 18.018 76.457 1.00 45.70 40 GLU C N 1
ATOM 6119 C CA . GLU C 1 40 ? 37.513 17.636 75.054 1.00 49.16 40 GLU C CA 1
ATOM 6120 C C . GLU C 1 40 ? 37.220 18.831 74.164 1.00 44.20 40 GLU C C 1
ATOM 6121 O O . GLU C 1 40 ? 37.826 18.984 73.111 1.00 46.31 40 GLU C O 1
ATOM 6133 N N . ALA C 1 41 ? 36.317 19.700 74.607 1.00 40.04 41 ALA C N 1
ATOM 6134 C CA . ALA C 1 41 ? 36.017 20.921 73.877 1.00 39.92 41 ALA C CA 1
ATOM 6135 C C . ALA C 1 41 ? 37.278 21.760 73.713 1.00 41.07 41 ALA C C 1
ATOM 6136 O O . ALA C 1 41 ? 37.543 22.278 72.634 1.00 42.63 41 ALA C O 1
ATOM 6143 N N . LEU C 1 42 ? 38.076 21.870 74.772 1.00 45.86 42 LEU C N 1
ATOM 6144 C CA . LEU C 1 42 ? 39.284 22.687 74.706 1.00 49.17 42 LEU C CA 1
ATOM 6145 C C . LEU C 1 42 ? 40.368 22.026 73.859 1.00 54.70 42 LEU C C 1
ATOM 6146 O O . LEU C 1 42 ? 41.189 22.712 73.249 1.00 61.65 42 LEU C O 1
ATOM 6162 N N . ARG C 1 43 ? 40.378 20.696 73.832 1.00 45.29 43 ARG C N 1
ATOM 6163 C CA . ARG C 1 43 ? 41.368 19.962 73.051 1.00 48.36 43 ARG C CA 1
ATOM 6164 C C . ARG C 1 43 ? 41.137 20.159 71.553 1.00 55.23 43 ARG C C 1
ATOM 6165 O O . ARG C 1 43 ? 42.090 20.316 70.787 1.00 55.50 43 ARG C O 1
ATOM 6186 N N . GLU C 1 44 ? 39.872 20.203 71.147 1.00 62.33 44 GLU C N 1
ATOM 6187 C CA . GLU C 1 44 ? 39.534 20.220 69.729 1.00 68.16 44 GLU C CA 1
ATOM 6188 C C . GLU C 1 44 ? 39.270 21.627 69.239 1.00 69.60 44 GLU C C 1
ATOM 6189 O O . GLU C 1 44 ? 39.276 21.890 68.032 1.00 70.77 44 GLU C O 1
ATOM 6201 N N . ASN C 1 45 ? 39.029 22.530 70.179 1.00 58.25 45 ASN C N 1
ATOM 6202 C CA . ASN C 1 45 ? 38.589 23.865 69.828 1.00 56.91 45 ASN C CA 1
ATOM 6203 C C . ASN C 1 45 ? 39.337 24.865 70.694 1.00 58.64 45 ASN C C 1
ATOM 6204 O O . ASN C 1 45 ? 39.113 24.986 71.901 1.00 58.16 45 ASN C O 1
ATOM 6215 N N . ASN C 1 46 ? 40.228 25.583 70.030 1.00 53.88 46 ASN C N 1
ATOM 6216 C CA . ASN C 1 46 ? 41.113 26.546 70.652 1.00 57.77 46 ASN C CA 1
ATOM 6217 C C . ASN C 1 46 ? 40.583 27.961 70.529 1.00 55.14 46 ASN C C 1
ATOM 6218 O O . ASN C 1 46 ? 41.348 28.917 70.639 1.00 58.74 46 ASN C O 1
ATOM 6229 N N . SER C 1 47 ? 39.285 28.095 70.265 1.00 54.15 47 SER C N 1
ATOM 6230 C CA . SER C 1 47 ? 38.680 29.415 70.129 1.00 59.20 47 SER C CA 1
ATOM 6231 C C . SER C 1 47 ? 38.826 30.138 71.468 1.00 65.57 47 SER C C 1
ATOM 6232 O O . SER C 1 47 ? 38.725 29.512 72.526 1.00 63.32 47 SER C O 1
ATOM 6240 N N . ASP C 1 48 ? 39.104 31.440 71.429 1.00 72.83 48 ASP C N 1
ATOM 6241 C CA . ASP C 1 48 ? 39.294 32.198 72.669 1.00 79.53 48 ASP C CA 1
ATOM 6242 C C . ASP C 1 48 ? 37.992 32.374 73.453 1.00 71.13 48 ASP C C 1
ATOM 6243 O O . ASP C 1 48 ? 37.995 32.324 74.682 1.00 66.60 48 ASP C O 1
ATOM 6252 N N . GLU C 1 49 ? 36.896 32.621 72.743 1.00 69.32 49 GLU C N 1
ATOM 6253 C CA . GLU C 1 49 ? 35.582 32.718 73.370 1.00 67.14 49 GLU C CA 1
ATOM 6254 C C . GLU C 1 49 ? 35.194 31.390 73.994 1.00 58.66 49 GLU C C 1
ATOM 6255 O O . GLU C 1 49 ? 34.556 31.353 75.037 1.00 54.46 49 GLU C O 1
ATOM 6267 N N . MET C 1 50 ? 35.538 30.300 73.320 1.00 61.50 50 MET C N 1
ATOM 6268 C CA . MET C 1 50 ? 35.303 28.974 73.862 1.00 57.95 50 MET C CA 1
ATOM 6269 C C . MET C 1 50 ? 35.959 28.873 75.227 1.00 54.62 50 MET C C 1
ATOM 6270 O O . MET C 1 50 ? 35.345 28.426 76.192 1.00 56.03 50 MET C O 1
ATOM 6284 N N . ALA C 1 51 ? 37.205 29.323 75.304 1.00 50.12 51 ALA C N 1
ATOM 6285 C CA . ALA C 1 51 ? 37.975 29.232 76.538 1.00 48.38 51 ALA C CA 1
ATOM 6286 C C . ALA C 1 51 ? 37.306 29.994 77.680 1.00 46.87 51 ALA C C 1
ATOM 6287 O O . ALA C 1 51 ? 37.339 29.560 78.828 1.00 48.72 51 ALA C O 1
ATOM 6294 N N . LYS C 1 52 ? 36.687 31.123 77.363 1.00 49.18 52 LYS C N 1
ATOM 6295 C CA . LYS C 1 52 ? 36.068 31.960 78.385 1.00 53.30 52 LYS C CA 1
ATOM 6296 C C . LYS C 1 52 ? 34.838 31.272 78.996 1.00 48.58 52 LYS C C 1
ATOM 6297 O O . LYS C 1 52 ? 34.622 31.327 80.208 1.00 48.43 52 LYS C O 1
ATOM 6316 N N . VAL C 1 53 ? 34.017 30.655 78.153 1.00 48.55 53 VAL C N 1
ATOM 6317 C CA . VAL C 1 53 ? 32.856 29.919 78.641 1.00 46.18 53 VAL C CA 1
ATOM 6318 C C . VAL C 1 53 ? 33.290 28.745 79.523 1.00 44.08 53 VAL C C 1
ATOM 6319 O O . VAL C 1 53 ? 32.704 28.498 80.583 1.00 39.40 53 VAL C O 1
ATOM 6332 N N . MET C 1 54 ? 34.315 28.025 79.075 1.00 40.08 54 MET C N 1
ATOM 6333 C CA . MET C 1 54 ? 34.779 26.828 79.766 1.00 41.67 54 MET C CA 1
ATOM 6334 C C . MET C 1 54 ? 35.326 27.141 81.155 1.00 43.48 54 MET C C 1
ATOM 6335 O O . MET C 1 54 ? 35.223 26.323 82.074 1.00 42.52 54 MET C O 1
ATOM 6349 N N . LEU C 1 55 ? 35.961 28.299 81.290 1.00 42.23 55 LEU C N 1
ATOM 6350 C CA . LEU C 1 55 ? 36.483 28.733 82.584 1.00 43.67 55 LEU C CA 1
ATOM 6351 C C . LEU C 1 55 ? 35.356 28.978 83.592 1.00 42.46 55 LEU C C 1
ATOM 6352 O O . LEU C 1 55 ? 35.485 28.644 84.778 1.00 44.16 55 LEU C O 1
ATOM 6368 N N . ALA C 1 56 ? 34.272 29.602 83.140 1.00 38.12 56 ALA C N 1
ATOM 6369 C CA . ALA C 1 56 ? 33.132 29.834 84.014 1.00 36.79 56 ALA C CA 1
ATOM 6370 C C . ALA C 1 56 ? 32.571 28.496 84.469 1.00 34.72 56 ALA C C 1
ATOM 6371 O O . ALA C 1 56 ? 32.320 28.294 85.656 1.00 34.87 56 ALA C O 1
ATOM 6378 N N . LEU C 1 57 ? 32.423 27.581 83.513 1.00 36.88 57 LEU C N 1
ATOM 6379 C CA . LEU C 1 57 ? 31.875 26.254 83.773 1.00 34.90 57 LEU C CA 1
ATOM 6380 C C . LEU C 1 57 ? 32.778 25.396 84.660 1.00 36.62 57 LEU C C 1
ATOM 6381 O O . LEU C 1 57 ? 32.293 24.717 85.549 1.00 33.93 57 LEU C O 1
ATOM 6397 N N . ALA C 1 58 ? 34.088 25.412 84.417 1.00 37.23 58 ALA C N 1
ATOM 6398 C CA . ALA C 1 58 ? 35.020 24.668 85.264 1.00 39.71 58 ALA C CA 1
ATOM 6399 C C . ALA C 1 58 ? 34.930 25.133 86.715 1.00 38.29 58 ALA C C 1
ATOM 6400 O O . ALA C 1 58 ? 34.933 24.327 87.654 1.00 38.25 58 ALA C O 1
ATOM 6407 N N . LYS C 1 59 ? 34.859 26.443 86.901 1.00 35.10 59 LYS C N 1
ATOM 6408 C CA . LYS C 1 59 ? 34.710 26.999 88.239 1.00 38.05 59 LYS C CA 1
ATOM 6409 C C . LYS C 1 59 ? 33.399 26.548 88.889 1.00 36.39 59 LYS C C 1
ATOM 6410 O O . LYS C 1 59 ? 33.340 26.301 90.099 1.00 36.08 59 LYS C O 1
ATOM 6429 N N . ALA C 1 60 ? 32.347 26.440 88.086 1.00 33.19 60 ALA C N 1
ATOM 6430 C CA . ALA C 1 60 ? 31.038 26.078 88.628 1.00 29.64 60 ALA C CA 1
ATOM 6431 C C . ALA C 1 60 ? 31.059 24.616 89.088 1.00 29.63 60 ALA C C 1
ATOM 6432 O O . ALA C 1 60 ? 30.494 24.271 90.121 1.00 32.50 60 ALA C O 1
ATOM 6439 N N . VAL C 1 61 ? 31.707 23.770 88.296 1.00 29.43 61 VAL C N 1
ATOM 6440 C CA . VAL C 1 61 ? 31.809 22.333 88.558 1.00 31.74 61 VAL C CA 1
ATOM 6441 C C . VAL C 1 61 ? 32.623 22.061 89.837 1.00 38.31 61 VAL C C 1
ATOM 6442 O O . VAL C 1 61 ? 32.276 21.179 90.628 1.00 41.00 61 VAL C O 1
ATOM 6455 N N . LEU C 1 62 ? 33.683 22.831 90.053 1.00 38.59 62 LEU C N 1
ATOM 6456 C CA . LEU C 1 62 ? 34.477 22.708 91.272 1.00 44.85 62 LEU C CA 1
ATOM 6457 C C . LEU C 1 62 ? 33.596 23.008 92.491 1.00 43.67 62 LEU C C 1
ATOM 6458 O O . LEU C 1 62 ? 33.655 22.309 93.506 1.00 43.29 62 LEU C O 1
ATOM 6474 N N . LEU C 1 63 ? 32.770 24.045 92.380 1.00 40.79 63 LEU C N 1
ATOM 6475 C CA . LEU C 1 63 ? 31.869 24.420 93.457 1.00 40.25 63 LEU C CA 1
ATOM 6476 C C . LEU C 1 63 ? 30.783 23.370 93.648 1.00 38.35 63 LEU C C 1
ATOM 6477 O O . LEU C 1 63 ? 30.320 23.146 94.764 1.00 37.83 63 LEU C O 1
ATOM 6493 N N . ALA C 1 64 ? 30.352 22.746 92.557 1.00 36.07 64 ALA C N 1
ATOM 6494 C CA . ALA C 1 64 ? 29.327 21.714 92.644 1.00 36.15 64 ALA C CA 1
ATOM 6495 C C . ALA C 1 64 ? 29.850 20.532 93.448 1.00 39.12 64 ALA C C 1
ATOM 6496 O O . ALA C 1 64 ? 29.114 19.914 94.215 1.00 41.48 64 ALA C O 1
ATOM 6503 N N . ALA C 1 65 ? 31.134 20.244 93.275 1.00 36.36 65 ALA C N 1
ATOM 6504 C CA . ALA C 1 65 ? 31.797 19.145 93.961 1.00 39.27 65 ALA C CA 1
ATOM 6505 C C . ALA C 1 65 ? 31.816 19.356 95.482 1.00 47.32 65 ALA C C 1
ATOM 6506 O O . ALA C 1 65 ? 31.869 18.398 96.251 1.00 56.43 65 ALA C O 1
ATOM 6513 N N . LYS C 1 66 ? 31.796 20.620 95.895 1.00 45.01 66 LYS C N 1
ATOM 6514 C CA . LYS C 1 66 ? 31.837 21.023 97.307 1.00 48.89 66 LYS C CA 1
ATOM 6515 C C . LYS C 1 66 ? 30.461 21.083 98.001 1.00 46.17 66 LYS C C 1
ATOM 6516 O O . LYS C 1 66 ? 30.376 21.285 99.214 1.00 46.01 66 LYS C O 1
ATOM 6535 N N . ASN C 1 67 ? 29.385 20.955 97.235 1.00 40.38 67 ASN C N 1
ATOM 6536 C CA . ASN C 1 67 ? 28.039 21.197 97.750 1.00 39.07 67 ASN C CA 1
ATOM 6537 C C . ASN C 1 67 ? 27.458 19.935 98.394 1.00 39.97 67 ASN C C 1
ATOM 6538 O O . ASN C 1 67 ? 27.461 18.878 97.767 1.00 42.71 67 ASN C O 1
ATOM 6549 N N A ASN C 1 68 ? 26.982 20.016 99.644 0.60 34.32 68 ASN C N 1
ATOM 6550 N N B ASN C 1 68 ? 26.922 20.088 99.608 0.40 34.35 68 ASN C N 1
ATOM 6551 C CA A ASN C 1 68 ? 26.628 18.798 100.368 0.60 33.22 68 ASN C CA 1
ATOM 6552 C CA B ASN C 1 68 ? 26.411 18.976 100.401 0.40 33.69 68 ASN C CA 1
ATOM 6553 C C A ASN C 1 68 ? 25.148 18.491 100.163 0.60 33.70 68 ASN C C 1
ATOM 6554 C C B ASN C 1 68 ? 25.047 18.437 99.969 0.40 33.67 68 ASN C C 1
ATOM 6555 O O A ASN C 1 68 ? 24.504 17.851 100.994 0.60 34.29 68 ASN C O 1
ATOM 6556 O O B ASN C 1 68 ? 24.584 17.419 100.500 0.40 33.46 68 ASN C O 1
ATOM 6577 N N A ASP C 1 69 ? 24.645 18.902 98.998 0.60 34.40 69 ASP C N 1
ATOM 6578 N N B ASP C 1 69 ? 24.394 19.111 99.024 0.40 33.40 69 ASP C N 1
ATOM 6579 C CA A ASP C 1 69 ? 23.308 18.568 98.527 0.60 34.26 69 ASP C CA 1
ATOM 6580 C CA B ASP C 1 69 ? 23.173 18.571 98.443 0.40 34.14 69 ASP C CA 1
ATOM 6581 C C A ASP C 1 69 ? 23.442 17.966 97.119 0.60 32.93 69 ASP C C 1
ATOM 6582 C C B ASP C 1 69 ? 23.505 17.948 97.103 0.40 33.38 69 ASP C C 1
ATOM 6583 O O A ASP C 1 69 ? 23.613 18.698 96.147 0.60 30.72 69 ASP C O 1
ATOM 6584 O O B ASP C 1 69 ? 23.896 18.641 96.166 0.40 31.93 69 ASP C O 1
ATOM 6601 N N . ASP C 1 70 ? 23.351 16.635 97.028 1.00 35.08 70 ASP C N 1
ATOM 6602 C CA . ASP C 1 70 ? 23.573 15.906 95.778 1.00 38.29 70 ASP C CA 1
ATOM 6603 C C . ASP C 1 70 ? 22.742 16.417 94.608 1.00 36.94 70 ASP C C 1
ATOM 6604 O O . ASP C 1 70 ? 23.209 16.409 93.469 1.00 30.68 70 ASP C O 1
ATOM 6614 N N . GLU C 1 71 ? 21.499 16.812 94.872 1.00 35.02 71 GLU C N 1
ATOM 6615 C CA . GLU C 1 71 ? 20.607 17.192 93.779 1.00 32.97 71 GLU C CA 1
ATOM 6616 C C . GLU C 1 71 ? 21.044 18.520 93.158 1.00 30.26 71 GLU C C 1
ATOM 6617 O O . GLU C 1 71 ? 20.947 18.711 91.929 1.00 27.75 71 GLU C O 1
ATOM 6629 N N . VAL C 1 72 ? 21.605 19.402 93.983 1.00 31.95 72 VAL C N 1
ATOM 6630 C CA . VAL C 1 72 ? 22.139 20.663 93.480 1.00 29.89 72 VAL C CA 1
ATOM 6631 C C . VAL C 1 72 ? 23.441 20.431 92.721 1.00 27.26 72 VAL C C 1
ATOM 6632 O O . VAL C 1 72 ? 23.659 20.994 91.645 1.00 25.85 72 VAL C O 1
ATOM 6645 N N . ALA C 1 73 ? 24.309 19.592 93.270 1.00 27.59 73 ALA C N 1
ATOM 6646 C CA . ALA C 1 73 ? 25.581 19.304 92.619 1.00 29.11 73 ALA C CA 1
ATOM 6647 C C . ALA C 1 73 ? 25.362 18.722 91.225 1.00 28.94 73 ALA C C 1
ATOM 6648 O O . ALA C 1 73 ? 26.012 19.111 90.274 1.00 28.26 73 ALA C O 1
ATOM 6655 N N . ARG C 1 74 ? 24.422 17.795 91.132 1.00 29.73 74 ARG C N 1
ATOM 6656 C CA . ARG C 1 74 ? 24.092 17.136 89.883 1.00 32.54 74 ARG C CA 1
ATOM 6657 C C . ARG C 1 74 ? 23.521 18.108 88.865 1.00 27.48 74 ARG C C 1
ATOM 6658 O O . ARG C 1 74 ? 23.861 18.061 87.701 1.00 27.76 74 ARG C O 1
ATOM 6679 N N . GLU C 1 75 ? 22.670 19.010 89.328 1.00 26.88 75 GLU C N 1
ATOM 6680 C CA . GLU C 1 75 ? 22.024 19.946 88.428 1.00 25.23 75 GLU C CA 1
ATOM 6681 C C . GLU C 1 75 ? 23.036 20.918 87.847 1.00 24.86 75 GLU C C 1
ATOM 6682 O O . GLU C 1 75 ? 22.982 21.251 86.652 1.00 27.20 75 GLU C O 1
ATOM 6694 N N . ILE C 1 76 ? 23.978 21.364 88.674 1.00 24.83 76 ILE C N 1
ATOM 6695 C CA . ILE C 1 76 ? 25.019 22.276 88.200 1.00 24.58 76 ILE C CA 1
ATOM 6696 C C . ILE C 1 76 ? 25.932 21.591 87.187 1.00 25.66 76 ILE C C 1
ATOM 6697 O O . ILE C 1 76 ? 26.242 22.149 86.123 1.00 25.45 76 ILE C O 1
ATOM 6713 N N . ALA C 1 77 ? 26.367 20.382 87.514 1.00 26.84 77 ALA C N 1
ATOM 6714 C CA . ALA C 1 77 ? 27.249 19.628 86.625 1.00 27.98 77 ALA C CA 1
ATOM 6715 C C . ALA C 1 77 ? 26.554 19.300 85.300 1.00 28.08 77 ALA C C 1
ATOM 6716 O O . ALA C 1 77 ? 27.170 19.337 84.212 1.00 28.47 77 ALA C O 1
ATOM 6723 N N . ARG C 1 78 ? 25.276 18.960 85.380 1.00 27.80 78 ARG C N 1
ATOM 6724 C CA . ARG C 1 78 ? 24.504 18.644 84.177 1.00 30.34 78 ARG C CA 1
ATOM 6725 C C . ARG C 1 78 ? 24.353 19.881 83.281 1.00 26.94 78 ARG C C 1
ATOM 6726 O O . ARG C 1 78 ? 24.480 19.798 82.065 1.00 27.75 78 ARG C O 1
ATOM 6747 N N . ALA C 1 79 ? 24.045 21.022 83.888 1.00 25.72 79 ALA C N 1
ATOM 6748 C CA . ALA C 1 79 ? 23.900 22.262 83.142 1.00 24.76 79 ALA C CA 1
ATOM 6749 C C . ALA C 1 79 ? 25.197 22.556 82.416 1.00 25.82 79 ALA C C 1
ATOM 6750 O O . ALA C 1 79 ? 25.186 22.887 81.248 1.00 25.20 79 ALA C O 1
ATOM 6757 N N . ALA C 1 80 ? 26.320 22.389 83.109 1.00 27.71 80 ALA C N 1
ATOM 6758 C CA . ALA C 1 80 ? 27.617 22.648 82.506 1.00 26.24 80 ALA C CA 1
ATOM 6759 C C . ALA C 1 80 ? 27.831 21.733 81.307 1.00 27.30 80 ALA C C 1
ATOM 6760 O O . ALA C 1 80 ? 28.170 22.192 80.224 1.00 29.15 80 ALA C O 1
ATOM 6767 N N . ALA C 1 81 ? 27.585 20.444 81.500 1.00 28.20 81 ALA C N 1
ATOM 6768 C CA . ALA C 1 81 ? 27.806 19.451 80.460 1.00 29.79 81 ALA C CA 1
ATOM 6769 C C . ALA C 1 81 ? 26.957 19.748 79.225 1.00 30.36 81 ALA C C 1
ATOM 6770 O O . ALA C 1 81 ? 27.411 19.604 78.084 1.00 30.62 81 ALA C O 1
ATOM 6777 N N . GLU C 1 82 ? 25.722 20.177 79.454 1.00 29.77 82 GLU C N 1
ATOM 6778 C CA . GLU C 1 82 ? 24.798 20.397 78.348 1.00 29.12 82 GLU C CA 1
ATOM 6779 C C . GLU C 1 82 ? 25.172 21.669 77.572 1.00 27.45 82 GLU C C 1
ATOM 6780 O O . GLU C 1 82 ? 25.073 21.706 76.326 1.00 28.99 82 GLU C O 1
ATOM 6792 N N . ILE C 1 83 ? 25.666 22.680 78.287 1.00 26.33 83 ILE C N 1
ATOM 6793 C CA . ILE C 1 83 ? 26.184 23.882 77.634 1.00 27.27 83 ILE C CA 1
ATOM 6794 C C . ILE C 1 83 ? 27.353 23.511 76.720 1.00 28.24 83 ILE C C 1
ATOM 6795 O O . ILE C 1 83 ? 27.443 23.972 75.584 1.00 28.61 83 ILE C O 1
ATOM 6811 N N . VAL C 1 84 ? 28.258 22.680 77.218 1.00 27.78 84 VAL C N 1
ATOM 6812 C CA . VAL C 1 84 ? 29.407 22.279 76.392 1.00 28.86 84 VAL C CA 1
ATOM 6813 C C . VAL C 1 84 ? 28.943 21.490 75.187 1.00 30.88 84 VAL C C 1
ATOM 6814 O O . VAL C 1 84 ? 29.448 21.692 74.079 1.00 31.60 84 VAL C O 1
ATOM 6827 N N . GLU C 1 85 ? 27.992 20.584 75.391 1.00 30.19 85 GLU C N 1
ATOM 6828 C CA . GLU C 1 85 ? 27.469 19.802 74.270 1.00 32.54 85 GLU C CA 1
ATOM 6829 C C . GLU C 1 85 ? 26.896 20.689 73.175 1.00 30.53 85 GLU C C 1
ATOM 6830 O O . GLU C 1 85 ? 27.113 20.434 71.980 1.00 30.95 85 GLU C O 1
ATOM 6842 N N . ALA C 1 86 ? 26.153 21.716 73.574 1.00 29.05 86 ALA C N 1
ATOM 6843 C CA . ALA C 1 86 ? 25.522 22.598 72.598 1.00 30.41 86 ALA C CA 1
ATOM 6844 C C . ALA C 1 86 ? 26.579 23.358 71.794 1.00 31.10 86 ALA C C 1
ATOM 6845 O O . ALA C 1 86 ? 26.448 23.524 70.575 1.00 33.09 86 ALA C O 1
ATOM 6852 N N . LEU C 1 87 ? 27.638 23.790 72.475 1.00 33.19 87 LEU C N 1
ATOM 6853 C CA . LEU C 1 87 ? 28.715 24.532 71.844 1.00 34.57 87 LEU C CA 1
ATOM 6854 C C . LEU C 1 87 ? 29.517 23.619 70.931 1.00 35.09 87 LEU C C 1
ATOM 6855 O O . LEU C 1 87 ? 30.015 24.038 69.869 1.00 35.93 87 LEU C O 1
ATOM 6871 N N . ARG C 1 88 ? 29.630 22.354 71.318 1.00 31.05 88 ARG C N 1
ATOM 6872 C CA . ARG C 1 88 ? 30.338 21.417 70.471 1.00 33.24 88 ARG C CA 1
ATOM 6873 C C . ARG C 1 88 ? 29.505 21.121 69.234 1.00 36.04 88 ARG C C 1
ATOM 6874 O O . ARG C 1 88 ? 30.037 20.658 68.267 1.00 34.05 88 ARG C O 1
ATOM 6895 N N . GLU C 1 89 ? 28.201 21.346 69.262 1.00 37.20 89 GLU C N 1
ATOM 6896 C CA . GLU C 1 89 ? 27.427 21.264 68.024 1.00 38.91 89 GLU C CA 1
ATOM 6897 C C . GLU C 1 89 ? 27.605 22.515 67.166 1.00 40.57 89 GLU C C 1
ATOM 6898 O O . GLU C 1 89 ? 27.740 22.418 65.952 1.00 39.08 89 GLU C O 1
ATOM 6910 N N . ASN C 1 90 ? 27.622 23.688 67.790 1.00 35.98 90 ASN C N 1
ATOM 6911 C CA . ASN C 1 90 ? 27.696 24.941 67.037 1.00 33.44 90 ASN C CA 1
ATOM 6912 C C . ASN C 1 90 ? 28.274 26.003 67.939 1.00 34.75 90 ASN C C 1
ATOM 6913 O O . ASN C 1 90 ? 27.680 26.299 68.968 1.00 29.92 90 ASN C O 1
ATOM 6924 N N . ASN C 1 91 ? 29.457 26.507 67.600 1.00 39.02 91 ASN C N 1
ATOM 6925 C CA . ASN C 1 91 ? 30.093 27.576 68.370 1.00 40.48 91 ASN C CA 1
ATOM 6926 C C . ASN C 1 91 ? 30.265 28.846 67.537 1.00 39.92 91 ASN C C 1
ATOM 6927 O O . ASN C 1 91 ? 31.293 29.522 67.600 1.00 40.83 91 ASN C O 1
ATOM 6938 N N . SER C 1 92 ? 29.219 29.179 66.784 1.00 37.32 92 SER C N 1
ATOM 6939 C CA . SER C 1 92 ? 29.107 30.475 66.137 1.00 42.58 92 SER C CA 1
ATOM 6940 C C . SER C 1 92 ? 29.200 31.566 67.192 1.00 43.19 92 SER C C 1
ATOM 6941 O O . SER C 1 92 ? 29.023 31.309 68.380 1.00 42.28 92 SER C O 1
ATOM 6949 N N . ASP C 1 93 ? 29.464 32.792 66.759 1.00 42.06 93 ASP C N 1
ATOM 6950 C CA . ASP C 1 93 ? 29.594 33.891 67.702 1.00 47.55 93 ASP C CA 1
ATOM 6951 C C . ASP C 1 93 ? 28.294 34.134 68.470 1.00 43.52 93 ASP C C 1
ATOM 6952 O O . ASP C 1 93 ? 28.331 34.487 69.656 1.00 41.12 93 ASP C O 1
ATOM 6961 N N . GLU C 1 94 ? 27.152 33.935 67.812 1.00 42.69 94 GLU C N 1
ATOM 6962 C CA . GLU C 1 94 ? 25.862 34.078 68.488 1.00 43.91 94 GLU C CA 1
ATOM 6963 C C . GLU C 1 94 ? 25.625 32.980 69.527 1.00 38.28 94 GLU C C 1
ATOM 6964 O O . GLU C 1 94 ? 25.119 33.251 70.624 1.00 35.22 94 GLU C O 1
ATOM 6976 N N . MET C 1 95 ? 25.959 31.737 69.178 1.00 33.80 95 MET C N 1
ATOM 6977 C CA . MET C 1 95 ? 25.850 30.653 70.144 1.00 34.30 95 MET C CA 1
ATOM 6978 C C . MET C 1 95 ? 26.776 30.934 71.323 1.00 33.49 95 MET C C 1
ATOM 6979 O O . MET C 1 95 ? 26.396 30.752 72.462 1.00 30.00 95 MET C O 1
ATOM 6993 N N . ALA C 1 96 ? 27.983 31.415 71.038 1.00 38.34 96 ALA C N 1
ATOM 6994 C CA . ALA C 1 96 ? 28.961 31.670 72.089 1.00 37.64 96 ALA C CA 1
ATOM 6995 C C . ALA C 1 96 ? 28.462 32.748 73.055 1.00 36.98 96 ALA C C 1
ATOM 6996 O O . ALA C 1 96 ? 28.734 32.685 74.254 1.00 36.79 96 ALA C O 1
ATOM 7003 N N . LYS C 1 97 ? 27.742 33.737 72.531 1.00 34.83 97 LYS C N 1
ATOM 7004 C CA . LYS C 1 97 ? 27.137 34.772 73.379 1.00 34.42 97 LYS C CA 1
ATOM 7005 C C . LYS C 1 97 ? 26.078 34.219 74.318 1.00 33.30 97 LYS C C 1
ATOM 7006 O O . LYS C 1 97 ? 26.058 34.565 75.504 1.00 33.75 97 LYS C O 1
ATOM 7025 N N . VAL C 1 98 ? 25.187 33.373 73.805 1.00 30.75 98 VAL C N 1
ATOM 7026 C CA . VAL C 1 98 ? 24.167 32.772 74.671 1.00 28.74 98 VAL C CA 1
ATOM 7027 C C . VAL C 1 98 ? 24.832 31.932 75.752 1.00 29.88 98 VAL C C 1
ATOM 7028 O O . VAL C 1 98 ? 24.451 31.966 76.915 1.00 30.53 98 VAL C O 1
ATOM 7041 N N . MET C 1 99 ? 25.813 31.129 75.351 1.00 30.95 99 MET C N 1
ATOM 7042 C CA . MET C 1 99 ? 26.394 30.179 76.288 1.00 29.08 99 MET C CA 1
ATOM 7043 C C . MET C 1 99 ? 27.256 30.858 77.353 1.00 29.56 99 MET C C 1
ATOM 7044 O O . MET C 1 99 ? 27.358 30.349 78.453 1.00 31.09 99 MET C O 1
ATOM 7058 N N . LEU C 1 100 ? 27.894 31.983 77.042 1.00 30.92 100 LEU C N 1
ATOM 7059 C CA . LEU C 1 100 ? 28.649 32.686 78.076 1.00 30.70 100 LEU C CA 1
ATOM 7060 C C . LEU C 1 100 ? 27.701 33.233 79.137 1.00 31.75 100 LEU C C 1
ATOM 7061 O O . LEU C 1 100 ? 27.992 33.202 80.333 1.00 33.67 100 LEU C O 1
ATOM 7077 N N . ALA C 1 101 ? 26.563 33.760 78.702 1.00 33.73 101 ALA C N 1
ATOM 7078 C CA . ALA C 1 101 ? 25.593 34.282 79.658 1.00 29.58 101 ALA C CA 1
ATOM 7079 C C . ALA C 1 101 ? 25.057 33.176 80.548 1.00 26.22 101 ALA C C 1
ATOM 7080 O O . ALA C 1 101 ? 24.882 33.371 81.757 1.00 25.56 101 ALA C O 1
ATOM 7087 N N . LEU C 1 102 ? 24.769 32.023 79.953 1.00 27.54 102 LEU C N 1
ATOM 7088 C CA . LEU C 1 102 ? 24.234 30.901 80.719 1.00 27.36 102 LEU C CA 1
ATOM 7089 C C . LEU C 1 102 ? 25.296 30.316 81.644 1.00 25.29 102 LEU C C 1
ATOM 7090 O O . LEU C 1 102 ? 25.012 29.965 82.781 1.00 23.45 102 LEU C O 1
ATOM 7106 N N . ALA C 1 103 ? 26.535 30.246 81.170 1.00 27.44 103 ALA C N 1
ATOM 7107 C CA . ALA C 1 103 ? 27.621 29.743 82.001 1.00 29.45 103 ALA C CA 1
ATOM 7108 C C . ALA C 1 103 ? 27.813 30.641 83.223 1.00 26.89 103 ALA C C 1
ATOM 7109 O O . ALA C 1 103 ? 28.053 30.167 84.344 1.00 28.65 103 ALA C O 1
ATOM 7116 N N . LYS C 1 104 ? 27.703 31.944 83.020 1.00 25.86 104 LYS C N 1
ATOM 7117 C CA . LYS C 1 104 ? 27.792 32.874 84.134 1.00 28.57 104 LYS C CA 1
ATOM 7118 C C . LYS C 1 104 ? 26.641 32.662 85.130 1.00 27.35 104 LYS C C 1
ATOM 7119 O O . LYS C 1 104 ? 26.824 32.788 86.348 1.00 26.66 104 LYS C O 1
ATOM 7138 N N . ALA C 1 105 ? 25.456 32.350 84.620 1.00 29.81 105 ALA C N 1
ATOM 7139 C CA . ALA C 1 105 ? 24.299 32.127 85.500 1.00 26.63 105 ALA C CA 1
ATOM 7140 C C . ALA C 1 105 ? 24.496 30.836 86.297 1.00 26.28 105 ALA C C 1
ATOM 7141 O O . ALA C 1 105 ? 24.161 30.758 87.495 1.00 28.28 105 ALA C O 1
ATOM 7148 N N . VAL C 1 106 ? 25.036 29.816 85.644 1.00 25.65 106 VAL C N 1
ATOM 7149 C CA . VAL C 1 106 ? 25.312 28.558 86.332 1.00 27.27 106 VAL C CA 1
ATOM 7150 C C . VAL C 1 106 ? 26.396 28.751 87.409 1.00 27.82 106 VAL C C 1
ATOM 7151 O O . VAL C 1 106 ? 26.302 28.196 88.508 1.00 26.74 106 VAL C O 1
ATOM 7164 N N . LEU C 1 107 ? 27.387 29.596 87.142 1.00 29.14 107 LEU C N 1
ATOM 7165 C CA . LEU C 1 107 ? 28.394 29.885 88.157 1.00 27.90 107 LEU C CA 1
ATOM 7166 C C . LEU C 1 107 ? 27.741 30.628 89.334 1.00 27.10 107 LEU C C 1
ATOM 7167 O O . LEU C 1 107 ? 28.050 30.349 90.507 1.00 28.92 107 LEU C O 1
ATOM 7183 N N . LEU C 1 108 ? 26.849 31.580 89.064 1.00 26.76 108 LEU C N 1
ATOM 7184 C CA . LEU C 1 108 ? 26.181 32.251 90.178 1.00 27.53 108 LEU C CA 1
ATOM 7185 C C . LEU C 1 108 ? 25.325 31.262 90.969 1.00 27.44 108 LEU C C 1
ATOM 7186 O O . LEU C 1 108 ? 25.281 31.317 92.202 1.00 31.57 108 LEU C O 1
ATOM 7202 N N . ALA C 1 109 ? 24.637 30.370 90.269 1.00 26.50 109 ALA C N 1
ATOM 7203 C CA . ALA C 1 109 ? 23.836 29.347 90.932 1.00 27.46 109 ALA C CA 1
ATOM 7204 C C . ALA C 1 109 ? 24.698 28.486 91.842 1.00 25.64 109 ALA C C 1
ATOM 7205 O O . ALA C 1 109 ? 24.296 28.150 92.962 1.00 27.32 109 ALA C O 1
ATOM 7212 N N . ALA C 1 110 ? 25.883 28.122 91.360 1.00 25.49 110 ALA C N 1
ATOM 7213 C CA . ALA C 1 110 ? 26.780 27.271 92.120 1.00 26.64 110 ALA C CA 1
ATOM 7214 C C . ALA C 1 110 ? 27.247 27.964 93.393 1.00 29.87 110 ALA C C 1
ATOM 7215 O O . ALA C 1 110 ? 27.579 27.297 94.360 1.00 31.61 110 ALA C O 1
ATOM 7222 N N . LYS C 1 111 ? 27.270 29.294 93.388 1.00 28.16 111 LYS C N 1
ATOM 7223 C CA . LYS C 1 111 ? 27.693 30.067 94.562 1.00 32.60 111 LYS C CA 1
ATOM 7224 C C . LYS C 1 111 ? 26.553 30.275 95.576 1.00 38.16 111 LYS C C 1
ATOM 7225 O O . LYS C 1 111 ? 26.786 30.646 96.734 1.00 36.85 111 LYS C O 1
ATOM 7244 N N . ASN C 1 112 ? 25.320 30.041 95.145 1.00 29.92 112 ASN C N 1
ATOM 7245 C CA . ASN C 1 112 ? 24.164 30.330 95.981 1.00 30.01 112 ASN C CA 1
ATOM 7246 C C . ASN C 1 112 ? 23.960 29.262 97.072 1.00 31.17 112 ASN C C 1
ATOM 7247 O O . ASN C 1 112 ? 23.872 28.065 96.795 1.00 31.21 112 ASN C O 1
ATOM 7258 N N . ASN C 1 113 ? 23.885 29.704 98.327 1.00 29.27 113 ASN C N 1
ATOM 7259 C CA . ASN C 1 113 ? 23.715 28.796 99.435 1.00 29.84 113 ASN C CA 1
ATOM 7260 C C . ASN C 1 113 ? 22.264 28.387 99.691 1.00 31.00 113 ASN C C 1
ATOM 7261 O O . ASN C 1 113 ? 22.001 27.497 100.493 1.00 34.40 113 ASN C O 1
ATOM 7272 N N . ASP C 1 114 ? 21.341 28.948 98.928 1.00 30.04 114 ASP C N 1
ATOM 7273 C CA . ASP C 1 114 ? 19.938 28.566 99.047 1.00 30.12 114 ASP C CA 1
ATOM 7274 C C . ASP C 1 114 ? 19.785 27.494 97.998 1.00 28.99 114 ASP C C 1
ATOM 7275 O O . ASP C 1 114 ? 19.797 27.800 96.822 1.00 25.48 114 ASP C O 1
ATOM 7284 N N . ASP C 1 115 ? 19.626 26.251 98.433 1.00 29.03 115 ASP C N 1
ATOM 7285 C CA . ASP C 1 115 ? 19.666 25.115 97.531 1.00 33.63 115 ASP C CA 1
ATOM 7286 C C . ASP C 1 115 ? 18.532 25.200 96.508 1.00 30.94 115 ASP C C 1
ATOM 7287 O O . ASP C 1 115 ? 18.695 24.791 95.362 1.00 28.66 115 ASP C O 1
ATOM 7296 N N . GLU C 1 116 ? 17.389 25.749 96.910 1.00 29.62 116 GLU C N 1
ATOM 7297 C CA . GLU C 1 116 ? 16.242 25.849 96.006 1.00 35.97 116 GLU C CA 1
ATOM 7298 C C . GLU C 1 116 ? 16.507 26.832 94.872 1.00 32.12 116 GLU C C 1
ATOM 7299 O O . GLU C 1 116 ? 16.177 26.565 93.707 1.00 34.75 116 GLU C O 1
ATOM 7311 N N . VAL C 1 117 ? 17.112 27.962 95.183 1.00 26.19 117 VAL C N 1
ATOM 7312 C CA . VAL C 1 117 ? 17.457 28.908 94.126 1.00 26.75 117 VAL C CA 1
ATOM 7313 C C . VAL C 1 117 ? 18.548 28.324 93.242 1.00 25.19 117 VAL C C 1
ATOM 7314 O O . VAL C 1 117 ? 18.448 28.366 92.014 1.00 23.78 117 VAL C O 1
ATOM 7327 N N . ALA C 1 118 ? 19.565 27.717 93.844 1.00 24.48 118 ALA C N 1
ATOM 7328 C CA . ALA C 1 118 ? 20.670 27.208 93.037 1.00 23.16 118 ALA C CA 1
ATOM 7329 C C . ALA C 1 118 ? 20.193 26.190 92.007 1.00 26.09 118 ALA C C 1
ATOM 7330 O O . ALA C 1 118 ? 20.554 26.261 90.834 1.00 26.98 118 ALA C O 1
ATOM 7337 N N A ARG C 1 119 ? 19.344 25.260 92.434 0.54 25.47 119 ARG C N 1
ATOM 7338 N N B ARG C 1 119 ? 19.373 25.243 92.442 0.46 25.46 119 ARG C N 1
ATOM 7339 C CA A ARG C 1 119 ? 18.871 24.232 91.512 0.54 26.14 119 ARG C CA 1
ATOM 7340 C CA B ARG C 1 119 ? 18.963 24.173 91.546 0.46 26.66 119 ARG C CA 1
ATOM 7341 C C A ARG C 1 119 ? 18.004 24.829 90.406 0.54 23.26 119 ARG C C 1
ATOM 7342 C C B ARG C 1 119 ? 17.996 24.656 90.467 0.46 23.29 119 ARG C C 1
ATOM 7343 O O A ARG C 1 119 ? 18.120 24.442 89.235 0.54 24.58 119 ARG C O 1
ATOM 7344 O O B ARG C 1 119 ? 17.898 24.057 89.385 0.46 24.70 119 ARG C O 1
ATOM 7385 N N A GLU C 1 120 ? 17.151 25.787 90.749 0.54 21.60 120 GLU C N 1
ATOM 7386 N N B GLU C 1 120 ? 17.279 25.738 90.749 0.46 21.57 120 GLU C N 1
ATOM 7387 C CA A GLU C 1 120 ? 16.208 26.305 89.763 0.54 21.84 120 GLU C CA 1
ATOM 7388 C CA B GLU C 1 120 ? 16.278 26.241 89.811 0.46 21.98 120 GLU C CA 1
ATOM 7389 C C A GLU C 1 120 ? 16.914 27.117 88.702 0.54 21.26 120 GLU C C 1
ATOM 7390 C C B GLU C 1 120 ? 16.891 27.130 88.742 0.46 21.54 120 GLU C C 1
ATOM 7391 O O A GLU C 1 120 ? 16.555 27.052 87.523 0.54 21.71 120 GLU C O 1
ATOM 7392 O O B GLU C 1 120 ? 16.431 27.143 87.599 0.46 22.29 120 GLU C O 1
ATOM 7415 N N . ILE C 1 121 ? 17.950 27.853 89.099 1.00 25.30 121 ILE C N 1
ATOM 7416 C CA . ILE C 1 121 ? 18.700 28.633 88.110 1.00 21.86 121 ILE C CA 1
ATOM 7417 C C . ILE C 1 121 ? 19.453 27.726 87.167 1.00 21.28 121 ILE C C 1
ATOM 7418 O O . ILE C 1 121 ? 19.433 27.910 85.936 1.00 23.77 121 ILE C O 1
ATOM 7435 N N . ALA C 1 122 ? 20.116 26.724 87.725 1.00 21.73 122 ALA C N 1
ATOM 7436 C CA . ALA C 1 122 ? 20.858 25.772 86.911 1.00 22.91 122 ALA C CA 1
ATOM 7437 C C . ALA C 1 122 ? 19.913 25.069 85.948 1.00 25.41 122 ALA C C 1
ATOM 7438 O O . ALA C 1 122 ? 20.249 24.847 84.776 1.00 26.13 122 ALA C O 1
ATOM 7445 N N . ARG C 1 123 ? 18.734 24.700 86.437 1.00 23.08 123 ARG C N 1
ATOM 7446 C CA . ARG C 1 123 ? 17.798 24.017 85.566 1.00 23.57 123 ARG C CA 1
ATOM 7447 C C . ARG C 1 123 ? 17.278 24.964 84.488 1.00 23.52 123 ARG C C 1
ATOM 7448 O O . ARG C 1 123 ? 17.128 24.583 83.330 1.00 24.11 123 ARG C O 1
ATOM 7469 N N . ALA C 1 124 ? 17.023 26.218 84.850 1.00 25.06 124 ALA C N 1
ATOM 7470 C CA . ALA C 1 124 ? 16.478 27.161 83.873 1.00 24.37 124 ALA C CA 1
ATOM 7471 C C . ALA C 1 124 ? 17.477 27.365 82.735 1.00 25.22 124 ALA C C 1
ATOM 7472 O O . ALA C 1 124 ? 17.110 27.385 81.547 1.00 25.78 124 ALA C O 1
ATOM 7479 N N . ALA C 1 125 ? 18.746 27.476 83.101 1.00 26.01 125 ALA C N 1
ATOM 7480 C CA . ALA C 1 125 ? 19.829 27.551 82.115 1.00 28.34 125 ALA C CA 1
ATOM 7481 C C . ALA C 1 125 ? 19.843 26.350 81.170 1.00 29.61 125 ALA C C 1
ATOM 7482 O O . ALA C 1 125 ? 19.949 26.506 79.933 1.00 28.83 125 ALA C O 1
ATOM 7489 N N . ALA C 1 126 ? 19.756 25.152 81.745 1.00 27.55 126 ALA C N 1
ATOM 7490 C CA . ALA C 1 126 ? 19.743 23.916 80.965 1.00 27.90 126 ALA C CA 1
ATOM 7491 C C . ALA C 1 126 ? 18.550 23.849 80.027 1.00 29.44 126 ALA C C 1
ATOM 7492 O O . ALA C 1 126 ? 18.638 23.301 78.929 1.00 30.49 126 ALA C O 1
ATOM 7499 N N . GLU C 1 127 ? 17.426 24.410 80.452 1.00 23.15 127 GLU C N 1
ATOM 7500 C CA . GLU C 1 127 ? 16.230 24.418 79.617 1.00 22.30 127 GLU C CA 1
ATOM 7501 C C . GLU C 1 127 ? 16.406 25.339 78.420 1.00 23.96 127 GLU C C 1
ATOM 7502 O O . GLU C 1 127 ? 15.903 25.051 77.334 1.00 26.18 127 GLU C O 1
ATOM 7514 N N . ILE C 1 128 ? 17.098 26.455 78.600 1.00 25.10 128 ILE C N 1
ATOM 7515 C CA . ILE C 1 128 ? 17.345 27.341 77.455 1.00 27.81 128 ILE C CA 1
ATOM 7516 C C . ILE C 1 128 ? 18.268 26.610 76.477 1.00 28.03 128 ILE C C 1
ATOM 7517 O O . ILE C 1 128 ? 18.049 26.655 75.276 1.00 29.47 128 ILE C O 1
ATOM 7533 N N . VAL C 1 129 ? 19.272 25.917 77.003 1.00 28.84 129 VAL C N 1
ATOM 7534 C CA . VAL C 1 129 ? 20.183 25.126 76.158 1.00 27.83 129 VAL C CA 1
ATOM 7535 C C . VAL C 1 129 ? 19.406 24.075 75.390 1.00 28.69 129 VAL C C 1
ATOM 7536 O O . VAL C 1 129 ? 19.592 23.909 74.188 1.00 32.15 129 VAL C O 1
ATOM 7549 N N . GLU C 1 130 ? 18.520 23.373 76.082 1.00 24.55 130 GLU C N 1
ATOM 7550 C CA . GLU C 1 130 ? 17.717 22.320 75.475 1.00 27.29 130 GLU C CA 1
ATOM 7551 C C . GLU C 1 130 ? 16.906 22.845 74.296 1.00 29.70 130 GLU C C 1
ATOM 7552 O O . GLU C 1 130 ? 16.789 22.180 73.247 1.00 30.76 130 GLU C O 1
ATOM 7564 N N . ALA C 1 131 ? 16.335 24.032 74.483 1.00 30.24 131 ALA C N 1
ATOM 7565 C CA . ALA C 1 131 ? 15.541 24.681 73.450 1.00 32.68 131 ALA C CA 1
ATOM 7566 C C . ALA C 1 131 ? 16.423 25.065 72.265 1.00 35.05 131 ALA C C 1
ATOM 7567 O O . ALA C 1 131 ? 16.027 24.897 71.118 1.00 36.39 131 ALA C O 1
ATOM 7574 N N . LEU C 1 132 ? 17.614 25.576 72.543 1.00 37.48 132 LEU C N 1
ATOM 7575 C CA . LEU C 1 132 ? 18.502 25.975 71.461 1.00 43.42 132 LEU C CA 1
ATOM 7576 C C . LEU C 1 132 ? 18.961 24.824 70.630 1.00 42.77 132 LEU C C 1
ATOM 7577 O O . LEU C 1 132 ? 19.143 24.965 69.426 1.00 49.45 132 LEU C O 1
ATOM 7593 N N . ARG C 1 133 ? 19.128 23.675 71.265 1.00 34.44 133 ARG C N 1
ATOM 7594 C CA . ARG C 1 133 ? 19.632 22.511 70.558 1.00 34.90 133 ARG C CA 1
ATOM 7595 C C . ARG C 1 133 ? 18.617 21.958 69.556 1.00 36.79 133 ARG C C 1
ATOM 7596 O O . ARG C 1 133 ? 18.984 21.202 68.652 1.00 34.74 133 ARG C O 1
ATOM 7617 N N A GLU C 1 134 ? 17.344 22.310 69.700 0.46 35.94 134 GLU C N 1
ATOM 7618 N N B GLU C 1 134 ? 17.359 22.361 69.713 0.54 35.91 134 GLU C N 1
ATOM 7619 C CA A GLU C 1 134 ? 16.362 21.884 68.709 0.46 36.52 134 GLU C CA 1
ATOM 7620 C CA B GLU C 1 134 ? 16.309 22.005 68.771 0.54 37.25 134 GLU C CA 1
ATOM 7621 C C A GLU C 1 134 ? 16.552 22.695 67.417 0.46 34.11 134 GLU C C 1
ATOM 7622 C C B GLU C 1 134 ? 16.550 22.701 67.445 0.54 34.08 134 GLU C C 1
ATOM 7623 O O A GLU C 1 134 ? 16.251 22.199 66.336 0.46 35.62 134 GLU C O 1
ATOM 7624 O O B GLU C 1 134 ? 16.298 22.142 66.383 0.54 35.75 134 GLU C O 1
ATOM 7647 N N . ASN C 1 135 ? 17.012 23.940 67.532 1.00 35.95 135 ASN C N 1
ATOM 7648 C CA . ASN C 1 135 ? 17.305 24.761 66.358 1.00 39.44 135 ASN C CA 1
ATOM 7649 C C . ASN C 1 135 ? 18.307 25.825 66.741 1.00 38.41 135 ASN C C 1
ATOM 7650 O O . ASN C 1 135 ? 17.928 26.826 67.330 1.00 37.50 135 ASN C O 1
ATOM 7662 N N . ASN C 1 136 ? 19.572 25.645 66.370 1.00 38.44 136 ASN C N 1
ATOM 7663 C CA . ASN C 1 136 ? 20.618 26.570 66.816 1.00 37.41 136 ASN C CA 1
ATOM 7664 C C . ASN C 1 136 ? 21.033 27.540 65.716 1.00 35.74 136 ASN C C 1
ATOM 7665 O O . ASN C 1 136 ? 22.177 27.992 65.657 1.00 36.70 136 ASN C O 1
ATOM 7676 N N . SER C 1 137 ? 20.069 27.911 64.883 1.00 33.22 137 SER C N 1
ATOM 7677 C CA . SER C 1 137 ? 20.251 28.981 63.914 1.00 39.48 137 SER C CA 1
ATOM 7678 C C . SER C 1 137 ? 20.564 30.302 64.599 1.00 42.15 137 SER C C 1
ATOM 7679 O O . SER C 1 137 ? 20.225 30.504 65.779 1.00 37.21 137 SER C O 1
ATOM 7687 N N . ASP C 1 138 ? 21.199 31.196 63.844 1.00 40.49 138 ASP C N 1
ATOM 7688 C CA . ASP C 1 138 ? 21.496 32.541 64.309 1.00 45.34 138 ASP C CA 1
ATOM 7689 C C . ASP C 1 138 ? 20.239 33.201 64.861 1.00 44.01 138 ASP C C 1
ATOM 7690 O O . ASP C 1 138 ? 20.269 33.813 65.929 1.00 46.78 138 ASP C O 1
ATOM 7699 N N . GLU C 1 139 ? 19.126 33.024 64.152 1.00 39.95 139 GLU C N 1
ATOM 7700 C CA . GLU C 1 139 ? 17.854 33.615 64.543 1.00 40.47 139 GLU C CA 1
ATOM 7701 C C . GLU C 1 139 ? 17.373 33.133 65.905 1.00 37.13 139 GLU C C 1
ATOM 7702 O O . GLU C 1 139 ? 16.904 33.921 66.727 1.00 36.07 139 GLU C O 1
ATOM 7714 N N . MET C 1 140 ? 17.466 31.838 66.144 1.00 37.32 140 MET C N 1
ATOM 7715 C CA . MET C 1 140 ? 17.058 31.306 67.444 1.00 32.82 140 MET C CA 1
ATOM 7716 C C . MET C 1 140 ? 18.038 31.706 68.540 1.00 33.61 140 MET C C 1
ATOM 7717 O O . MET C 1 140 ? 17.633 32.026 69.652 1.00 32.36 140 MET C O 1
ATOM 7731 N N . ALA C 1 141 ? 19.330 31.712 68.225 1.00 36.57 141 ALA C N 1
ATOM 7732 C CA . ALA C 1 141 ? 20.337 32.060 69.222 1.00 36.95 141 ALA C CA 1
ATOM 7733 C C . ALA C 1 141 ? 20.158 33.502 69.694 1.00 35.99 141 ALA C C 1
ATOM 7734 O O . ALA C 1 141 ? 20.400 33.820 70.863 1.00 35.54 141 ALA C O 1
ATOM 7741 N N . LYS C 1 142 ? 19.730 34.377 68.796 1.00 34.92 142 LYS C N 1
ATOM 7742 C CA . LYS C 1 142 ? 19.478 35.768 69.161 1.00 38.85 142 LYS C CA 1
ATOM 7743 C C . LYS C 1 142 ? 18.328 35.876 70.150 1.00 40.95 142 LYS C C 1
ATOM 7744 O O . LYS C 1 142 ? 18.403 36.619 71.134 1.00 41.20 142 LYS C O 1
ATOM 7763 N N . LYS C 1 143 ? 17.256 35.138 69.890 1.00 43.09 143 LYS C N 1
ATOM 7764 C CA . LYS C 1 143 ? 16.119 35.125 70.804 1.00 42.19 143 LYS C CA 1
ATOM 7765 C C . LYS C 1 143 ? 16.493 34.573 72.164 1.00 38.39 143 LYS C C 1
ATOM 7766 O O . LYS C 1 143 ? 16.100 35.117 73.194 1.00 40.67 143 LYS C O 1
ATOM 7785 N N . MET C 1 144 ? 17.257 33.491 72.169 1.00 32.84 144 MET C N 1
ATOM 7786 C CA . MET C 1 144 ? 17.610 32.829 73.407 1.00 30.32 144 MET C CA 1
ATOM 7787 C C . MET C 1 144 ? 18.599 33.671 74.203 1.00 31.22 144 MET C C 1
ATOM 7788 O O . MET C 1 144 ? 18.718 33.495 75.417 1.00 30.96 144 MET C O 1
ATOM 7802 N N . LEU C 1 145 ? 19.322 34.563 73.521 1.00 33.04 145 LEU C N 1
ATOM 7803 C CA . LEU C 1 145 ? 20.268 35.428 74.214 1.00 32.27 145 LEU C CA 1
ATOM 7804 C C . LEU C 1 145 ? 19.523 36.351 75.171 1.00 31.35 145 LEU C C 1
ATOM 7805 O O . LEU C 1 145 ? 19.965 36.578 76.289 1.00 31.53 145 LEU C O 1
ATOM 7821 N N . GLU C 1 146 ? 18.401 36.888 74.717 1.00 32.30 146 GLU C N 1
ATOM 7822 C CA . GLU C 1 146 ? 17.596 37.755 75.566 1.00 36.45 146 GLU C CA 1
ATOM 7823 C C . GLU C 1 146 ? 17.077 36.989 76.774 1.00 33.05 146 GLU C C 1
ATOM 7824 O O . GLU C 1 146 ? 17.018 37.529 77.875 1.00 33.93 146 GLU C O 1
ATOM 7836 N N . LEU C 1 147 ? 16.707 35.728 76.582 1.00 28.11 147 LEU C N 1
ATOM 7837 C CA . LEU C 1 147 ? 16.236 34.918 77.712 1.00 26.21 147 LEU C CA 1
ATOM 7838 C C . LEU C 1 147 ? 17.393 34.575 78.657 1.00 27.55 147 LEU C C 1
ATOM 7839 O O . LEU C 1 147 ? 17.233 34.566 79.871 1.00 26.68 147 LEU C O 1
ATOM 7855 N N . ALA C 1 148 ? 18.570 34.319 78.095 1.00 28.62 148 ALA C N 1
ATOM 7856 C CA . ALA C 1 148 ? 19.732 33.975 78.928 1.00 24.60 148 ALA C CA 1
ATOM 7857 C C . ALA C 1 148 ? 20.144 35.141 79.805 1.00 24.71 148 ALA C C 1
ATOM 7858 O O . ALA C 1 148 ? 20.472 34.967 80.988 1.00 25.73 148 ALA C O 1
ATOM 7865 N N . LYS C 1 149 ? 20.100 36.336 79.239 1.00 26.27 149 LYS C N 1
ATOM 7866 C CA . LYS C 1 149 ? 20.404 37.525 79.999 1.00 28.91 149 LYS C CA 1
ATOM 7867 C C . LYS C 1 149 ? 19.404 37.743 81.130 1.00 30.59 149 LYS C C 1
ATOM 7868 O O . LYS C 1 149 ? 19.772 38.203 82.206 1.00 29.06 149 LYS C O 1
ATOM 7887 N N . ARG C 1 150 ? 18.140 37.407 80.890 1.00 34.67 150 ARG C N 1
ATOM 7888 C CA . ARG C 1 150 ? 17.148 37.527 81.945 1.00 31.77 150 ARG C CA 1
ATOM 7889 C C . ARG C 1 150 ? 17.338 36.460 83.034 1.00 31.09 150 ARG C C 1
ATOM 7890 O O . ARG C 1 150 ? 17.102 36.741 84.227 1.00 32.00 150 ARG C O 1
ATOM 7911 N N . VAL C 1 151 ? 17.792 35.264 82.652 1.00 27.82 151 VAL C N 1
ATOM 7912 C CA . VAL C 1 151 ? 18.118 34.236 83.644 1.00 28.22 151 VAL C CA 1
ATOM 7913 C C . VAL C 1 151 ? 19.284 34.683 84.516 1.00 26.54 151 VAL C C 1
ATOM 7914 O O . VAL C 1 151 ? 19.273 34.451 85.713 1.00 26.57 151 VAL C O 1
ATOM 7927 N N . LEU C 1 152 ? 20.293 35.300 83.907 1.00 26.96 152 LEU C N 1
ATOM 7928 C CA . LEU C 1 152 ? 21.432 35.823 84.643 1.00 26.98 152 LEU C CA 1
ATOM 7929 C C . LEU C 1 152 ? 20.963 36.866 85.657 1.00 28.53 152 LEU C C 1
ATOM 7930 O O . LEU C 1 152 ? 21.384 36.873 86.814 1.00 28.67 152 LEU C O 1
ATOM 7946 N N . ASP C 1 153 ? 20.060 37.738 85.230 1.00 32.28 153 ASP C N 1
ATOM 7947 C CA . ASP C 1 153 ? 19.503 38.730 86.130 1.00 32.99 153 ASP C CA 1
ATOM 7948 C C . ASP C 1 153 ? 18.691 38.079 87.248 1.00 29.18 153 ASP C C 1
ATOM 7949 O O . ASP C 1 153 ? 18.748 38.540 88.397 1.00 29.98 153 ASP C O 1
ATOM 7958 N N . ALA C 1 154 ? 17.944 37.026 86.915 1.00 28.59 154 ALA C N 1
ATOM 7959 C CA . ALA C 1 154 ? 17.125 36.317 87.913 1.00 26.71 154 ALA C CA 1
ATOM 7960 C C . ALA C 1 154 ? 18.035 35.713 88.977 1.00 29.95 154 ALA C C 1
ATOM 7961 O O . ALA C 1 154 ? 17.741 35.767 90.182 1.00 31.73 154 ALA C O 1
ATOM 7968 N N . ALA C 1 155 ? 19.160 35.173 88.527 1.00 31.57 155 ALA C N 1
ATOM 7969 C CA . ALA C 1 155 ? 20.144 34.586 89.428 1.00 30.18 155 ALA C CA 1
ATOM 7970 C C . ALA C 1 155 ? 20.695 35.632 90.395 1.00 32.24 155 ALA C C 1
ATOM 7971 O O . ALA C 1 155 ? 20.863 35.366 91.590 1.00 33.09 155 ALA C O 1
ATOM 7978 N N . LYS C 1 156 ? 20.963 36.828 89.889 1.00 32.70 156 LYS C N 1
ATOM 7979 C CA . LYS C 1 156 ? 21.445 37.902 90.732 1.00 34.58 156 LYS C CA 1
ATOM 7980 C C . LYS C 1 156 ? 20.400 38.331 91.758 1.00 35.87 156 LYS C C 1
ATOM 7981 O O . LYS C 1 156 ? 20.761 38.819 92.816 1.00 35.55 156 LYS C O 1
ATOM 8000 N N . ASN C 1 157 ? 19.115 38.159 91.436 1.00 35.21 157 ASN C N 1
ATOM 8001 C CA . ASN C 1 157 ? 18.023 38.525 92.342 1.00 33.74 157 ASN C CA 1
ATOM 8002 C C . ASN C 1 157 ? 17.499 37.375 93.174 1.00 32.50 157 ASN C C 1
ATOM 8003 O O . ASN C 1 157 ? 16.527 37.558 93.894 1.00 33.44 157 ASN C O 1
ATOM 8014 N N . ASN C 1 158 ? 18.148 36.213 93.111 1.00 32.42 158 ASN C N 1
ATOM 8015 C CA . ASN C 1 158 ? 17.635 35.009 93.782 1.00 33.68 158 ASN C CA 1
ATOM 8016 C C . ASN C 1 158 ? 16.184 34.727 93.437 1.00 31.24 158 ASN C C 1
ATOM 8017 O O . ASN C 1 158 ? 15.399 34.358 94.307 1.00 30.57 158 ASN C O 1
ATOM 8028 N N . ASP C 1 159 ? 15.820 34.856 92.165 1.00 28.47 159 ASP C N 1
ATOM 8029 C CA . ASP C 1 159 ? 14.410 34.863 91.780 1.00 27.02 159 ASP C CA 1
ATOM 8030 C C . ASP C 1 159 ? 14.132 33.601 90.982 1.00 27.61 159 ASP C C 1
ATOM 8031 O O . ASP C 1 159 ? 14.205 33.584 89.746 1.00 28.63 159 ASP C O 1
ATOM 8040 N N . ASP C 1 160 ? 13.817 32.522 91.690 1.00 23.33 160 ASP C N 1
ATOM 8041 C CA . ASP C 1 160 ? 13.634 31.253 91.024 1.00 24.77 160 ASP C CA 1
ATOM 8042 C C . ASP C 1 160 ? 12.301 31.261 90.263 1.00 26.78 160 ASP C C 1
ATOM 8043 O O . ASP C 1 160 ? 12.169 30.560 89.288 1.00 28.23 160 ASP C O 1
ATOM 8052 N N . GLU C 1 161 ? 11.325 32.042 90.730 1.00 25.71 161 GLU C N 1
ATOM 8053 C CA . GLU C 1 161 ? 10.030 32.109 90.054 1.00 25.79 161 GLU C CA 1
ATOM 8054 C C . GLU C 1 161 ? 10.195 32.672 88.649 1.00 22.55 161 GLU C C 1
ATOM 8055 O O . GLU C 1 161 ? 9.686 32.122 87.687 1.00 20.93 161 GLU C O 1
ATOM 8067 N N . THR C 1 162 ? 10.935 33.764 88.531 1.00 21.71 162 THR C N 1
ATOM 8068 C CA . THR C 1 162 ? 11.163 34.348 87.209 1.00 22.09 162 THR C CA 1
ATOM 8069 C C . THR C 1 162 ? 12.023 33.403 86.345 1.00 24.67 162 THR C C 1
ATOM 8070 O O . THR C 1 162 ? 11.802 33.278 85.130 1.00 24.98 162 THR C O 1
ATOM 8081 N N . ALA C 1 163 ? 12.971 32.699 86.963 1.00 23.47 163 ALA C N 1
ATOM 8082 C CA . ALA C 1 163 ? 13.779 31.740 86.218 1.00 25.60 163 ALA C CA 1
ATOM 8083 C C . ALA C 1 163 ? 12.904 30.685 85.541 1.00 29.44 163 ALA C C 1
ATOM 8084 O O . ALA C 1 163 ? 13.084 30.398 84.359 1.00 28.04 163 ALA C O 1
ATOM 8091 N N . ARG C 1 164 ? 11.949 30.137 86.287 1.00 26.96 164 ARG C N 1
ATOM 8092 C CA . ARG C 1 164 ? 11.029 29.141 85.763 1.00 24.89 164 ARG C CA 1
ATOM 8093 C C . ARG C 1 164 ? 10.159 29.725 84.652 1.00 27.04 164 ARG C C 1
ATOM 8094 O O . ARG C 1 164 ? 9.907 29.065 83.656 1.00 27.75 164 ARG C O 1
ATOM 8115 N N . GLU C 1 165 ? 9.718 30.973 84.812 1.00 25.56 165 GLU C N 1
ATOM 8116 C CA . GLU C 1 165 ? 8.941 31.621 83.771 1.00 24.40 165 GLU C CA 1
ATOM 8117 C C . GLU C 1 165 ? 9.762 31.744 82.484 1.00 26.18 165 GLU C C 1
ATOM 8118 O O . GLU C 1 165 ? 9.262 31.490 81.373 1.00 25.87 165 GLU C O 1
ATOM 8130 N N . ILE C 1 166 ? 11.037 32.089 82.627 1.00 25.66 166 ILE C N 1
ATOM 8131 C CA . ILE C 1 166 ? 11.895 32.243 81.446 1.00 28.62 166 ILE C CA 1
ATOM 8132 C C . ILE C 1 166 ? 12.115 30.900 80.739 1.00 32.11 166 ILE C C 1
ATOM 8133 O O . ILE C 1 166 ? 12.108 30.836 79.504 1.00 34.08 166 ILE C O 1
ATOM 8149 N N . ALA C 1 167 ? 12.305 29.828 81.505 1.00 32.74 167 ALA C N 1
ATOM 8150 C CA . ALA C 1 167 ? 12.482 28.502 80.918 1.00 32.93 167 ALA C CA 1
ATOM 8151 C C . ALA C 1 167 ? 11.240 28.071 80.139 1.00 31.92 167 ALA C C 1
ATOM 8152 O O . ALA C 1 167 ? 11.340 27.509 79.051 1.00 30.40 167 ALA C O 1
ATOM 8159 N N . ARG C 1 168 ? 10.060 28.353 80.680 1.00 27.77 168 ARG C N 1
ATOM 8160 C CA . ARG C 1 168 ? 8.829 28.070 79.952 1.00 26.59 168 ARG C CA 1
ATOM 8161 C C . ARG C 1 168 ? 8.798 28.840 78.648 1.00 30.45 168 ARG C C 1
ATOM 8162 O O . ARG C 1 168 ? 8.455 28.290 77.602 1.00 32.95 168 ARG C O 1
ATOM 8183 N N A GLN C 1 169 ? 9.194 30.106 78.697 0.48 30.53 169 GLN C N 1
ATOM 8184 N N B GLN C 1 169 ? 9.182 30.114 78.700 0.52 30.52 169 GLN C N 1
ATOM 8185 C CA A GLN C 1 169 ? 9.193 30.951 77.506 0.48 31.33 169 GLN C CA 1
ATOM 8186 C CA B GLN C 1 169 ? 9.177 30.949 77.500 0.52 31.36 169 GLN C CA 1
ATOM 8187 C C A GLN C 1 169 ? 10.140 30.407 76.441 0.48 32.65 169 GLN C C 1
ATOM 8188 C C B GLN C 1 169 ? 10.117 30.371 76.441 0.52 32.68 169 GLN C C 1
ATOM 8189 O O A GLN C 1 169 ? 9.861 30.493 75.241 0.48 33.88 169 GLN C O 1
ATOM 8190 O O B GLN C 1 169 ? 9.815 30.406 75.241 0.52 33.71 169 GLN C O 1
ATOM 8217 N N . ALA C 1 170 ? 11.249 29.822 76.870 1.00 32.24 170 ALA C N 1
ATOM 8218 C CA . ALA C 1 170 ? 12.178 29.200 75.907 1.00 31.60 170 ALA C CA 1
ATOM 8219 C C . ALA C 1 170 ? 11.483 28.043 75.194 1.00 31.59 170 ALA C C 1
ATOM 8220 O O . ALA C 1 170 ? 11.556 27.902 73.960 1.00 34.50 170 ALA C O 1
ATOM 8228 N N . ALA C 1 171 ? 10.773 27.235 75.975 1.00 30.26 171 ALA C N 1
ATOM 8229 C CA . ALA C 1 171 ? 10.073 26.078 75.452 1.00 29.58 171 ALA C CA 1
ATOM 8230 C C . ALA C 1 171 ? 8.953 26.481 74.514 1.00 29.99 171 ALA C C 1
ATOM 8231 O O . ALA C 1 171 ? 8.758 25.856 73.471 1.00 29.06 171 ALA C O 1
ATOM 8238 N N . GLU C 1 172 ? 8.260 27.567 74.835 1.00 31.62 172 GLU C N 1
ATOM 8239 C CA . GLU C 1 172 ? 7.174 27.991 73.958 1.00 33.94 172 GLU C CA 1
ATOM 8240 C C . GLU C 1 172 ? 7.725 28.642 72.680 1.00 35.30 172 GLU C C 1
ATOM 8241 O O . GLU C 1 172 ? 7.071 28.604 71.644 1.00 38.09 172 GLU C O 1
ATOM 8253 N N . GLU C 1 173 ? 8.920 29.227 72.733 1.00 30.95 173 GLU C N 1
ATOM 8254 C CA . GLU C 1 173 ? 9.529 29.750 71.504 1.00 36.15 173 GLU C CA 1
ATOM 8255 C C . GLU C 1 173 ? 9.869 28.632 70.514 1.00 36.83 173 GLU C C 1
ATOM 8256 O O . GLU C 1 173 ? 9.687 28.780 69.310 1.00 34.62 173 GLU C O 1
ATOM 8268 N N . VAL C 1 174 ? 10.394 27.523 71.017 1.00 33.01 174 VAL C N 1
ATOM 8269 C CA . VAL C 1 174 ? 10.655 26.360 70.175 1.00 36.23 174 VAL C CA 1
ATOM 8270 C C . VAL C 1 174 ? 9.369 25.790 69.601 1.00 35.31 174 VAL C C 1
ATOM 8271 O O . VAL C 1 174 ? 9.302 25.416 68.431 1.00 38.12 174 VAL C O 1
ATOM 8284 N N . GLU C 1 175 ? 8.361 25.686 70.453 1.00 33.89 175 GLU C N 1
ATOM 8285 C CA . GLU C 1 175 ? 7.062 25.188 70.053 1.00 33.78 175 GLU C CA 1
ATOM 8286 C C . GLU C 1 175 ? 6.530 26.037 68.899 1.00 40.47 175 GLU C C 1
ATOM 8287 O O . GLU C 1 175 ? 6.059 25.509 67.894 1.00 41.01 175 GLU C O 1
ATOM 8299 N N . ALA C 1 176 ? 6.650 27.351 69.030 1.00 40.18 176 ALA C N 1
ATOM 8300 C CA . ALA C 1 176 ? 6.202 28.254 67.981 1.00 40.89 176 ALA C CA 1
ATOM 8301 C C . ALA C 1 176 ? 6.995 28.019 66.702 1.00 47.40 176 ALA C C 1
ATOM 8302 O O . ALA C 1 176 ? 6.440 28.030 65.607 1.00 47.11 176 ALA C O 1
ATOM 8309 N N . ASP C 1 177 ? 8.297 27.802 66.854 1.00 46.84 177 ASP C N 1
ATOM 8310 C CA . ASP C 1 177 ? 9.179 27.608 65.708 1.00 48.59 177 ASP C CA 1
ATOM 8311 C C . ASP C 1 177 ? 8.863 26.321 64.946 1.00 48.60 177 ASP C C 1
ATOM 8312 O O . ASP C 1 177 ? 8.876 26.302 63.716 1.00 46.37 177 ASP C O 1
ATOM 8321 N N . ARG C 1 178 ? 8.558 25.246 65.667 1.00 52.13 178 ARG C N 1
ATOM 8322 C CA . ARG C 1 178 ? 8.272 23.968 65.012 1.00 57.69 178 ARG C CA 1
ATOM 8323 C C . ARG C 1 178 ? 6.880 23.988 64.378 1.00 62.84 178 ARG C C 1
ATOM 8324 O O . ARG C 1 178 ? 6.614 23.247 63.428 1.00 64.99 178 ARG C O 1
ATOM 8345 N N . GLU C 1 179 ? 6.001 24.841 64.901 1.00 63.83 179 GLU C N 1
ATOM 8346 C CA . GLU C 1 179 ? 4.625 24.930 64.412 1.00 68.16 179 GLU C CA 1
ATOM 8347 C C . GLU C 1 179 ? 4.470 26.056 63.390 1.00 72.95 179 GLU C C 1
ATOM 8348 O O . GLU C 1 179 ? 5.408 26.394 62.668 1.00 75.23 179 GLU C O 1
ATOM 8360 N N . MET D 1 1 ? -19.863 16.967 76.776 1.00 76.99 1 MET D N 1
ATOM 8361 C CA . MET D 1 1 ? -19.296 17.019 78.153 1.00 73.60 1 MET D CA 1
ATOM 8362 C C . MET D 1 1 ? -20.237 16.332 79.138 1.00 69.89 1 MET D C 1
ATOM 8363 O O . MET D 1 1 ? -21.406 16.703 79.249 1.00 71.46 1 MET D O 1
ATOM 8379 N N . SER D 1 2 ? -19.729 15.332 79.852 1.00 64.50 2 SER D N 1
ATOM 8380 C CA . SER D 1 2 ? -20.542 14.630 80.841 1.00 61.14 2 SER D CA 1
ATOM 8381 C C . SER D 1 2 ? -20.846 15.541 82.023 1.00 63.66 2 SER D C 1
ATOM 8382 O O . SER D 1 2 ? -20.218 16.586 82.195 1.00 60.90 2 SER D O 1
ATOM 8390 N N . ASP D 1 3 ? -21.796 15.121 82.850 1.00 66.51 3 ASP D N 1
ATOM 8391 C CA . ASP D 1 3 ? -22.204 15.907 84.005 1.00 69.70 3 ASP D CA 1
ATOM 8392 C C . ASP D 1 3 ? -21.145 15.889 85.106 1.00 60.45 3 ASP D C 1
ATOM 8393 O O . ASP D 1 3 ? -21.021 16.853 85.859 1.00 54.14 3 ASP D O 1
ATOM 8402 N N . GLU D 1 4 ? -20.388 14.800 85.212 1.00 60.07 4 GLU D N 1
ATOM 8403 C CA . GLU D 1 4 ? -19.278 14.774 86.156 1.00 57.32 4 GLU D CA 1
ATOM 8404 C C . GLU D 1 4 ? -18.196 15.761 85.709 1.00 49.98 4 GLU D C 1
ATOM 8405 O O . GLU D 1 4 ? -17.592 16.447 86.533 1.00 47.01 4 GLU D O 1
ATOM 8417 N N . MET D 1 5 ? -17.973 15.863 84.403 1.00 48.37 5 MET D N 1
ATOM 8418 C CA . MET D 1 5 ? -17.004 16.827 83.900 1.00 43.73 5 MET D CA 1
ATOM 8419 C C . MET D 1 5 ? -17.541 18.220 84.177 1.00 43.16 5 MET D C 1
ATOM 8420 O O . MET D 1 5 ? -16.790 19.113 84.543 1.00 43.53 5 MET D O 1
ATOM 8434 N N . LYS D 1 6 ? -18.843 18.400 83.981 1.00 41.05 6 LYS D N 1
ATOM 8435 C CA . LYS D 1 6 ? -19.464 19.704 84.161 1.00 42.46 6 LYS D CA 1
ATOM 8436 C C . LYS D 1 6 ? -19.266 20.173 85.597 1.00 39.00 6 LYS D C 1
ATOM 8437 O O . LYS D 1 6 ? -19.004 21.347 85.836 1.00 41.84 6 LYS D O 1
ATOM 8456 N N . LYS D 1 7 ? -19.374 19.252 86.550 1.00 40.63 7 LYS D N 1
ATOM 8457 C CA . LYS D 1 7 ? -19.136 19.584 87.963 1.00 44.74 7 LYS D CA 1
ATOM 8458 C C . LYS D 1 7 ? -17.679 19.967 88.252 1.00 37.79 7 LYS D C 1
ATOM 8459 O O . LYS D 1 7 ? -17.406 20.914 89.012 1.00 35.89 7 LYS D O 1
ATOM 8478 N N . VAL D 1 8 ? -16.735 19.223 87.683 1.00 33.34 8 VAL D N 1
ATOM 8479 C CA . VAL D 1 8 ? -15.322 19.546 87.881 1.00 34.19 8 VAL D CA 1
ATOM 8480 C C . VAL D 1 8 ? -14.973 20.921 87.280 1.00 33.93 8 VAL D C 1
ATOM 8481 O O . VAL D 1 8 ? -14.173 21.659 87.854 1.00 31.39 8 VAL D O 1
ATOM 8494 N N . MET D 1 9 ? -15.564 21.255 86.132 1.00 33.94 9 MET D N 1
ATOM 8495 C CA . MET D 1 9 ? -15.319 22.546 85.482 1.00 35.75 9 MET D CA 1
ATOM 8496 C C . MET D 1 9 ? -15.876 23.698 86.316 1.00 34.83 9 MET D C 1
ATOM 8497 O O . MET D 1 9 ? -15.269 24.771 86.398 1.00 31.80 9 MET D O 1
ATOM 8511 N N . GLU D 1 10 ? -17.018 23.467 86.959 1.00 32.77 10 GLU D N 1
ATOM 8512 C CA . GLU D 1 10 ? -17.582 24.466 87.859 1.00 35.61 10 GLU D CA 1
ATOM 8513 C C . GLU D 1 10 ? -16.657 24.689 89.059 1.00 31.08 10 GLU D C 1
ATOM 8514 O O . GLU D 1 10 ? -16.496 25.814 89.547 1.00 28.03 10 GLU D O 1
ATOM 8526 N N . ALA D 1 11 ? -16.026 23.619 89.522 1.00 35.33 11 ALA D N 1
ATOM 8527 C CA . ALA D 1 11 ? -15.091 23.721 90.634 1.00 33.01 11 ALA D CA 1
ATOM 8528 C C . ALA D 1 11 ? -13.808 24.433 90.183 1.00 29.45 11 ALA D C 1
ATOM 8529 O O . ALA D 1 11 ? -13.201 25.179 90.946 1.00 29.96 11 ALA D O 1
ATOM 8536 N N . LEU D 1 12 ? -13.383 24.187 88.951 1.00 29.22 12 LEU D N 1
ATOM 8537 C CA . LEU D 1 12 ? -12.227 24.882 88.402 1.00 26.99 12 LEU D CA 1
ATOM 8538 C C . LEU D 1 12 ? -12.501 26.384 88.351 1.00 27.99 12 LEU D C 1
ATOM 8539 O O . LEU D 1 12 ? -11.612 27.194 88.593 1.00 25.19 12 LEU D O 1
ATOM 8555 N N . LYS D 1 13 ? -13.719 26.767 87.984 1.00 28.98 13 LYS D N 1
ATOM 8556 C CA . LYS D 1 13 ? -14.067 28.184 87.974 1.00 32.18 13 LYS D CA 1
ATOM 8557 C C . LYS D 1 13 ? -13.964 28.801 89.362 1.00 27.09 13 LYS D C 1
ATOM 8558 O O . LYS D 1 13 ? -13.486 29.936 89.534 1.00 24.50 13 LYS D O 1
ATOM 8577 N N . LYS D 1 14 ? -14.386 28.035 90.367 1.00 27.76 14 LYS D N 1
ATOM 8578 C CA . LYS D 1 14 ? -14.338 28.492 91.746 1.00 32.92 14 LYS D CA 1
ATOM 8579 C C . LYS D 1 14 ? -12.895 28.602 92.203 1.00 25.85 14 LYS D C 1
ATOM 8580 O O . LYS D 1 14 ? -12.557 29.479 92.993 1.00 24.16 14 LYS D O 1
ATOM 8599 N N . ALA D 1 15 ? -12.049 27.679 91.742 1.00 28.29 15 ALA D N 1
ATOM 8600 C CA . ALA D 1 15 ? -10.631 27.717 92.084 1.00 27.76 15 ALA D CA 1
ATOM 8601 C C . ALA D 1 15 ? -9.921 28.926 91.498 1.00 25.91 15 ALA D C 1
ATOM 8602 O O . ALA D 1 15 ? -9.049 29.509 92.138 1.00 23.71 15 ALA D O 1
ATOM 8609 N N . VAL D 1 16 ? -10.313 29.312 90.289 1.00 26.19 16 VAL D N 1
ATOM 8610 C CA . VAL D 1 16 ? -9.756 30.496 89.645 1.00 26.06 16 VAL D CA 1
ATOM 8611 C C . VAL D 1 16 ? -10.156 31.739 90.444 1.00 26.74 16 VAL D C 1
ATOM 8612 O O . VAL D 1 16 ? -9.340 32.617 90.734 1.00 24.18 16 VAL D O 1
ATOM 8625 N N . GLU D 1 17 ? -11.423 31.802 90.816 1.00 26.20 17 GLU D N 1
ATOM 8626 C CA . GLU D 1 17 ? -11.911 32.951 91.569 1.00 26.55 17 GLU D CA 1
ATOM 8627 C C . GLU D 1 17 ? -11.202 33.054 92.934 1.00 24.26 17 GLU D C 1
ATOM 8628 O O . GLU D 1 17 ? -10.828 34.157 93.365 1.00 24.25 17 GLU D O 1
ATOM 8640 N N . LEU D 1 18 ? -10.991 31.904 93.581 1.00 25.99 18 LEU D N 1
ATOM 8641 C CA . LEU D 1 18 ? -10.305 31.837 94.877 1.00 29.79 18 LEU D CA 1
ATOM 8642 C C . LEU D 1 18 ? -8.846 32.285 94.785 1.00 24.33 18 LEU D C 1
ATOM 8643 O O . LEU D 1 18 ? -8.344 32.983 95.663 1.00 24.77 18 LEU D O 1
ATOM 8659 N N . ALA D 1 19 ? -8.164 31.860 93.733 1.00 23.08 19 ALA D N 1
ATOM 8660 C CA . ALA D 1 19 ? -6.798 32.320 93.496 1.00 23.93 19 ALA D CA 1
ATOM 8661 C C . ALA D 1 19 ? -6.763 33.828 93.331 1.00 21.89 19 ALA D C 1
ATOM 8662 O O . ALA D 1 19 ? -5.897 34.486 93.893 1.00 22.89 19 ALA D O 1
ATOM 8669 N N . LYS D 1 20 ? -7.684 34.383 92.530 1.00 19.69 20 LYS D N 1
ATOM 8670 C CA . LYS D 1 20 ? -7.729 35.823 92.348 1.00 20.44 20 LYS D CA 1
ATOM 8671 C C . LYS D 1 20 ? -7.977 36.521 93.685 1.00 21.97 20 LYS D C 1
ATOM 8672 O O . LYS D 1 20 ? -7.383 37.552 93.980 1.00 22.23 20 LYS D O 1
ATOM 8691 N N . LYS D 1 21 ? -8.865 35.948 94.483 1.00 22.83 21 LYS D N 1
ATOM 8692 C CA . LYS D 1 21 ? -9.210 36.527 95.776 1.00 25.69 21 LYS D CA 1
ATOM 8693 C C . LYS D 1 21 ? -7.970 36.661 96.663 1.00 25.71 21 LYS D C 1
ATOM 8694 O O . LYS D 1 21 ? -7.840 37.612 97.432 1.00 26.72 21 LYS D O 1
ATOM 8713 N N . ASN D 1 22 ? -7.075 35.683 96.554 1.00 27.31 22 ASN D N 1
ATOM 8714 C CA . ASN D 1 22 ? -5.856 35.643 97.343 1.00 27.50 22 ASN D CA 1
ATOM 8715 C C . ASN D 1 22 ? -4.646 36.291 96.646 1.00 28.33 22 ASN D C 1
ATOM 8716 O O . ASN D 1 22 ? -3.514 36.092 97.065 1.00 29.60 22 ASN D O 1
ATOM 8727 N N . ASN D 1 23 ? -4.908 37.064 95.589 1.00 26.31 23 ASN D N 1
ATOM 8728 C CA . ASN D 1 23 ? -3.885 37.777 94.802 1.00 24.97 23 ASN D CA 1
ATOM 8729 C C . ASN D 1 23 ? -2.886 36.846 94.140 1.00 22.35 23 ASN D C 1
ATOM 8730 O O . ASN D 1 23 ? -1.743 37.245 93.899 1.00 24.62 23 ASN D O 1
ATOM 8741 N N . ASP D 1 24 ? -3.320 35.621 93.850 1.00 20.38 24 ASP D N 1
ATOM 8742 C CA . ASP D 1 24 ? -2.505 34.653 93.140 1.00 20.15 24 ASP D CA 1
ATOM 8743 C C . ASP D 1 24 ? -2.898 34.707 91.659 1.00 22.43 24 ASP D C 1
ATOM 8744 O O . ASP D 1 24 ? -3.421 33.752 91.107 1.00 20.63 24 ASP D O 1
ATOM 8753 N N . ASP D 1 25 ? -2.657 35.856 91.038 1.00 22.68 25 ASP D N 1
ATOM 8754 C CA . ASP D 1 25 ? -3.143 36.120 89.684 1.00 22.76 25 ASP D CA 1
ATOM 8755 C C . ASP D 1 25 ? -2.501 35.219 88.620 1.00 21.70 25 ASP D C 1
ATOM 8756 O O . ASP D 1 25 ? -3.157 34.852 87.646 1.00 21.33 25 ASP D O 1
ATOM 8765 N N . GLU D 1 26 ? -1.218 34.915 88.775 1.00 22.46 26 GLU D N 1
ATOM 8766 C CA . GLU D 1 26 ? -0.540 34.036 87.819 1.00 23.52 26 GLU D CA 1
ATOM 8767 C C . GLU D 1 26 ? -0.995 32.580 87.933 1.00 23.22 26 GLU D C 1
ATOM 8768 O O . GLU D 1 26 ? -1.093 31.866 86.924 1.00 22.93 26 GLU D O 1
ATOM 8780 N N . VAL D 1 27 ? -1.324 32.153 89.150 1.00 22.70 27 VAL D N 1
ATOM 8781 C CA . VAL D 1 27 ? -1.892 30.837 89.376 1.00 23.58 27 VAL D CA 1
ATOM 8782 C C . VAL D 1 27 ? -3.242 30.749 88.695 1.00 22.55 27 VAL D C 1
ATOM 8783 O O . VAL D 1 27 ? -3.557 29.786 87.997 1.00 21.86 27 VAL D O 1
ATOM 8796 N N . ALA D 1 28 ? -4.038 31.784 88.906 1.00 20.66 28 ALA D N 1
ATOM 8797 C CA . ALA D 1 28 ? -5.376 31.821 88.359 1.00 20.31 28 ALA D CA 1
ATOM 8798 C C . ALA D 1 28 ? -5.334 31.755 86.838 1.00 21.70 28 ALA D C 1
ATOM 8799 O O . ALA D 1 28 ? -6.125 31.050 86.201 1.00 22.07 28 ALA D O 1
ATOM 8806 N N . ARG D 1 29 ? -4.374 32.457 86.256 1.00 22.37 29 ARG D N 1
ATOM 8807 C CA . ARG D 1 29 ? -4.251 32.475 84.805 1.00 22.70 29 ARG D CA 1
ATOM 8808 C C . ARG D 1 29 ? -3.893 31.091 84.227 1.00 21.73 29 ARG D C 1
ATOM 8809 O O . ARG D 1 29 ? -4.401 30.690 83.182 1.00 22.90 29 ARG D O 1
ATOM 8830 N N . GLU D 1 30 ? -2.985 30.385 84.880 1.00 20.58 30 GLU D N 1
ATOM 8831 C CA . GLU D 1 30 ? -2.572 29.061 84.421 1.00 23.58 30 GLU D CA 1
ATOM 8832 C C . GLU D 1 30 ? -3.675 28.032 84.614 1.00 25.29 30 GLU D C 1
ATOM 8833 O O . GLU D 1 30 ? -3.825 27.138 83.798 1.00 23.65 30 GLU D O 1
ATOM 8845 N N . ILE D 1 31 ? -4.447 28.131 85.694 1.00 23.59 31 ILE D N 1
ATOM 8846 C CA . ILE D 1 31 ? -5.591 27.236 85.846 1.00 22.43 31 ILE D CA 1
ATOM 8847 C C . ILE D 1 31 ? -6.611 27.490 84.720 1.00 24.31 31 ILE D C 1
ATOM 8848 O O . ILE D 1 31 ? -7.149 26.558 84.106 1.00 24.93 31 ILE D O 1
ATOM 8864 N N . GLU D 1 32 ? -6.870 28.757 84.438 1.00 26.05 32 GLU D N 1
ATOM 8865 C CA . GLU D 1 32 ? -7.825 29.109 83.386 1.00 29.84 32 GLU D CA 1
ATOM 8866 C C . GLU D 1 32 ? -7.361 28.636 81.988 1.00 26.35 32 GLU D C 1
ATOM 8867 O O . GLU D 1 32 ? -8.170 28.119 81.204 1.00 26.04 32 GLU D O 1
ATOM 8879 N N . ARG D 1 33 ? -6.069 28.779 81.692 1.00 25.50 33 ARG D N 1
ATOM 8880 C CA . ARG D 1 33 ? -5.495 28.271 80.440 1.00 26.72 33 ARG D CA 1
ATOM 8881 C C . ARG D 1 33 ? -5.700 26.767 80.290 1.00 26.22 33 ARG D C 1
ATOM 8882 O O . ARG D 1 33 ? -6.102 26.296 79.210 1.00 28.17 33 ARG D O 1
ATOM 8903 N N . ALA D 1 34 ? -5.449 26.005 81.354 1.00 26.13 34 ALA D N 1
ATOM 8904 C CA . ALA D 1 34 ? -5.667 24.562 81.290 1.00 28.47 34 ALA D CA 1
ATOM 8905 C C . ALA D 1 34 ? -7.142 24.256 81.071 1.00 28.84 34 ALA D C 1
ATOM 8906 O O . ALA D 1 34 ? -7.480 23.447 80.218 1.00 28.24 34 ALA D O 1
ATOM 8913 N N . ALA D 1 35 ? -8.020 24.898 81.841 1.00 26.00 35 ALA D N 1
ATOM 8914 C CA . ALA D 1 35 ? -9.467 24.686 81.701 1.00 26.58 35 ALA D CA 1
ATOM 8915 C C . ALA D 1 35 ? -9.931 24.982 80.276 1.00 27.08 35 ALA D C 1
ATOM 8916 O O . ALA D 1 35 ? -10.764 24.257 79.711 1.00 27.59 35 ALA D O 1
ATOM 8923 N N A LYS D 1 36 ? -9.404 26.046 79.687 0.59 28.42 36 LYS D N 1
ATOM 8924 N N B LYS D 1 36 ? -9.398 26.061 79.714 0.41 28.64 36 LYS D N 1
ATOM 8925 C CA A LYS D 1 36 ? -9.839 26.453 78.363 0.59 29.85 36 LYS D CA 1
ATOM 8926 C CA B LYS D 1 36 ? -9.764 26.481 78.376 0.41 30.51 36 LYS D CA 1
ATOM 8927 C C A LYS D 1 36 ? -9.385 25.442 77.309 0.59 29.00 36 LYS D C 1
ATOM 8928 C C B LYS D 1 36 ? -9.416 25.378 77.391 0.41 29.01 36 LYS D C 1
ATOM 8929 O O A LYS D 1 36 ? -10.128 25.151 76.377 0.59 28.44 36 LYS D O 1
ATOM 8930 O O B LYS D 1 36 ? -10.264 24.950 76.610 0.41 27.73 36 LYS D O 1
ATOM 8967 N N . GLU D 1 37 ? -8.172 24.911 77.452 1.00 27.96 37 GLU D N 1
ATOM 8968 C CA . GLU D 1 37 ? -7.686 23.854 76.546 1.00 31.56 37 GLU D CA 1
ATOM 8969 C C . GLU D 1 37 ? -8.541 22.615 76.638 1.00 28.53 37 GLU D C 1
ATOM 8970 O O . GLU D 1 37 ? -8.856 21.985 75.644 1.00 27.33 37 GLU D O 1
ATOM 8983 N N . ILE D 1 38 ? -8.881 22.236 77.861 1.00 29.20 38 ILE D N 1
ATOM 8984 C CA . ILE D 1 38 ? -9.715 21.062 78.072 1.00 30.19 38 ILE D CA 1
ATOM 8985 C C . ILE D 1 38 ? -11.054 21.202 77.381 1.00 29.13 38 ILE D C 1
ATOM 8986 O O . ILE D 1 38 ? -11.532 20.281 76.699 1.00 29.73 38 ILE D O 1
ATOM 9002 N N . VAL D 1 39 ? -11.682 22.355 77.548 1.00 27.37 39 VAL D N 1
ATOM 9003 C CA . VAL D 1 39 ? -12.992 22.572 76.953 1.00 28.93 39 VAL D CA 1
ATOM 9004 C C . VAL D 1 39 ? -12.914 22.505 75.432 1.00 31.43 39 VAL D C 1
ATOM 9005 O O . VAL D 1 39 ? -13.767 21.891 74.784 1.00 30.43 39 VAL D O 1
ATOM 9018 N N . GLU D 1 40 ? -11.886 23.107 74.853 1.00 34.98 40 GLU D N 1
ATOM 9019 C CA . GLU D 1 40 ? -11.770 23.094 73.398 1.00 37.32 40 GLU D CA 1
ATOM 9020 C C . GLU D 1 40 ? -11.521 21.667 72.886 1.00 34.17 40 GLU D C 1
ATOM 9021 O O . GLU D 1 40 ? -12.057 21.268 71.851 1.00 33.64 40 GLU D O 1
ATOM 9033 N N . ALA D 1 41 ? -10.716 20.901 73.614 1.00 29.14 41 ALA D N 1
ATOM 9034 C CA . ALA D 1 41 ? -10.480 19.504 73.279 1.00 30.81 41 ALA D CA 1
ATOM 9035 C C . ALA D 1 41 ? -11.779 18.712 73.277 1.00 34.33 41 ALA D C 1
ATOM 9036 O O . ALA D 1 41 ? -12.008 17.883 72.399 1.00 37.39 41 ALA D O 1
ATOM 9043 N N . LEU D 1 42 ? -12.628 18.956 74.269 1.00 30.52 42 LEU D N 1
ATOM 9044 C CA . LEU D 1 42 ? -13.880 18.202 74.368 1.00 32.92 42 LEU D CA 1
ATOM 9045 C C . LEU D 1 42 ? -14.855 18.646 73.292 1.00 36.11 42 LEU D C 1
ATOM 9046 O O . LEU D 1 42 ? -15.684 17.849 72.821 1.00 36.14 42 LEU D O 1
ATOM 9062 N N . ARG D 1 43 ? -14.739 19.898 72.866 1.00 35.05 43 ARG D N 1
ATOM 9063 C CA . ARG D 1 43 ? -15.627 20.399 71.817 1.00 39.72 43 ARG D CA 1
ATOM 9064 C C . ARG D 1 43 ? -15.372 19.681 70.501 1.00 41.05 43 ARG D C 1
ATOM 9065 O O . ARG D 1 43 ? -16.292 19.471 69.719 1.00 40.12 43 ARG D O 1
ATOM 9086 N N . GLU D 1 44 ? -14.118 19.337 70.235 1.00 41.05 44 GLU D N 1
ATOM 9087 C CA . GLU D 1 44 ? -13.756 18.823 68.925 1.00 45.70 44 GLU D CA 1
ATOM 9088 C C . GLU D 1 44 ? -13.635 17.293 68.874 1.00 41.01 44 GLU D C 1
ATOM 9089 O O . GLU D 1 44 ? -13.668 16.702 67.784 1.00 36.38 44 GLU D O 1
ATOM 9101 N N . ASN D 1 45 ? -13.543 16.656 70.044 1.00 36.41 45 ASN D N 1
ATOM 9102 C CA . ASN D 1 45 ? -13.303 15.209 70.136 1.00 31.92 45 ASN D CA 1
ATOM 9103 C C . ASN D 1 45 ? -14.210 14.585 71.199 1.00 33.86 45 ASN D C 1
ATOM 9104 O O . ASN D 1 45 ? -14.072 14.862 72.397 1.00 33.38 45 ASN D O 1
ATOM 9115 N N . ASN D 1 46 ? -15.147 13.760 70.733 1.00 36.27 46 ASN D N 1
ATOM 9116 C CA . ASN D 1 46 ? -16.123 13.098 71.594 1.00 37.00 46 ASN D CA 1
ATOM 9117 C C . ASN D 1 46 ? -15.768 11.657 71.945 1.00 33.61 46 ASN D C 1
ATOM 9118 O O . ASN D 1 46 ? -16.650 10.894 72.319 1.00 38.52 46 ASN D O 1
ATOM 9129 N N . SER D 1 47 ? -14.519 11.256 71.726 1.00 32.53 47 SER D N 1
ATOM 9130 C CA . SER D 1 47 ? -14.070 9.888 72.048 1.00 35.83 47 SER D CA 1
ATOM 9131 C C . SER D 1 47 ? -14.020 9.669 73.559 1.00 37.03 47 SER D C 1
ATOM 9132 O O . SER D 1 47 ? -13.770 10.604 74.324 1.00 34.65 47 SER D O 1
ATOM 9140 N N . ASP D 1 48 ? -14.262 8.432 73.972 1.00 38.07 48 ASP D N 1
ATOM 9141 C CA . ASP D 1 48 ? -14.245 8.069 75.380 1.00 40.56 48 ASP D CA 1
ATOM 9142 C C . ASP D 1 48 ? -12.864 8.231 75.987 1.00 39.33 48 ASP D C 1
ATOM 9143 O O . ASP D 1 48 ? -12.759 8.668 77.122 1.00 39.94 48 ASP D O 1
ATOM 9152 N N . GLU D 1 49 ? -11.813 7.881 75.247 1.00 39.45 49 GLU D N 1
ATOM 9153 C CA . GLU D 1 49 ? -10.452 8.038 75.759 1.00 43.29 49 GLU D CA 1
ATOM 9154 C C . GLU D 1 49 ? -10.122 9.503 76.017 1.00 38.03 49 GLU D C 1
ATOM 9155 O O . GLU D 1 49 ? -9.501 9.816 77.027 1.00 34.48 49 GLU D O 1
ATOM 9167 N N . MET D 1 50 ? -10.507 10.400 75.108 1.00 34.17 50 MET D N 1
ATOM 9168 C CA . MET D 1 50 ? -10.294 11.818 75.336 1.00 31.07 50 MET D CA 1
ATOM 9169 C C . MET D 1 50 ? -10.997 12.276 76.625 1.00 29.33 50 MET D C 1
ATOM 9170 O O . MET D 1 50 ? -10.428 12.997 77.397 1.00 30.23 50 MET D O 1
ATOM 9184 N N . ALA D 1 51 ? -12.254 11.896 76.820 1.00 28.19 51 ALA D N 1
ATOM 9185 C CA . ALA D 1 51 ? -12.988 12.328 78.007 1.00 28.60 51 ALA D CA 1
ATOM 9186 C C . ALA D 1 51 ? -12.302 11.816 79.259 1.00 31.09 51 ALA D C 1
ATOM 9187 O O . ALA D 1 51 ? -12.271 12.501 80.259 1.00 30.79 51 ALA D O 1
ATOM 9194 N N . LYS D 1 52 ? -11.737 10.614 79.189 1.00 32.74 52 LYS D N 1
ATOM 9195 C CA . LYS D 1 52 ? -11.105 10.013 80.356 1.00 33.58 52 LYS D CA 1
ATOM 9196 C C . LYS D 1 52 ? -9.846 10.772 80.744 1.00 31.18 52 LYS D C 1
ATOM 9197 O O . LYS D 1 52 ? -9.658 11.087 81.912 1.00 30.16 52 LYS D O 1
ATOM 9216 N N . VAL D 1 53 ? -8.998 11.087 79.770 1.00 31.37 53 VAL D N 1
ATOM 9217 C CA . VAL D 1 53 ? -7.802 11.878 80.065 1.00 28.85 53 VAL D CA 1
ATOM 9218 C C . VAL D 1 53 ? -8.166 13.269 80.584 1.00 25.99 53 VAL D C 1
ATOM 9219 O O . VAL D 1 53 ? -7.592 13.717 81.577 1.00 24.02 53 VAL D O 1
ATOM 9232 N N . MET D 1 54 ? -9.134 13.935 79.950 1.00 25.31 54 MET D N 1
ATOM 9233 C CA . MET D 1 54 ? -9.490 15.293 80.340 1.00 26.26 54 MET D CA 1
ATOM 9234 C C . MET D 1 54 ? -10.023 15.339 81.758 1.00 24.60 54 MET D C 1
ATOM 9235 O O . MET D 1 54 ? -9.763 16.282 82.476 1.00 24.33 54 MET D O 1
ATOM 9249 N N . LEU D 1 55 ? -10.772 14.316 82.154 1.00 27.93 55 LEU D N 1
ATOM 9250 C CA . LEU D 1 55 ? -11.311 14.258 83.496 1.00 27.56 55 LEU D CA 1
ATOM 9251 C C . LEU D 1 55 ? -10.195 14.120 84.521 1.00 26.47 55 LEU D C 1
ATOM 9252 O O . LEU D 1 55 ? -10.207 14.781 85.555 1.00 25.78 55 LEU D O 1
ATOM 9268 N N . ALA D 1 56 ? -9.233 13.249 84.241 1.00 27.61 56 ALA D N 1
ATOM 9269 C CA . ALA D 1 56 ? -8.112 13.062 85.176 1.00 27.46 56 ALA D CA 1
ATOM 9270 C C . ALA D 1 56 ? -7.320 14.373 85.319 1.00 22.30 56 ALA D C 1
ATOM 9271 O O . ALA D 1 56 ? -6.929 14.737 86.411 1.00 25.04 56 ALA D O 1
ATOM 9278 N N . LEU D 1 57 ? -7.079 15.062 84.205 1.00 22.76 57 LEU D N 1
ATOM 9279 C CA . LEU D 1 57 ? -6.332 16.321 84.234 1.00 24.11 57 LEU D CA 1
ATOM 9280 C C . LEU D 1 57 ? -7.072 17.426 85.001 1.00 24.09 57 LEU D C 1
ATOM 9281 O O . LEU D 1 57 ? -6.478 18.188 85.754 1.00 24.37 57 LEU D O 1
ATOM 9297 N N . ALA D 1 58 ? -8.372 17.527 84.776 1.00 23.94 58 ALA D N 1
ATOM 9298 C CA . ALA D 1 58 ? -9.187 18.507 85.480 1.00 22.25 58 ALA D CA 1
ATOM 9299 C C . ALA D 1 58 ? -9.156 18.311 86.978 1.00 24.55 58 ALA D C 1
ATOM 9300 O O . ALA D 1 58 ? -8.924 19.260 87.741 1.00 25.59 58 ALA D O 1
ATOM 9307 N N . LYS D 1 59 ? -9.346 17.065 87.403 1.00 24.25 59 LYS D N 1
ATOM 9308 C CA . LYS D 1 59 ? -9.270 16.745 88.807 1.00 25.94 59 LYS D CA 1
ATOM 9309 C C . LYS D 1 59 ? -7.873 17.023 89.338 1.00 26.08 59 LYS D C 1
ATOM 9310 O O . LYS D 1 59 ? -7.724 17.445 90.474 1.00 25.04 59 LYS D O 1
ATOM 9329 N N . ALA D 1 60 ? -6.848 16.803 88.521 1.00 25.55 60 ALA D N 1
ATOM 9330 C CA . ALA D 1 60 ? -5.474 17.005 89.009 1.00 26.72 60 ALA D CA 1
ATOM 9331 C C . ALA D 1 60 ? -5.192 18.476 89.251 1.00 25.40 60 ALA D C 1
ATOM 9332 O O . ALA D 1 60 ? -4.558 18.823 90.236 1.00 26.03 60 ALA D O 1
ATOM 9339 N N . VAL D 1 61 ? -5.665 19.343 88.354 1.00 26.63 61 VAL D N 1
ATOM 9340 C CA . VAL D 1 61 ? -5.443 20.779 88.495 1.00 24.06 61 VAL D CA 1
ATOM 9341 C C . VAL D 1 61 ? -6.180 21.281 89.731 1.00 24.65 61 VAL D C 1
ATOM 9342 O O . VAL D 1 61 ? -5.641 22.035 90.544 1.00 25.36 61 VAL D O 1
ATOM 9355 N N . LEU D 1 62 ? -7.397 20.793 89.910 1.00 25.66 62 LEU D N 1
ATOM 9356 C CA . LEU D 1 62 ? -8.208 21.176 91.049 1.00 25.26 62 LEU D CA 1
ATOM 9357 C C . LEU D 1 62 ? -7.566 20.769 92.389 1.00 26.72 62 LEU D C 1
ATOM 9358 O O . LEU D 1 62 ? -7.487 21.561 93.346 1.00 26.29 62 LEU D O 1
ATOM 9374 N N . LEU D 1 63 ? -7.078 19.536 92.467 1.00 25.46 63 LEU D N 1
ATOM 9375 C CA . LEU D 1 63 ? -6.450 19.088 93.698 1.00 25.22 63 LEU D CA 1
ATOM 9376 C C . LEU D 1 63 ? -5.137 19.811 93.966 1.00 22.53 63 LEU D C 1
ATOM 9377 O O . LEU D 1 63 ? -4.833 20.131 95.110 1.00 25.04 63 LEU D O 1
ATOM 9393 N N . ALA D 1 64 ? -4.376 20.095 92.923 1.00 28.21 64 ALA D N 1
ATOM 9394 C CA . ALA D 1 64 ? -3.125 20.820 93.112 1.00 27.67 64 ALA D CA 1
ATOM 9395 C C . ALA D 1 64 ? -3.381 22.233 93.635 1.00 28.61 64 ALA D C 1
ATOM 9396 O O . ALA D 1 64 ? -2.642 22.724 94.475 1.00 29.17 64 ALA D O 1
ATOM 9403 N N . ALA D 1 65 ? -4.448 22.873 93.150 1.00 31.87 65 ALA D N 1
ATOM 9404 C CA . ALA D 1 65 ? -4.780 24.217 93.599 1.00 28.77 65 ALA D CA 1
ATOM 9405 C C . ALA D 1 65 ? -5.105 24.187 95.072 1.00 29.38 65 ALA D C 1
ATOM 9406 O O . ALA D 1 65 ? -4.799 25.115 95.812 1.00 29.83 65 ALA D O 1
ATOM 9413 N N . LYS D 1 66 ? -5.685 23.080 95.496 1.00 31.18 66 LYS D N 1
ATOM 9414 C CA . LYS D 1 66 ? -6.096 22.955 96.876 1.00 38.60 66 LYS D CA 1
ATOM 9415 C C . LYS D 1 66 ? -4.945 22.456 97.756 1.00 37.29 66 LYS D C 1
ATOM 9416 O O . LYS D 1 66 ? -4.756 22.929 98.882 1.00 35.97 66 LYS D O 1
ATOM 9435 N N . ASN D 1 67 ? -4.134 21.547 97.227 1.00 35.33 67 ASN D N 1
ATOM 9436 C CA . ASN D 1 67 ? -3.150 20.866 98.072 1.00 36.26 67 ASN D CA 1
ATOM 9437 C C . ASN D 1 67 ? -1.750 21.439 98.078 1.00 34.26 67 ASN D C 1
ATOM 9438 O O . ASN D 1 67 ? -1.040 21.306 99.062 1.00 32.59 67 ASN D O 1
ATOM 9449 N N . ASN D 1 68 ? -1.333 22.005 96.965 1.00 32.39 68 ASN D N 1
ATOM 9450 C CA . ASN D 1 68 ? 0.065 22.365 96.773 1.00 32.92 68 ASN D CA 1
ATOM 9451 C C . ASN D 1 68 ? 0.390 23.858 96.900 1.00 34.17 68 ASN D C 1
ATOM 9452 O O . ASN D 1 68 ? -0.479 24.718 96.736 1.00 33.06 68 ASN D O 1
ATOM 9463 N N . ASP D 1 69 ? 1.660 24.144 97.191 1.00 32.99 69 ASP D N 1
ATOM 9464 C CA . ASP D 1 69 ? 2.198 25.501 97.114 1.00 36.17 69 ASP D CA 1
ATOM 9465 C C . ASP D 1 69 ? 1.832 26.142 95.773 1.00 28.67 69 ASP D C 1
ATOM 9466 O O . ASP D 1 69 ? 1.726 25.448 94.762 1.00 25.47 69 ASP D O 1
ATOM 9475 N N . ASP D 1 70 ? 1.612 27.454 95.759 1.00 27.87 70 ASP D N 1
ATOM 9476 C CA . ASP D 1 70 ? 1.220 28.134 94.525 1.00 31.17 70 ASP D CA 1
ATOM 9477 C C . ASP D 1 70 ? 2.102 27.795 93.329 1.00 27.90 70 ASP D C 1
ATOM 9478 O O . ASP D 1 70 ? 1.616 27.587 92.229 1.00 25.17 70 ASP D O 1
ATOM 9487 N N . GLU D 1 71 ? 3.408 27.743 93.548 1.00 26.26 71 GLU D N 1
ATOM 9488 C CA . GLU D 1 71 ? 4.337 27.556 92.433 1.00 25.37 71 GLU D CA 1
ATOM 9489 C C . GLU D 1 71 ? 4.305 26.120 91.901 1.00 25.11 71 GLU D C 1
ATOM 9490 O O . GLU D 1 71 ? 4.570 25.889 90.720 1.00 29.55 71 GLU D O 1
ATOM 9502 N N . VAL D 1 72 ? 3.972 25.170 92.758 1.00 24.83 72 VAL D N 1
ATOM 9503 C CA . VAL D 1 72 ? 3.790 23.795 92.341 1.00 27.02 72 VAL D CA 1
ATOM 9504 C C . VAL D 1 72 ? 2.454 23.644 91.608 1.00 28.06 72 VAL D C 1
ATOM 9505 O O . VAL D 1 72 ? 2.372 22.902 90.643 1.00 26.46 72 VAL D O 1
ATOM 9518 N N . ALA D 1 73 ? 1.418 24.329 92.091 1.00 26.18 73 ALA D N 1
ATOM 9519 C CA . ALA D 1 73 ? 0.111 24.320 91.433 1.00 26.19 73 ALA D CA 1
ATOM 9520 C C . ALA D 1 73 ? 0.268 24.803 89.999 1.00 24.90 73 ALA D C 1
ATOM 9521 O O . ALA D 1 73 ? -0.352 24.264 89.088 1.00 24.92 73 ALA D O 1
ATOM 9528 N N . ARG D 1 74 ? 1.100 25.826 89.810 1.00 23.83 74 ARG D N 1
ATOM 9529 C CA . ARG D 1 74 ? 1.384 26.352 88.477 1.00 23.80 74 ARG D CA 1
ATOM 9530 C C . ARG D 1 74 ? 2.039 25.291 87.588 1.00 24.80 74 ARG D C 1
ATOM 9531 O O . ARG D 1 74 ? 1.701 25.172 86.417 1.00 25.46 74 ARG D O 1
ATOM 9552 N N . GLU D 1 75 ? 2.949 24.495 88.142 1.00 22.21 75 GLU D N 1
ATOM 9553 C CA . GLU D 1 75 ? 3.636 23.465 87.353 1.00 24.03 75 GLU D CA 1
ATOM 9554 C C . GLU D 1 75 ? 2.661 22.396 86.881 1.00 22.67 75 GLU D C 1
ATOM 9555 O O . GLU D 1 75 ? 2.738 21.911 85.726 1.00 22.86 75 GLU D O 1
ATOM 9567 N N . ILE D 1 76 ? 1.762 22.021 87.786 1.00 22.72 76 ILE D N 1
ATOM 9568 C CA . ILE D 1 76 ? 0.757 21.015 87.494 1.00 20.24 76 ILE D CA 1
ATOM 9569 C C . ILE D 1 76 ? -0.221 21.545 86.445 1.00 21.22 76 ILE D C 1
ATOM 9570 O O . ILE D 1 76 ? -0.579 20.824 85.526 1.00 21.12 76 ILE D O 1
ATOM 9586 N N . ALA D 1 77 ? -0.674 22.786 86.584 1.00 22.01 77 ALA D N 1
ATOM 9587 C CA . ALA D 1 77 ? -1.599 23.337 85.572 1.00 22.65 77 ALA D CA 1
ATOM 9588 C C . ALA D 1 77 ? -0.916 23.436 84.195 1.00 24.89 77 ALA D C 1
ATOM 9589 O O . ALA D 1 77 ? -1.543 23.208 83.165 1.00 25.43 77 ALA D O 1
ATOM 9596 N N . ARG D 1 78 ? 0.361 23.809 84.173 1.00 24.43 78 ARG D N 1
ATOM 9597 C CA . ARG D 1 78 ? 1.083 23.869 82.920 1.00 25.73 78 ARG D CA 1
ATOM 9598 C C . ARG D 1 78 ? 1.241 22.492 82.303 1.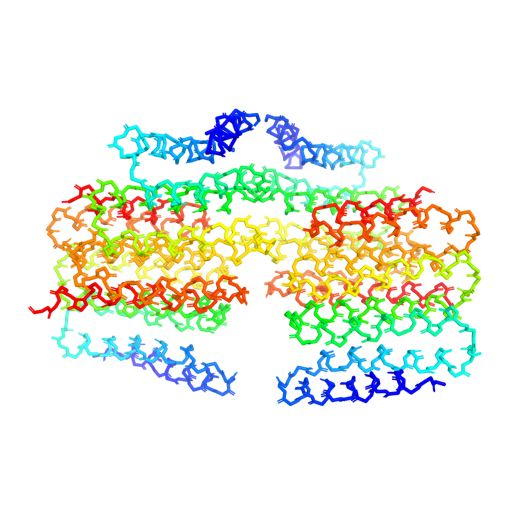00 24.61 78 ARG D C 1
ATOM 9599 O O . ARG D 1 78 ? 1.025 22.344 81.101 1.00 23.91 78 ARG D O 1
ATOM 9620 N N . ALA D 1 79 ? 1.612 21.486 83.088 1.00 23.28 79 ALA D N 1
ATOM 9621 C CA . ALA D 1 79 ? 1.740 20.133 82.546 1.00 23.94 79 ALA D CA 1
ATOM 9622 C C . ALA D 1 79 ? 0.408 19.675 81.952 1.00 23.42 79 ALA D C 1
ATOM 9623 O O . ALA D 1 79 ? 0.367 19.109 80.862 1.00 23.87 79 ALA D O 1
ATOM 9630 N N . ALA D 1 80 ? -0.681 19.941 82.666 1.00 23.89 80 ALA D N 1
ATOM 9631 C CA . ALA D 1 80 ? -2.009 19.582 82.194 1.00 23.44 80 ALA D CA 1
ATOM 9632 C C . ALA D 1 80 ? -2.313 20.244 80.864 1.00 24.05 80 ALA D C 1
ATOM 9633 O O . ALA D 1 80 ? -2.770 19.577 79.936 1.00 25.33 80 ALA D O 1
ATOM 9640 N N . ALA D 1 81 ? -2.064 21.549 80.763 1.00 24.29 81 ALA D N 1
ATOM 9641 C CA . ALA D 1 81 ? -2.341 22.265 79.527 1.00 25.75 81 ALA D CA 1
ATOM 9642 C C . ALA D 1 81 ? -1.527 21.676 78.377 1.00 26.96 81 ALA D C 1
ATOM 9643 O O . ALA D 1 81 ? -2.025 21.524 77.261 1.00 25.57 81 ALA D O 1
ATOM 9650 N N . GLU D 1 82 ? -0.274 21.329 78.652 1.00 24.76 82 GLU D N 1
ATOM 9651 C CA . GLU D 1 82 ? 0.608 20.845 77.598 1.00 23.69 82 GLU D CA 1
ATOM 9652 C C . GLU D 1 82 ? 0.227 19.428 77.151 1.00 24.70 82 GLU D C 1
ATOM 9653 O O . GLU D 1 82 ? 0.365 19.071 75.972 1.00 23.00 82 GLU D O 1
ATOM 9665 N N . ILE D 1 83 ? -0.251 18.616 78.089 1.00 24.09 83 ILE D N 1
ATOM 9666 C CA . ILE D 1 83 ? -0.744 17.288 77.751 1.00 23.53 83 ILE D CA 1
ATOM 9667 C C . ILE D 1 83 ? -1.931 17.434 76.806 1.00 25.72 83 ILE D C 1
ATOM 9668 O O . ILE D 1 83 ? -2.002 16.747 75.770 1.00 28.92 83 ILE D O 1
ATOM 9684 N N . VAL D 1 84 ? -2.851 18.345 77.130 1.00 25.41 84 VAL D N 1
ATOM 9685 C CA . VAL D 1 84 ? -4.010 18.555 76.255 1.00 24.13 84 VAL D CA 1
ATOM 9686 C C . VAL D 1 84 ? -3.579 19.067 74.877 1.00 25.78 84 VAL D C 1
ATOM 9687 O O . VAL D 1 84 ? -4.067 18.573 73.863 1.00 28.96 84 VAL D O 1
ATOM 9700 N N . GLU D 1 85 ? -2.646 20.015 74.818 1.00 23.90 85 GLU D N 1
ATOM 9701 C CA . GLU D 1 85 ? -2.174 20.511 73.524 1.00 26.39 85 GLU D CA 1
ATOM 9702 C C . GLU D 1 85 ? -1.638 19.359 72.675 1.00 27.62 85 GLU D C 1
ATOM 9703 O O . GLU D 1 85 ? -1.897 19.287 71.458 1.00 28.55 85 GLU D O 1
ATOM 9715 N N . ALA D 1 86 ? -0.900 18.455 73.316 1.00 26.57 86 ALA D N 1
ATOM 9716 C CA . ALA D 1 86 ? -0.308 17.308 72.618 1.00 28.70 86 ALA D CA 1
ATOM 9717 C C . ALA D 1 86 ? -1.377 16.368 72.072 1.00 32.64 86 ALA D C 1
ATOM 9718 O O . ALA D 1 86 ? -1.265 15.861 70.937 1.00 32.62 86 ALA D O 1
ATOM 9725 N N . LEU D 1 87 ? -2.422 16.146 72.863 1.00 31.07 87 LEU D N 1
ATOM 9726 C CA . LEU D 1 87 ? -3.500 15.272 72.433 1.00 35.07 87 LEU D CA 1
ATOM 9727 C C . LEU D 1 87 ? -4.291 15.912 71.328 1.00 35.50 87 LEU D C 1
ATOM 9728 O O . LEU D 1 87 ? -4.830 15.235 70.448 1.00 33.61 87 LEU D O 1
ATOM 9744 N N . ARG D 1 88 ? -4.381 17.224 71.369 1.00 32.51 88 ARG D N 1
ATOM 9745 C CA . ARG D 1 88 ? -5.081 17.909 70.309 1.00 32.03 88 ARG D CA 1
ATOM 9746 C C . ARG D 1 88 ? -4.252 17.884 69.026 1.00 36.04 88 ARG D C 1
ATOM 9747 O O . ARG D 1 88 ? -4.806 18.066 67.978 1.00 37.31 88 ARG D O 1
ATOM 9768 N N . GLU D 1 89 ? -2.939 17.677 69.088 1.00 29.17 89 GLU D N 1
ATOM 9769 C CA . GLU D 1 89 ? -2.169 17.485 67.847 1.00 34.43 89 GLU D CA 1
ATOM 9770 C C . GLU D 1 89 ? -2.325 16.059 67.287 1.00 34.58 89 GLU D C 1
ATOM 9771 O O . GLU D 1 89 ? -2.424 15.849 66.074 1.00 32.60 89 GLU D O 1
ATOM 9783 N N . ASN D 1 90 ? -2.339 15.076 68.178 1.00 35.68 90 ASN D N 1
ATOM 9784 C CA . ASN D 1 90 ? -2.402 13.673 67.767 1.00 34.48 90 ASN D CA 1
ATOM 9785 C C . ASN D 1 90 ? -3.028 12.844 68.882 1.00 35.47 90 ASN D C 1
ATOM 9786 O O . ASN D 1 90 ? -2.427 12.693 69.951 1.00 37.08 90 ASN D O 1
ATOM 9797 N N . ASN D 1 91 ? -4.235 12.317 68.661 1.00 32.39 91 ASN D N 1
ATOM 9798 C CA . ASN D 1 91 ? -4.856 11.487 69.701 1.00 29.97 91 ASN D CA 1
ATOM 9799 C C . ASN D 1 91 ? -5.097 10.050 69.239 1.00 33.03 91 ASN D C 1
ATOM 9800 O O . ASN D 1 91 ? -6.124 9.448 69.539 1.00 37.62 91 ASN D O 1
ATOM 9811 N N . SER D 1 92 ? -4.125 9.492 68.531 1.00 34.01 92 SER D N 1
ATOM 9812 C CA . SER D 1 92 ? -4.104 8.059 68.232 1.00 38.41 92 SER D CA 1
ATOM 9813 C C . SER D 1 92 ? -4.074 7.247 69.524 1.00 40.11 92 SER D C 1
ATOM 9814 O O . SER D 1 92 ? -3.767 7.784 70.588 1.00 36.35 92 SER D O 1
ATOM 9822 N N . ASP D 1 93 ? -4.358 5.953 69.435 1.00 40.64 93 ASP D N 1
ATOM 9823 C CA . ASP D 1 93 ? -4.358 5.109 70.628 1.00 41.95 93 ASP D CA 1
ATOM 9824 C C . ASP D 1 93 ? -2.987 5.109 71.293 1.00 37.83 93 ASP D C 1
ATOM 9825 O O . ASP D 1 93 ? -2.896 5.056 72.519 1.00 35.61 93 ASP D O 1
ATOM 9834 N N . GLU D 1 94 ? -1.923 5.198 70.497 1.00 35.70 94 GLU D N 1
ATOM 9835 C CA . GLU D 1 94 ? -0.578 5.240 71.054 1.00 36.62 94 GLU D CA 1
ATOM 9836 C C . GLU D 1 94 ? -0.345 6.503 71.885 1.00 32.46 94 GLU D C 1
ATOM 9837 O O . GLU D 1 94 ? 0.162 6.429 72.999 1.00 30.75 94 GLU D O 1
ATOM 9849 N N . MET D 1 95 ? -0.727 7.655 71.353 1.00 30.31 95 MET D N 1
ATOM 9850 C CA . MET D 1 95 ? -0.621 8.907 72.104 1.00 30.86 95 MET D CA 1
ATOM 9851 C C . MET D 1 95 ? -1.540 8.939 73.302 1.00 30.56 95 MET D C 1
ATOM 9852 O O . MET D 1 95 ? -1.192 9.449 74.377 1.00 28.76 95 MET D O 1
ATOM 9866 N N . ALA D 1 96 ? -2.744 8.431 73.118 1.00 31.63 96 ALA D N 1
ATOM 9867 C CA . ALA D 1 96 ? -3.721 8.482 74.189 1.00 30.59 96 ALA D CA 1
ATOM 9868 C C . ALA D 1 96 ? -3.303 7.670 75.422 1.00 29.74 96 ALA D C 1
ATOM 9869 O O . ALA D 1 96 ? -3.573 8.088 76.557 1.00 29.19 96 ALA D O 1
ATOM 9876 N N A LYS D 1 97 ? -2.658 6.521 75.221 0.48 28.13 97 LYS D N 1
ATOM 9877 N N B LYS D 1 97 ? -2.624 6.545 75.217 0.52 28.15 97 LYS D N 1
ATOM 9878 C CA A LYS D 1 97 ? -2.182 5.739 76.368 0.48 27.66 97 LYS D CA 1
ATOM 9879 C CA B LYS D 1 97 ? -2.183 5.729 76.351 0.52 27.70 97 LYS D CA 1
ATOM 9880 C C A LYS D 1 97 ? -1.095 6.467 77.143 0.48 25.50 97 LYS D C 1
ATOM 9881 C C B LYS D 1 97 ? -1.037 6.371 77.127 0.52 25.51 97 LYS D C 1
ATOM 9882 O O A LYS D 1 97 ? -1.115 6.475 78.383 0.48 26.60 97 LYS D O 1
ATOM 9883 O O B LYS D 1 97 ? -0.959 6.234 78.354 0.52 26.48 97 LYS D O 1
ATOM 9920 N N . VAL D 1 98 ? -0.154 7.082 76.431 1.00 24.15 98 VAL D N 1
ATOM 9921 C CA . VAL D 1 98 ? 0.900 7.838 77.094 1.00 22.61 98 VAL D CA 1
ATOM 9922 C C . VAL D 1 98 ? 0.268 8.916 77.945 1.00 22.29 98 VAL D C 1
ATOM 9923 O O . VAL D 1 98 ? 0.610 9.082 79.119 1.00 23.52 98 VAL D O 1
ATOM 9937 N N . MET D 1 99 ? -0.672 9.653 77.363 1.00 23.46 99 MET D N 1
ATOM 9938 C CA . MET D 1 99 ? -1.232 10.800 78.077 1.00 25.45 99 MET D CA 1
ATOM 9939 C C . MET D 1 99 ? -2.117 10.390 79.236 1.00 24.40 99 MET D C 1
ATOM 9940 O O . MET D 1 99 ? -2.169 11.081 80.241 1.00 27.13 99 MET D O 1
ATOM 9954 N N . LEU D 1 100 ? -2.800 9.256 79.118 1.00 24.37 100 LEU D N 1
ATOM 9955 C CA . LEU D 1 100 ? -3.592 8.756 80.248 1.00 27.82 100 LEU D CA 1
ATOM 9956 C C . LEU D 1 100 ? -2.715 8.375 81.432 1.00 27.11 100 LEU D C 1
ATOM 9957 O O . LEU D 1 100 ? -3.064 8.641 82.584 1.00 26.39 100 LEU D O 1
ATOM 9973 N N . ALA D 1 101 ? -1.585 7.735 81.162 1.00 24.44 101 ALA D N 1
ATOM 9974 C CA . ALA D 1 101 ? -0.654 7.399 82.236 1.00 25.59 101 ALA D CA 1
ATOM 9975 C C . ALA D 1 101 ? -0.117 8.670 82.896 1.00 24.57 101 ALA D C 1
ATOM 9976 O O . ALA D 1 101 ? -0.052 8.764 84.141 1.00 24.85 101 ALA D O 1
ATOM 9983 N N . LEU D 1 102 ? 0.213 9.681 82.094 1.00 25.50 102 LEU D N 1
ATOM 9984 C CA . LEU D 1 102 ? 0.734 10.915 82.671 1.00 25.03 102 LEU D CA 1
ATOM 9985 C C . LEU D 1 102 ? -0.357 11.645 83.460 1.00 25.23 102 LEU D C 1
ATOM 9986 O O . LEU D 1 102 ? -0.100 12.186 84.525 1.00 25.17 102 LEU D O 1
ATOM 10002 N N . ALA D 1 103 ? -1.576 11.643 82.932 1.00 26.96 103 ALA D N 1
ATOM 10003 C CA . ALA D 1 103 ? -2.688 12.299 83.600 1.00 24.80 103 ALA D CA 1
ATOM 10004 C C . ALA D 1 103 ? -2.976 11.627 84.947 1.00 23.79 103 ALA D C 1
ATOM 10005 O O . ALA D 1 103 ? -3.224 12.294 85.955 1.00 24.93 103 ALA D O 1
ATOM 10012 N N . LYS D 1 104 ? -2.939 10.307 84.962 1.00 24.39 104 LYS D N 1
ATOM 10013 C CA . LYS D 1 104 ? -3.137 9.574 86.217 1.00 23.89 104 LYS D CA 1
ATOM 10014 C C . LYS D 1 104 ? -2.021 9.883 87.190 1.00 24.79 104 LYS D C 1
ATOM 10015 O O . LYS D 1 104 ? -2.251 9.997 88.401 1.00 25.72 104 LYS D O 1
ATOM 10034 N N . ALA D 1 105 ? -0.805 10.029 86.678 1.00 27.24 105 ALA D N 1
ATOM 10035 C CA . ALA D 1 105 ? 0.335 10.296 87.556 1.00 25.77 105 ALA D CA 1
ATOM 10036 C C . ALA D 1 105 ? 0.276 11.689 88.184 1.00 25.13 105 ALA D C 1
ATOM 10037 O O . ALA D 1 105 ? 0.536 11.841 89.371 1.00 24.93 105 ALA D O 1
ATOM 10044 N N . VAL D 1 106 ? -0.044 12.717 87.398 1.00 27.11 106 VAL D N 1
ATOM 10045 C CA . VAL D 1 106 ? -0.146 14.050 87.982 1.00 25.71 106 VAL D CA 1
ATOM 10046 C C . VAL D 1 106 ? -1.356 14.124 88.910 1.00 26.44 106 VAL D C 1
ATOM 10047 O O . VAL D 1 106 ? -1.354 14.881 89.869 1.00 27.89 106 VAL D O 1
ATOM 10060 N N . LEU D 1 107 ? -2.399 13.357 88.631 1.00 25.22 107 LEU D N 1
ATOM 10061 C CA . LEU D 1 107 ? -3.534 13.336 89.549 1.00 25.65 107 LEU D CA 1
ATOM 10062 C C . LEU D 1 107 ? -3.142 12.742 90.899 1.00 28.18 107 LEU D C 1
ATOM 10063 O O . LEU D 1 107 ? -3.447 13.297 91.959 1.00 31.07 107 LEU D O 1
ATOM 10079 N N . LEU D 1 108 ? -2.446 11.617 90.862 1.00 29.97 108 LEU D N 1
ATOM 10080 C CA . LEU D 1 108 ? -2.036 10.965 92.099 1.00 29.08 108 LEU D CA 1
ATOM 10081 C C . LEU D 1 108 ? -1.052 11.835 92.862 1.00 32.09 108 LEU D C 1
ATOM 10082 O O . LEU D 1 108 ? -1.157 11.992 94.085 1.00 32.36 108 LEU D O 1
ATOM 10098 N N . ALA D 1 109 ? -0.123 12.451 92.136 1.00 34.35 109 ALA D N 1
ATOM 10099 C CA . ALA D 1 109 ? 0.837 13.349 92.757 1.00 37.17 109 ALA D CA 1
ATOM 10100 C C . ALA D 1 109 ? 0.124 14.493 93.477 1.00 33.85 109 ALA D C 1
ATOM 10101 O O . ALA D 1 109 ? 0.453 14.800 94.620 1.00 34.09 109 ALA D O 1
ATOM 10108 N N . ALA D 1 110 ? -0.871 15.093 92.815 1.00 29.35 110 ALA D N 1
ATOM 10109 C CA . ALA D 1 110 ? -1.637 16.203 93.395 1.00 30.81 110 ALA D CA 1
ATOM 10110 C C . ALA D 1 110 ? -2.456 15.765 94.595 1.00 34.01 110 ALA D C 1
ATOM 10111 O O . ALA D 1 110 ? -2.699 16.547 95.521 1.00 37.35 110 ALA D O 1
ATOM 10118 N N . LYS D 1 111 ? -2.852 14.501 94.592 1.00 30.35 111 LYS D N 1
ATOM 10119 C CA . LYS D 1 111 ? -3.687 13.972 95.661 1.00 36.54 111 LYS D CA 1
ATOM 10120 C C . LYS D 1 111 ? -2.861 13.563 96.887 1.00 38.94 111 LYS D C 1
ATOM 10121 O O . LYS D 1 111 ? -3.359 13.601 98.017 1.00 41.13 111 LYS D O 1
ATOM 10140 N N . ASN D 1 112 ? -1.583 13.249 96.677 1.00 38.08 112 ASN D N 1
ATOM 10141 C CA . ASN D 1 112 ? -0.736 12.755 97.762 1.00 41.30 112 ASN D CA 1
ATOM 10142 C C . ASN D 1 112 ? -0.228 13.891 98.639 1.00 43.01 112 ASN D C 1
ATOM 10143 O O . ASN D 1 112 ? 0.397 13.654 99.669 1.00 46.32 112 ASN D O 1
ATOM 10154 N N . ASN D 1 113 ? -0.465 15.123 98.209 1.00 41.19 113 ASN D N 1
ATOM 10155 C CA . ASN D 1 113 ? -0.112 16.296 99.000 1.00 44.28 113 ASN D CA 1
ATOM 10156 C C . ASN D 1 113 ? 1.384 16.412 99.347 1.00 41.45 113 ASN D C 1
ATOM 10157 O O . ASN D 1 113 ? 1.742 16.769 100.470 1.00 38.97 113 ASN D O 1
ATOM 10168 N N . ASP D 1 114 ? 2.253 15.987 98.436 1.00 40.42 114 ASP D N 1
ATOM 10169 C CA . ASP D 1 114 ? 3.696 16.195 98.593 1.00 39.71 114 ASP D CA 1
ATOM 10170 C C . ASP D 1 114 ? 4.209 17.196 97.535 1.00 36.68 114 ASP D C 1
ATOM 10171 O O . ASP D 1 114 ? 4.170 16.881 96.346 1.00 33.45 114 ASP D O 1
ATOM 10180 N N . ASP D 1 115 ? 4.651 18.397 97.932 1.00 32.97 115 ASP D N 1
ATOM 10181 C CA . ASP D 1 115 ? 5.023 19.419 96.926 1.00 34.68 115 ASP D CA 1
ATOM 10182 C C . ASP D 1 115 ? 6.196 19.036 96.007 1.00 32.02 115 ASP D C 1
ATOM 10183 O O . ASP D 1 115 ? 6.210 19.375 94.822 1.00 25.11 115 ASP D O 1
ATOM 10192 N N . GLU D 1 116 ? 7.191 18.359 96.560 1.00 30.33 116 GLU D N 1
ATOM 10193 C CA . GLU D 1 116 ? 8.389 18.013 95.805 1.00 31.24 116 GLU D CA 1
ATOM 10194 C C . GLU D 1 116 ? 8.068 16.941 94.774 1.00 31.25 116 GLU D C 1
ATOM 10195 O O . GLU D 1 116 ? 8.524 16.989 93.610 1.00 27.07 116 GLU D O 1
ATOM 10207 N N . VAL D 1 117 ? 7.255 15.968 95.179 1.00 32.66 117 VAL D N 1
ATOM 10208 C CA . VAL D 1 117 ? 6.817 14.930 94.248 1.00 30.72 117 VAL D CA 1
ATOM 10209 C C . VAL D 1 117 ? 5.921 15.487 93.146 1.00 29.78 117 VAL D C 1
ATOM 10210 O O . VAL D 1 117 ? 6.070 15.114 91.990 1.00 31.76 117 VAL D O 1
ATOM 10223 N N . ALA D 1 118 ? 4.983 16.359 93.499 1.00 26.26 118 ALA D N 1
ATOM 10224 C CA . ALA D 1 118 ? 4.100 16.932 92.517 1.00 24.62 118 ALA D CA 1
ATOM 10225 C C . ALA D 1 118 ? 4.919 17.707 91.471 1.00 26.15 118 ALA D C 1
ATOM 10226 O O . ALA D 1 118 ? 4.677 17.599 90.269 1.00 27.10 118 ALA D O 1
ATOM 10233 N N . ARG D 1 119 ? 5.908 18.464 91.930 1.00 24.56 119 ARG D N 1
ATOM 10234 C CA . ARG D 1 119 ? 6.733 19.238 91.024 1.00 25.48 119 ARG D CA 1
ATOM 10235 C C . ARG D 1 119 ? 7.516 18.349 90.067 1.00 25.02 119 ARG D C 1
ATOM 10236 O O . ARG D 1 119 ? 7.559 18.599 88.863 1.00 25.29 119 ARG D O 1
ATOM 10257 N N . GLU D 1 120 ? 8.122 17.293 90.601 1.00 24.62 120 GLU D N 1
ATOM 10258 C CA . GLU D 1 120 ? 8.988 16.468 89.796 1.00 23.22 120 GLU D CA 1
ATOM 10259 C C . GLU D 1 120 ? 8.181 15.590 88.853 1.00 22.96 120 GLU D C 1
ATOM 10260 O O . GLU D 1 120 ? 8.632 15.287 87.762 1.00 21.70 120 GLU D O 1
ATOM 10272 N N . ILE D 1 121 ? 7.010 15.139 89.290 1.00 25.11 121 ILE D N 1
ATOM 10273 C CA . ILE D 1 121 ? 6.142 14.361 88.404 1.00 25.26 121 ILE D CA 1
ATOM 10274 C C . ILE D 1 121 ? 5.622 15.253 87.260 1.00 22.72 121 ILE D C 1
ATOM 10275 O O . ILE D 1 121 ? 5.555 14.827 86.123 1.00 24.52 121 ILE D O 1
ATOM 10291 N N . ALA D 1 122 ? 5.224 16.482 87.570 1.00 22.28 122 ALA D N 1
ATOM 10292 C CA . ALA D 1 122 ? 4.759 17.388 86.533 1.00 22.84 122 ALA D CA 1
ATOM 10293 C C . ALA D 1 122 ? 5.872 17.646 85.512 1.00 23.26 122 ALA D C 1
ATOM 10294 O O . ALA D 1 122 ? 5.626 17.733 84.310 1.00 21.06 122 ALA D O 1
ATOM 10301 N N . ARG D 1 123 ? 7.095 17.789 85.990 1.00 23.46 123 ARG D N 1
ATOM 10302 C CA . ARG D 1 123 ? 8.210 18.082 85.083 1.00 24.94 123 ARG D CA 1
ATOM 10303 C C . ARG D 1 123 ? 8.552 16.909 84.183 1.00 26.12 123 ARG D C 1
ATOM 10304 O O . ARG D 1 123 ? 8.920 17.090 83.026 1.00 24.79 123 ARG D O 1
ATOM 10325 N N . ALA D 1 124 ? 8.476 15.706 84.739 1.00 24.09 124 ALA D N 1
ATOM 10326 C CA . ALA D 1 124 ? 8.745 14.486 83.985 1.00 23.49 124 ALA D CA 1
ATOM 10327 C C . ALA D 1 124 ? 7.694 14.317 82.888 1.00 23.77 124 ALA D C 1
ATOM 10328 O O . ALA D 1 124 ? 8.003 14.065 81.710 1.00 23.61 124 ALA D O 1
ATOM 10335 N N . ALA D 1 125 ? 6.437 14.527 83.272 1.00 22.80 125 ALA D N 1
ATOM 10336 C CA . ALA D 1 125 ? 5.350 14.520 82.293 1.00 22.70 125 ALA D CA 1
ATOM 10337 C C . ALA D 1 125 ? 5.593 15.549 81.204 1.00 25.15 125 ALA D C 1
ATOM 10338 O O . ALA D 1 125 ? 5.431 15.232 80.028 1.00 26.05 125 ALA D O 1
ATOM 10345 N N . ALA D 1 126 ? 5.961 16.779 81.579 1.00 24.19 126 ALA D N 1
ATOM 10346 C CA . ALA D 1 126 ? 6.213 17.825 80.574 1.00 24.53 126 ALA D CA 1
ATOM 10347 C C . ALA D 1 126 ? 7.352 17.453 79.638 1.00 24.84 126 ALA D C 1
ATOM 10348 O O . ALA D 1 126 ? 7.310 17.773 78.445 1.00 26.06 126 ALA D O 1
ATOM 10355 N N . GLU D 1 127 ? 8.370 16.764 80.142 1.00 24.98 127 GLU D N 1
ATOM 10356 C CA . GLU D 1 127 ? 9.484 16.375 79.261 1.00 27.25 127 GLU D CA 1
ATOM 10357 C C . GLU D 1 127 ? 9.061 15.315 78.257 1.00 24.71 127 GLU D C 1
ATOM 10358 O O . GLU D 1 127 ? 9.448 15.351 77.076 1.00 25.16 127 GLU D O 1
ATOM 10370 N N . ILE D 1 128 ? 8.257 14.376 78.727 1.00 24.20 128 ILE D N 1
ATOM 10371 C CA . ILE D 1 128 ? 7.756 13.301 77.884 1.00 24.47 128 ILE D CA 1
ATOM 10372 C C . ILE D 1 128 ? 6.839 13.892 76.830 1.00 24.41 128 ILE D C 1
ATOM 10373 O O . ILE D 1 128 ? 6.906 13.514 75.654 1.00 27.43 128 ILE D O 1
ATOM 10389 N N . VAL D 1 129 ? 5.979 14.821 77.234 1.00 22.44 129 VAL D N 1
ATOM 10390 C CA . VAL D 1 129 ? 5.106 15.491 76.272 1.00 23.99 129 VAL D CA 1
ATOM 10391 C C . VAL D 1 129 ? 5.884 16.266 75.195 1.00 27.42 129 VAL D C 1
ATOM 10392 O O . VAL D 1 129 ? 5.557 16.190 74.013 1.00 26.93 129 VAL D O 1
ATOM 10405 N N . GLU D 1 130 ? 6.886 17.030 75.610 1.00 24.82 130 GLU D N 1
ATOM 10406 C CA . GLU D 1 130 ? 7.682 17.814 74.683 1.00 25.41 130 GLU D CA 1
ATOM 10407 C C . GLU D 1 130 ? 8.320 16.910 73.639 1.00 27.69 130 GLU D C 1
ATOM 10408 O O . GLU D 1 130 ? 8.329 17.228 72.458 1.00 33.89 130 GLU D O 1
ATOM 10420 N N . ALA D 1 131 ? 8.818 15.757 74.078 1.00 27.67 131 ALA D N 1
ATOM 10421 C CA . ALA D 1 131 ? 9.488 14.828 73.169 1.00 31.07 131 ALA D CA 1
ATOM 10422 C C . ALA D 1 131 ? 8.546 14.340 72.074 1.00 33.77 131 ALA D C 1
ATOM 10423 O O . ALA D 1 131 ? 8.922 14.238 70.890 1.00 33.85 131 ALA D O 1
ATOM 10430 N N . LEU D 1 132 ? 7.323 14.033 72.481 1.00 35.00 132 LEU D N 1
ATOM 10431 C CA . LEU D 1 132 ? 6.304 13.543 71.565 1.00 35.71 132 LEU D CA 1
ATOM 10432 C C . LEU D 1 132 ? 5.836 14.651 70.622 1.00 36.64 132 LEU D C 1
ATOM 10433 O O . LEU D 1 132 ? 5.436 14.382 69.478 1.00 36.17 132 LEU D O 1
ATOM 10449 N N . ARG D 1 133 ? 5.854 15.906 71.071 1.00 31.54 133 ARG D N 1
ATOM 10450 C CA . ARG D 1 133 ? 5.417 16.962 70.174 1.00 32.52 133 ARG D CA 1
ATOM 10451 C C . ARG D 1 133 ? 6.461 17.190 69.093 1.00 36.07 133 ARG D C 1
ATOM 10452 O O . ARG D 1 133 ? 6.137 17.601 67.984 1.00 37.28 133 ARG D O 1
ATOM 10473 N N . GLU D 1 134 ? 7.705 16.856 69.395 1.00 36.58 134 GLU D N 1
ATOM 10474 C CA . GLU D 1 134 ? 8.753 16.938 68.398 1.00 39.61 134 GLU D CA 1
ATOM 10475 C C . GLU D 1 134 ? 8.621 15.762 67.435 1.00 38.95 134 GLU D C 1
ATOM 10476 O O . GLU D 1 134 ? 8.850 15.905 66.236 1.00 43.55 134 GLU D O 1
ATOM 10488 N N . ASN D 1 135 ? 8.197 14.609 67.951 1.00 35.39 135 ASN D N 1
ATOM 10489 C CA . ASN D 1 135 ? 8.040 13.400 67.124 1.00 38.22 135 ASN D CA 1
ATOM 10490 C C . ASN D 1 135 ? 7.048 12.435 67.756 1.00 39.96 135 ASN D C 1
ATOM 10491 O O . ASN D 1 135 ? 7.354 11.862 68.817 1.00 38.38 135 ASN D O 1
ATOM 10502 N N . ASN D 1 136 ? 5.843 12.338 67.185 1.00 40.97 136 ASN D N 1
ATOM 10503 C CA . ASN D 1 136 ? 4.797 11.480 67.757 1.00 46.50 136 ASN D CA 1
ATOM 10504 C C . ASN D 1 136 ? 4.513 10.252 66.883 1.00 46.47 136 ASN D C 1
ATOM 10505 O O . ASN D 1 136 ? 3.384 9.731 66.844 1.00 44.10 136 ASN D O 1
ATOM 10516 N N . SER D 1 137 ? 5.562 9.765 66.221 1.00 39.76 137 SER D N 1
ATOM 10517 C CA . SER D 1 137 ? 5.508 8.481 65.548 1.00 47.09 137 SER D CA 1
ATOM 10518 C C . SER D 1 137 ? 5.198 7.377 66.553 1.00 51.41 137 SER D C 1
ATOM 10519 O O . SER D 1 137 ? 5.440 7.523 67.764 1.00 43.36 137 SER D O 1
ATOM 10527 N N . ASP D 1 138 ? 4.649 6.280 66.037 1.00 56.14 138 ASP D N 1
ATOM 10528 C CA . ASP D 1 138 ? 4.367 5.093 66.836 1.00 62.77 138 ASP D CA 1
ATOM 10529 C C . ASP D 1 138 ? 5.605 4.608 67.589 1.00 58.38 138 ASP D C 1
ATOM 10530 O O . ASP D 1 138 ? 5.511 4.181 68.736 1.00 56.73 138 ASP D O 1
ATOM 10539 N N . GLU D 1 139 ? 6.759 4.655 66.932 1.00 54.29 139 GLU D N 1
ATOM 10540 C CA . GLU D 1 139 ? 8.019 4.239 67.549 1.00 57.86 139 GLU D CA 1
ATOM 10541 C C . GLU D 1 139 ? 8.428 5.123 68.746 1.00 48.35 139 GLU D C 1
ATOM 10542 O O . GLU D 1 139 ? 8.893 4.620 69.780 1.00 47.87 139 GLU D O 1
ATOM 10554 N N . MET D 1 140 ? 8.279 6.437 68.620 1.00 49.08 140 MET D N 1
ATOM 10555 C CA . MET D 1 140 ? 8.599 7.311 69.744 1.00 45.91 140 MET D CA 1
ATOM 10556 C C . MET D 1 140 ? 7.567 7.115 70.841 1.00 40.77 140 MET D C 1
ATOM 10557 O O . MET D 1 140 ? 7.889 7.162 72.032 1.00 38.67 140 MET D O 1
ATOM 10571 N N . ALA D 1 141 ? 6.316 6.909 70.443 1.00 40.77 141 ALA D N 1
ATOM 10572 C CA . ALA D 1 141 ? 5.232 6.743 71.411 1.00 40.62 141 ALA D CA 1
ATOM 10573 C C . ALA D 1 141 ? 5.424 5.490 72.270 1.00 38.51 141 ALA D C 1
ATOM 10574 O O . ALA D 1 141 ? 5.074 5.479 73.444 1.00 36.45 141 ALA D O 1
ATOM 10581 N N . LYS D 1 142 ? 5.980 4.430 71.694 1.00 34.74 142 LYS D N 1
ATOM 10582 C CA . LYS D 1 142 ? 6.208 3.202 72.460 1.00 37.64 142 LYS D CA 1
ATOM 10583 C C . LYS D 1 142 ? 7.260 3.399 73.553 1.00 35.93 142 LYS D C 1
ATOM 10584 O O . LYS D 1 142 ? 7.059 2.983 74.704 1.00 35.89 142 LYS D O 1
ATOM 10603 N N . LYS D 1 143 ? 8.364 4.060 73.208 1.00 38.14 143 LYS D N 1
ATOM 10604 C CA . LYS D 1 143 ? 9.406 4.391 74.188 1.00 38.55 143 LYS D CA 1
ATOM 10605 C C . LYS D 1 143 ? 8.883 5.312 75.283 1.00 31.59 143 LYS D C 1
ATOM 10606 O O . LYS D 1 143 ? 9.184 5.148 76.476 1.00 35.51 143 LYS D O 1
ATOM 10625 N N . MET D 1 144 ? 8.117 6.312 74.869 1.00 27.73 144 MET D N 1
ATOM 10626 C CA . MET D 1 144 ? 7.619 7.289 75.813 1.00 26.14 144 MET D CA 1
ATOM 10627 C C . MET D 1 144 ? 6.528 6.673 76.677 1.00 27.19 144 MET D C 1
ATOM 10628 O O . MET D 1 144 ? 6.388 7.068 77.822 1.00 30.48 144 MET D O 1
ATOM 10642 N N . LEU D 1 145 ? 5.807 5.664 76.175 1.00 26.39 145 LEU D N 1
ATOM 10643 C CA . LEU D 1 145 ? 4.790 5.014 77.006 1.00 27.71 145 LEU D CA 1
ATOM 10644 C C . LEU D 1 145 ? 5.455 4.299 78.183 1.00 29.36 145 LEU D C 1
ATOM 10645 O O . LEU D 1 145 ? 4.960 4.322 79.323 1.00 26.85 145 LEU D O 1
ATOM 10661 N N . GLU D 1 146 ? 6.577 3.643 77.910 1.00 32.62 146 GLU D N 1
ATOM 10662 C CA . GLU D 1 146 ? 7.310 2.983 78.986 1.00 34.55 146 GLU D CA 1
ATOM 10663 C C . GLU D 1 146 ? 7.783 3.972 80.046 1.00 29.71 146 GLU D C 1
ATOM 10664 O O . GLU D 1 146 ? 7.756 3.672 81.260 1.00 31.21 146 GLU D O 1
ATOM 10676 N N . LEU D 1 147 ? 8.206 5.160 79.626 1.00 30.47 147 LEU D N 1
ATOM 10677 C CA . LEU D 1 147 ? 8.621 6.164 80.595 1.00 29.33 147 LEU D CA 1
ATOM 10678 C C . LEU D 1 147 ? 7.421 6.709 81.369 1.00 27.39 147 LEU D C 1
ATOM 10679 O O . LEU D 1 147 ? 7.506 6.883 82.564 1.00 25.29 147 LEU D O 1
ATOM 10695 N N . ALA D 1 148 ? 6.294 6.913 80.683 1.00 27.99 148 ALA D N 1
ATOM 10696 C CA . ALA D 1 148 ? 5.085 7.413 81.336 1.00 25.96 148 ALA D CA 1
ATOM 10697 C C . ALA D 1 148 ? 4.576 6.414 82.364 1.00 26.60 148 ALA D C 1
ATOM 10698 O O . ALA D 1 148 ? 4.116 6.798 83.432 1.00 26.45 148 ALA D O 1
ATOM 10705 N N . LYS D 1 149 ? 4.665 5.122 82.070 1.00 27.94 149 LYS D N 1
ATOM 10706 C CA . LYS D 1 149 ? 4.258 4.108 83.053 1.00 28.01 149 LYS D CA 1
ATOM 10707 C C . LYS D 1 149 ? 5.140 4.168 84.298 1.00 27.68 149 LYS D C 1
ATOM 10708 O O . LYS D 1 149 ? 4.661 4.004 85.412 1.00 27.30 149 LYS D O 1
ATOM 10727 N N . ARG D 1 150 ? 6.423 4.453 84.099 1.00 30.93 150 ARG D N 1
ATOM 10728 C CA . ARG D 1 150 ? 7.374 4.596 85.214 1.00 31.57 150 ARG D CA 1
ATOM 10729 C C . ARG D 1 150 ? 7.152 5.870 86.026 1.00 28.14 150 ARG D C 1
ATOM 10730 O O . ARG D 1 150 ? 7.397 5.889 87.239 1.00 28.04 150 ARG D O 1
ATOM 10751 N N . VAL D 1 151 ? 6.697 6.932 85.374 1.00 24.95 151 VAL D N 1
ATOM 10752 C CA . VAL D 1 151 ? 6.334 8.165 86.083 1.00 22.75 151 VAL D CA 1
ATOM 10753 C C . VAL D 1 151 ? 5.126 7.898 86.988 1.00 23.31 151 VAL D C 1
ATOM 10754 O O . VAL D 1 151 ? 5.089 8.321 88.151 1.00 24.85 151 VAL D O 1
ATOM 10767 N N . LEU D 1 152 ? 4.141 7.168 86.472 1.00 25.45 152 LEU D N 1
ATOM 10768 C CA . LEU D 1 152 ? 2.990 6.799 87.290 1.00 27.41 152 LEU D CA 1
ATOM 10769 C C . LEU D 1 152 ? 3.418 5.970 88.509 1.00 31.22 152 LEU D C 1
ATOM 10770 O O . LEU D 1 152 ? 2.911 6.162 89.623 1.00 29.10 152 LEU D O 1
ATOM 10786 N N . ASP D 1 153 ? 4.346 5.035 88.302 1.00 30.26 153 ASP D N 1
ATOM 10787 C CA . ASP D 1 153 ? 4.838 4.215 89.411 1.00 29.81 153 ASP D CA 1
ATOM 10788 C C . ASP D 1 153 ? 5.560 5.080 90.435 1.00 27.61 153 ASP D C 1
ATOM 10789 O O . ASP D 1 153 ? 5.438 4.852 91.649 1.00 29.29 153 ASP D O 1
ATOM 10798 N N . ALA D 1 154 ? 6.319 6.064 89.961 1.00 28.35 154 ALA D N 1
ATOM 10799 C CA . ALA D 1 154 ? 7.032 6.971 90.864 1.00 29.07 154 ALA D CA 1
ATOM 10800 C C . ALA D 1 154 ? 6.076 7.798 91.714 1.00 30.44 154 ALA D C 1
ATOM 10801 O O . ALA D 1 154 ? 6.345 8.068 92.888 1.00 33.12 154 ALA D O 1
ATOM 10808 N N . ALA D 1 155 ? 4.977 8.233 91.110 1.00 28.70 155 ALA D N 1
ATOM 10809 C CA . ALA D 1 155 ? 3.953 8.962 91.841 1.00 28.28 155 ALA D CA 1
ATOM 10810 C C . ALA D 1 155 ? 3.330 8.054 92.907 1.00 28.72 155 ALA D C 1
ATOM 10811 O O . ALA D 1 155 ? 3.046 8.485 94.035 1.00 31.21 155 ALA D O 1
ATOM 10818 N N . LYS D 1 156 ? 3.101 6.797 92.544 1.00 29.54 156 LYS D N 1
ATOM 10819 C CA . LYS D 1 156 ? 2.569 5.817 93.485 1.00 34.00 156 LYS D CA 1
ATOM 10820 C C . LYS D 1 156 ? 3.527 5.526 94.635 1.00 37.11 156 LYS D C 1
ATOM 10821 O O . LYS D 1 156 ? 3.097 5.192 95.739 1.00 40.51 156 LYS D O 1
ATOM 10840 N N . ASN D 1 157 ? 4.821 5.641 94.374 1.00 42.19 157 ASN D N 1
ATOM 10841 C CA . ASN D 1 157 ? 5.829 5.388 95.392 1.00 39.74 157 ASN D CA 1
ATOM 10842 C C . ASN D 1 157 ? 6.303 6.682 96.055 1.00 38.08 157 ASN D C 1
ATOM 10843 O O . ASN D 1 157 ? 7.250 6.662 96.830 1.00 39.33 157 ASN D O 1
ATOM 10854 N N . ASN D 1 158 ? 5.659 7.797 95.719 1.00 40.13 158 ASN D N 1
ATOM 10855 C CA . ASN D 1 158 ? 6.027 9.125 96.226 1.00 43.97 158 ASN D CA 1
ATOM 10856 C C . ASN D 1 158 ? 7.537 9.368 96.114 1.00 43.08 158 ASN D C 1
ATOM 10857 O O . ASN D 1 158 ? 8.190 9.771 97.085 1.00 41.99 158 ASN D O 1
ATOM 10868 N N . ASP D 1 159 ? 8.063 9.092 94.922 1.00 39.34 159 ASP D N 1
ATOM 10869 C CA . ASP D 1 159 ? 9.495 8.968 94.668 1.00 38.65 159 ASP D CA 1
ATOM 10870 C C . ASP D 1 159 ? 9.986 10.103 93.768 1.00 36.70 159 ASP D C 1
ATOM 10871 O O . ASP D 1 159 ? 9.959 9.989 92.538 1.00 36.17 159 ASP D O 1
ATOM 10880 N N . ASP D 1 160 ? 10.401 11.212 94.376 1.00 34.79 160 ASP D N 1
ATOM 10881 C CA . ASP D 1 160 ? 10.790 12.378 93.592 1.00 34.09 160 ASP D CA 1
ATOM 10882 C C . ASP D 1 160 ? 12.123 12.139 92.867 1.00 32.17 160 ASP D C 1
ATOM 10883 O O . ASP D 1 160 ? 12.353 12.656 91.783 1.00 31.59 160 ASP D O 1
ATOM 10892 N N . GLU D 1 161 ? 13.001 11.339 93.462 1.00 33.90 161 GLU D N 1
ATOM 10893 C CA . GLU D 1 161 ? 14.288 11.057 92.848 1.00 35.90 161 GLU D CA 1
ATOM 10894 C C . GLU D 1 161 ? 14.122 10.310 91.519 1.00 35.33 161 GLU D C 1
ATOM 10895 O O . GLU D 1 161 ? 14.731 10.665 90.511 1.00 35.52 161 GLU D O 1
ATOM 10907 N N . THR D 1 162 ? 13.280 9.290 91.507 1.00 35.48 162 THR D N 1
ATOM 10908 C CA . THR D 1 162 ? 13.050 8.521 90.282 1.00 35.63 162 THR D CA 1
ATOM 10909 C C . THR D 1 162 ? 12.370 9.385 89.225 1.00 33.86 162 THR D C 1
ATOM 10910 O O . THR D 1 162 ? 12.681 9.311 88.032 1.00 33.90 162 THR D O 1
ATOM 10921 N N . ALA D 1 163 ? 11.463 10.242 89.664 1.00 32.34 163 ALA D N 1
ATOM 10922 C CA . ALA D 1 163 ? 10.805 11.153 88.726 1.00 30.65 163 ALA D CA 1
ATOM 10923 C C . ALA D 1 163 ? 11.825 12.009 87.983 1.00 30.63 163 ALA D C 1
ATOM 10924 O O . ALA D 1 163 ? 11.746 12.169 86.774 1.00 30.11 163 ALA D O 1
ATOM 10931 N N . ARG D 1 164 ? 12.796 12.551 88.706 1.00 31.24 164 ARG D N 1
ATOM 10932 C CA . ARG D 1 164 ? 13.819 13.370 88.088 1.00 31.31 164 ARG D CA 1
ATOM 10933 C C . ARG D 1 164 ? 14.679 12.583 87.093 1.00 32.58 164 ARG D C 1
ATOM 10934 O O . ARG D 1 164 ? 15.079 13.107 86.055 1.00 32.25 164 ARG D O 1
ATOM 10955 N N . GLU D 1 165 ? 14.971 11.332 87.413 1.00 34.07 165 GLU D N 1
ATOM 10956 C CA . GLU D 1 165 ? 15.746 10.482 86.514 1.00 35.39 165 GLU D CA 1
ATOM 10957 C C . GLU D 1 165 ? 14.991 10.219 85.207 1.00 34.57 165 GLU D C 1
ATOM 10958 O O . GLU D 1 165 ? 15.573 10.253 84.116 1.00 34.86 165 GLU D O 1
ATOM 10970 N N . ILE D 1 166 ? 13.692 9.982 85.312 1.00 33.55 166 ILE D N 1
ATOM 10971 C CA . ILE D 1 166 ? 12.887 9.746 84.108 1.00 32.72 166 ILE D CA 1
ATOM 10972 C C . ILE D 1 166 ? 12.835 11.005 83.246 1.00 31.34 166 ILE D C 1
ATOM 10973 O O . ILE D 1 166 ? 12.871 10.927 82.031 1.00 31.94 166 ILE D O 1
ATOM 10989 N N . ALA D 1 167 ? 12.750 12.169 83.880 1.00 31.81 167 ALA D N 1
ATOM 10990 C CA . ALA D 1 167 ? 12.731 13.410 83.130 1.00 31.31 167 ALA D CA 1
ATOM 10991 C C . ALA D 1 167 ? 14.013 13.573 82.330 1.00 33.18 167 ALA D C 1
ATOM 10992 O O . ALA D 1 167 ? 13.963 13.964 81.159 1.00 34.04 167 ALA D O 1
ATOM 10999 N N . ARG D 1 168 ? 15.149 13.261 82.958 1.00 32.46 168 ARG D N 1
ATOM 11000 C CA . ARG D 1 168 ? 16.430 13.324 82.272 1.00 32.57 168 ARG D CA 1
ATOM 11001 C C . ARG D 1 168 ? 16.463 12.316 81.115 1.00 37.21 168 ARG D C 1
ATOM 11002 O O . ARG D 1 168 ? 16.932 12.633 80.020 1.00 37.67 168 ARG D O 1
ATOM 11023 N N . GLN D 1 169 ? 15.963 11.105 81.348 1.00 40.72 169 GLN D N 1
ATOM 11024 C CA . GLN D 1 169 ? 15.952 10.092 80.288 1.00 45.15 169 GLN D CA 1
ATOM 11025 C C . GLN D 1 169 ? 15.056 10.470 79.112 1.00 41.72 169 GLN D C 1
ATOM 11026 O O . GLN D 1 169 ? 15.381 10.152 77.959 1.00 41.48 169 GLN D O 1
ATOM 11040 N N . ALA D 1 170 ? 13.928 11.125 79.385 1.00 36.66 170 ALA D N 1
ATOM 11041 C CA . ALA D 1 170 ? 13.047 11.559 78.294 1.00 37.35 170 ALA D CA 1
ATOM 11042 C C . ALA D 1 170 ? 13.781 12.569 77.426 1.00 39.99 170 ALA D C 1
ATOM 11043 O O . ALA D 1 170 ? 13.768 12.475 76.205 1.00 40.79 170 ALA D O 1
ATOM 11050 N N . ALA D 1 171 ? 14.449 13.519 78.068 1.00 38.18 171 ALA D N 1
ATOM 11051 C CA . ALA D 1 171 ? 15.208 14.529 77.345 1.00 43.71 171 ALA D CA 1
ATOM 11052 C C . ALA D 1 171 ? 16.401 13.922 76.583 1.00 49.04 171 ALA D C 1
ATOM 11053 O O . ALA D 1 171 ? 16.758 14.412 75.514 1.00 56.09 171 ALA D O 1
ATOM 11060 N N . GLU D 1 172 ? 17.036 12.884 77.129 1.00 47.24 172 GLU D N 1
ATOM 11061 C CA . GLU D 1 172 ? 18.160 12.239 76.428 1.00 53.73 172 GLU D CA 1
ATOM 11062 C C . GLU D 1 172 ? 17.724 11.307 75.294 1.00 58.66 172 GLU D C 1
ATOM 11063 O O . GLU D 1 172 ? 18.453 11.139 74.310 1.00 55.80 172 GLU D O 1
ATOM 11075 N N . GLU D 1 173 ? 16.543 10.708 75.416 1.00 62.69 173 GLU D N 1
ATOM 11076 C CA . GLU D 1 173 ? 16.024 9.871 74.339 1.00 70.25 173 GLU D CA 1
ATOM 11077 C C . GLU D 1 173 ? 15.786 10.735 73.109 1.00 67.48 173 GLU D C 1
ATOM 11078 O O . GLU D 1 173 ? 16.049 10.317 71.977 1.00 68.16 173 GLU D O 1
ATOM 11090 N N . VAL D 1 174 ? 15.309 11.952 73.346 1.00 67.85 174 VAL D N 1
ATOM 11091 C CA . VAL D 1 174 ? 15.117 12.927 72.283 1.00 68.78 174 VAL D CA 1
ATOM 11092 C C . VAL D 1 174 ? 16.448 13.223 71.605 1.00 75.27 174 VAL D C 1
ATOM 11093 O O . VAL D 1 174 ? 16.537 13.245 70.376 1.00 76.61 174 VAL D O 1
ATOM 11106 N N . GLU D 1 175 ? 17.478 13.435 72.422 1.00 80.20 175 GLU D N 1
ATOM 11107 C CA . GLU D 1 175 ? 18.821 13.743 71.934 1.00 83.26 175 GLU D CA 1
ATOM 11108 C C . GLU D 1 175 ? 19.335 12.643 71.004 1.00 85.88 175 GLU D C 1
ATOM 11109 O O . GLU D 1 175 ? 19.919 12.932 69.962 1.00 87.60 175 GLU D O 1
ATOM 11121 N N . ALA D 1 176 ? 19.132 11.387 71.391 1.00 90.51 176 ALA D N 1
ATOM 11122 C CA . ALA D 1 176 ? 19.520 10.254 70.554 1.00 91.17 176 ALA D CA 1
ATOM 11123 C C . ALA D 1 176 ? 18.729 10.246 69.244 1.00 87.86 176 ALA D C 1
ATOM 11124 O O . ALA D 1 176 ? 19.134 10.851 68.249 1.00 84.75 176 ALA D O 1
#

Foldseek 3Di:
DDPLVVVLLVLLVVLLVVCVVVVVNLLSVLSVLLSVLLVVLVVVDPDVLSVLLSSLLSLLLSLLSVQHDSVLSSLSSNLSNLLSVLCVVPVDVLSSLLSNLLSLLLNLLSVVSDSLLNNLSSLLSVLLSVLCVVPVDPVSSVVSSVLSNQSSVCSVVVNSPSSNVSSVVSNVVSVVD/DVLVVLLVLLVVLLVLCVCPVVLSVLSVLLNVLLVVLVVVDVDPLSSLLSSLLSLLLSLLSVDPDSLLSNLLSNLSNLLSVLCVVPVDVLSSLLSNLLSLQSSLLSVDPPSLLSNLLSVLSSLLSVLCSVPVDSVLSNVSNVLSNVSSVCSVVSNSPVSVVSSVVSNVVSVVVVVD/DVLVVLLVVLVVLLVLLVVLVVLSVLLVLLNVLLVVCVVVPVDPLSSLLSSLLSLLLSLLSVDPDSLLSNLLSNLSNLLSVLCVVPVDVLSSLLSSLLSNQSSLLSVDPPSVLSNLLSVLSSLLSVLCSLPVDSVLSVVSSVLSNVSSVCSVVSNSVVSVVSSVVSVVVSVVVVD/DDVLVVVLLVLLVVLLVVCVVVVVNLLSVLSVLLSVLLVVLVVVDVDPLSVLLSSLLSLLLSLLSVQHDSVLSSLSSVLSNLLSVLCVVPVDVLSSLLSNLLSLLLSLLSVVSDSLLNNLSSLLSSLLSVLCVVPVPSVSSVVSSVLSNQSSVCSVVVNSPSSNVSSVVSNVVSVD

B-factor: mean 46.91, std 22.94, range [16.56, 229.64]

Radius of gyration: 27.11 Å; Cα contacts (8 Å, |Δi|>4): 1077; chains: 4; bounding box: 70×71×74 Å

Nearest PDB structures (foldseek):
  5cwf-assembly3_C  TM=1.002E+00  e=1.235E-18  synthetic construct
  5cwf-assembly4_D  TM=9.688E-01  e=1.666E-16  synthetic construct
  8ugc-assembly2_B  TM=4.603E-01  e=4.409E-02  synthetic construct
  8if8-assembly1_B  TM=2.736E-01  e=9.055E+00  Mycobacterium tuberculosis H37Rv
  5cwf-assembly3_C  TM=1.006E+00  e=7.226E-20  synthetic construct

Sequence (704 aa):
MSDEMKKVMEALKKAVELAKKNNDDEVARREIERAAKEEIVEEALRRENNSDEEMAKKVMLALAKAVLLAAKNNDDEVAREIIARAAAEIVEALRENNSDEMAKVMLALAKAVLLAAKNNDDEVARREIARAAAEIVEALRENNSDEMAKKMLELAKKRVLDAAKNNDDETAREEIARQAAEEVEADDEMKKVMEALKKAVELAKKDDEVAREIERAAKKEIVEALRENNSDEMAKVMLALAKAVLLAAKNNDDEVAREIARRAAAEIVEALRENNSDEMAKVMLALAKAVLLAAKNNDDEVAREIARAAAEIVEALRENNSDEMAKKMLELAKRVLDAAKNNDDETAREIARQAAEEVEADRENDEMKKVMEALKKAVELAKKDDEVAREIERAAKEIVEALRENNSDEMAKVMLALAKAVLLAAKNNNDDDEVAREIARAAAEIVEALRENNSDEMAKVMLALAKAVLLAAKNNDDEVARREEIARAAAEIVEALREENNSDEMAKKMLELAKRVLDAAKNNDDETAREIARQQAAEEVEADREMSDEMKKVMEALKKAVELAKKNNDDEVAREIERAAKKEIVEALRENNSDEMAKVMLALAKAVLLAAKNNDDEVAREIARAAAEIVEALRENNSDEMAKKVMLALAKAVLLAAKNNDDEVAREIARAAAEIVEALRENNS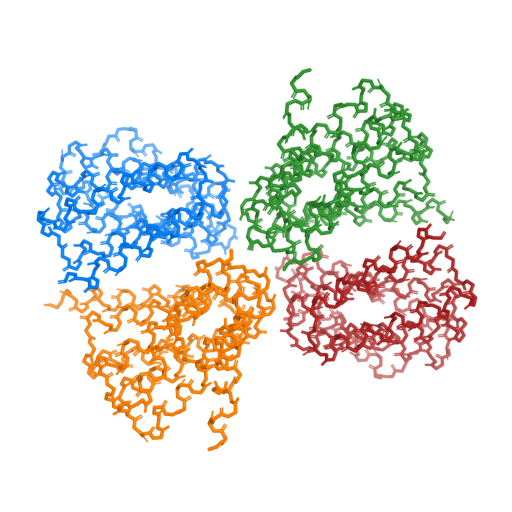DEMAKKMLELAKRVLDAAKNNDDETAREIARQAAEEVEA

Secondary structure (DSSP, 8-state):
--HHHHHHHHHHHHHHHHHHHTT-HHHHHHHHHHHHHHHHHHHH---HHHHHHHHHHHHHHHHHHHHS-HHHHHHHHHHHHHHHHHHHH---HHHHHHHHHHHHHHHHHHHTT-HHHHHHHHHHHHHHHHHHHH---HHHHHHHHHHHHHHHHHHHTT-HHHHHHHHHHHHHHHHH-/-HHHHHHHHHHHHHHHHH--HHHHHHHHHHHHHHHHHHHH---HHHHHHHHHHHHHHHHHHT-SBHHHHHHHHHHHHHHHHHHHH---HHHHHHHHHHHHHHHHHHH-S-HHHHHHHHHHHHHHHHHHHH---HHHHHHHHHHHHHHHHHHHTT-HHHHHHHHHHHHHHHHHHHT-/-HHHHHHHHHHHHHHHHH--HHHHHHHHHHHHHHHHHHHH---HHHHHHHHHHHHHHHHHHT-SBHHHHHHHHHHHHHHHHHHHH---HHHHHHHHHHHHHHHHHHH-S-HHHHHHHHHHHHHHHHHHHH---HHHHHHHHHHHHHHHHHHHTT-HHHHHHHHHHHHHHHHHHH-/--HHHHHHHHHHHHHHHHHHHTT-HHHHHHHHHHHHHHHHHHHH---HHHHHHHHHHHHHHHHHHHHS-HHHHHHHHHHHHHHHHHHHH---HHHHHHHHHHHHHHHHHHHTT-HHHHHHHHHHHHHHHHHHHH---HHHHHHHHHHHHHHHHHHHTT-HHHHHHHHHHHHHHHH-

Solvent-accessible surface area: 29681 Å² total; per-residue (Å²): 112,67,113,91,5,94,150,15,27,106,34,2,137,141,14,12,82,104,10,114,170,84,123,38,82,60,11,1,132,19,2,84,72,0,14,127,25,0,31,50,0,23,179,110,26,138,46,119,62,7,41,108,0,0,36,10,0,0,70,0,2,47,40,1,37,160,36,16,74,62,28,5,5,6,14,0,0,36,1,0,0,11,0,0,30,1,1,90,84,37,64,48,120,43,1,6,86,0,0,21,2,0,0,95,0,0,26,44,0,0,116,60,78,16,29,30,0,1,15,8,0,2,12,0,0,32,17,0,2,42,2,0,23,72,42,48,46,108,111,3,2,130,72,1,19,109,19,0,88,91,0,20,74,2,0,129,106,52,38,2,80,50,0,12,50,0,16,47,61,0,21,71,54,32,85,81,94,101,95,117,54,69,27,39,51,28,4,165,147,1,37,63,90,12,86,102,95,113,91,15,16,148,20,2,95,77,0,8,138,31,0,54,63,0,53,190,105,26,138,50,100,68,10,32,97,0,0,52,10,0,0,81,0,0,38,49,0,22,134,34,45,5,27,24,2,2,42,7,0,0,37,0,0,0,13,0,0,30,0,3,80,99,38,70,35,117,26,0,13,106,0,0,31,8,0,0,96,0,0,24,55,2,10,121,22,27,39,35,92,7,0,30,4,0,0,41,0,0,4,17,0,0,43,3,0,48,50,52,43,47,74,121,8,0,110,92,0,28,122,8,0,118,101,0,28,81,3,8,130,95,45,46,30,62,37,0,7,42,0,5,40,77,0,25,54,52,6,20,56,41,77,107,160,101,78,93,63,63,31,35,54,40,3,157,51,1,18,61,100,25,133,123,111,114,88,22,10,148,16,1,40,71,0,7,118,30,0,52,78,0,51,194,105,26,131,44,121,62,6,22,110,0,0,36,10,0,0,85,0,0,38,52,1,28,134,36,46,3,24,25,2,2,42,36,0,0,36,0,0,0,20,0,0,26,0,2,87,100,37,61,40,114,34,0,7,105,0,0,19,10,0,0,85,0,0,23,59,2,8,115,22,28,39,33,63,8,0,35,0,0,0,51,0,0,17,25,0,0,51,6,0,53,55,48,41,45,81,112,3,0,112,90,0,20,95,18,0,106,99,0,29,80,3,7,136,96,46,46,29,62,36,0,6,30,0,6,40,73,0,30,56,67,6,24,65,72,75,125,103,71,102,91,5,103,151,14,30,114,33,2,134,142,14,16,80,104,10,117,169,82,123,40,81,60,12,0,141,25,2,56,72,1,12,115,31,0,37,76,0,20,192,104,24,139,44,114,68,6,45,105,0,0,38,11,0,0,66,0,3,46,36,0,37,155,33,14,81,60,29,5,5,12,16,0,1,36,1,0,0,10,0,0,26,0,3,83,83,36,65,44,91,52,1,5,98,0,0,21,10,0,0,82,0,0,27,45,0,0,117,61,69,15,31,12,0,0,12,9,0,1,20,0,0,32,20,0,2,48,3,0,22,80,66,48,50,75,121,24,1,127,86,0,18,93,18,0,99,93,0,27,74,2,0,124,108,47,38,2,78,46,0,28,51,0,15,40,60,0,28,60,57,54,82,114